Protein AF-A0A094DUB9-F1 (afdb_monomer_lite)

Secondary structure (DSSP, 8-state):
--------HHHHHHHHHHHHHHHHHHHHHHHHHHSSPPP---------------GGGEEEEEEETTEEEEEESS--TTT-PPP------SS---S---EEE-GGGSS---TTHHHHHHHHHHHHHHSHHHHEEE-TT-HHHHHHHHHHIIIIIHHHH-TTTEEEETTEEEETTT--EEESSPPS-HHHHHHHHHHH-SEEEEEEEE-TTSSSEEEEEEE-SS-BS--SGGGTT-BHHHHTTTSTTIIIIIHHHHHHHHHHPPBT-EEEEEEEEEESS--S-B-STTS---TTT--TTS--S---GGG-EEEEEEEEEEE-TTT-PEEEEEEEEEEEHHHHHHTT-HHHHHHHHHHHHSSS-TTHHHHTTHHHHSSS---------------------------------S---S-----SSHHHHHHGGG--------PPPPPPP---TTS-EEPTTPPPHHHHT--HHHHHHT-SPPPPGGG-HHHHHHHHHTTPPP-PPPPPEE-TT---BHHHHHHHHHHHHHTTTSEEEEESSSEEEEEEETTEEEEEEETT--SEEEEEHHHHHHHHHHHHHHSS-TTSSB--EEEEPTT-SSEEEEEEE-

Sequence (606 aa):
MLPILGLTYGESYFLIGLAVLVTGFTLFFAKRYRNVRPSPTQDVPAEREKEVINDKDALPGTPTILGPVETLISFDWKTTEPLKHRPFKPKYHLTMALQKTDINNLIVMDKNYLDRVTLRRKVIGEYPATVVGHLDGSRGAVKELYELLMNGLLPLRWPQMFQRSNGQLNNLVTGYSLPTSCPESSTEALNYIGSNLDEDFLILLPSDDGDSYTLKAFATCFPSGWDASKKLGLKLRDIHGPVPKYKEILNKSMDRYFAALEVGKFKRRLNWSIMTNDELFTPFEVTHFHDGKHTNADHPAGVEVENTYQRTEMQSLFRLPQSGAVVFAIKTYMYPIQEVKDDGYGEELAAAIEGLETGNAPEMFFYKRGPIWGETPWPTYCPHQGQESSGEEASPRTAPISFKHEKISDADLSNMAKFPIISAVLALLAVGASVSAVAPPPAPVPTPVDELIPGPGLPSLKSLGLTHKDLVAMGRVNIPESYNAHRIRGALLSGKRSTGASIPTCEDNYELPKKGAQVCINFISALGSKPCAVTGKFVQQMCTDHGASIMGANVKNLATVQSSCSDVAIAAQWIYDNCGLDTTDMNAGAHFAHGNGDLLISIVPA

pLDDT: mean 74.92, std 25.35, range [22.11, 98.88]

Structure (mmCIF, N/CA/C/O backbone):
data_AF-A0A094DUB9-F1
#
_entry.id   AF-A0A094DUB9-F1
#
loop_
_atom_site.group_PDB
_atom_site.id
_atom_site.type_symbol
_atom_site.label_atom_id
_atom_site.label_alt_id
_atom_site.label_comp_id
_atom_site.label_asym_id
_atom_site.label_entity_id
_atom_site.label_seq_id
_atom_site.pdbx_PDB_ins_code
_atom_site.Cartn_x
_atom_site.Cartn_y
_atom_site.Cartn_z
_atom_site.occupancy
_atom_site.B_iso_or_equiv
_atom_site.auth_seq_id
_atom_site.auth_comp_id
_atom_site.auth_asym_id
_atom_site.auth_atom_id
_atom_site.pdbx_PDB_model_num
ATOM 1 N N . MET A 1 1 ? -30.484 55.555 -42.597 1.00 28.08 1 MET A N 1
ATOM 2 C CA . MET A 1 1 ? -29.225 56.090 -42.040 1.00 28.08 1 MET A CA 1
ATOM 3 C C . MET A 1 1 ? -28.481 54.941 -41.383 1.00 28.08 1 MET A C 1
ATOM 5 O O . MET A 1 1 ? -29.077 54.301 -40.531 1.00 28.08 1 MET A O 1
ATOM 9 N N . LEU A 1 2 ? -27.215 54.754 -41.776 1.00 25.78 2 LEU A N 1
ATOM 10 C CA . LEU A 1 2 ? -26.163 53.959 -41.114 1.00 25.78 2 LEU A CA 1
ATOM 11 C C . LEU A 1 2 ? -26.255 52.413 -41.148 1.00 25.78 2 LEU A C 1
ATOM 13 O O . LEU A 1 2 ? -27.342 51.865 -41.284 1.00 25.78 2 LEU A O 1
ATOM 17 N N . PRO A 1 3 ? -25.092 51.722 -41.193 1.00 41.44 3 PRO A N 1
ATOM 18 C CA . PRO A 1 3 ? -24.721 50.953 -42.373 1.00 41.44 3 PRO A CA 1
ATOM 19 C C . PRO A 1 3 ? -24.351 49.491 -42.095 1.00 41.44 3 PRO A C 1
ATOM 21 O O . PRO A 1 3 ? -24.075 49.054 -40.982 1.00 41.44 3 PRO A O 1
ATOM 24 N N . ILE A 1 4 ? -24.339 48.771 -43.208 1.00 42.06 4 ILE A N 1
ATOM 25 C CA . ILE A 1 4 ? -23.951 47.385 -43.430 1.00 42.06 4 ILE A CA 1
ATOM 26 C C . ILE A 1 4 ? -22.469 47.190 -43.074 1.00 42.06 4 ILE A C 1
ATOM 28 O O . ILE A 1 4 ? -21.619 47.980 -43.486 1.00 42.06 4 ILE A O 1
ATOM 32 N N . LEU A 1 5 ? -22.182 46.128 -42.314 1.00 43.50 5 LEU A N 1
ATOM 33 C CA . LEU A 1 5 ? -20.839 45.654 -41.975 1.00 43.50 5 LEU A CA 1
ATOM 34 C C . LEU A 1 5 ? -20.031 45.406 -43.256 1.00 43.50 5 LEU A C 1
ATOM 36 O O . LEU A 1 5 ? -20.309 44.478 -44.015 1.00 43.50 5 LEU A O 1
ATOM 40 N N . GLY A 1 6 ? -19.040 46.265 -43.490 1.00 45.12 6 GLY A N 1
ATOM 41 C CA . GLY A 1 6 ? -18.032 46.084 -44.521 1.00 45.12 6 GLY A CA 1
ATOM 42 C C . GLY A 1 6 ? -17.068 44.979 -44.112 1.00 45.12 6 GLY A C 1
ATOM 43 O O . GLY A 1 6 ? -16.148 45.224 -43.342 1.00 45.12 6 GLY A O 1
ATOM 44 N N . LEU A 1 7 ? -17.287 43.779 -44.641 1.00 44.59 7 LEU A N 1
ATOM 45 C CA . LEU A 1 7 ? -16.255 42.752 -44.726 1.00 44.59 7 LEU A CA 1
ATOM 46 C C . LEU A 1 7 ? -15.673 42.805 -46.136 1.00 44.59 7 LEU A C 1
ATOM 48 O O . LEU A 1 7 ? -16.403 42.849 -47.130 1.00 44.59 7 LEU A O 1
ATOM 52 N N . THR A 1 8 ? -14.350 42.861 -46.221 1.00 56.91 8 THR A N 1
ATOM 53 C CA . THR A 1 8 ? -13.650 42.860 -47.508 1.00 56.91 8 THR A CA 1
ATOM 54 C C . THR A 1 8 ? -13.677 41.457 -48.114 1.00 56.91 8 THR A C 1
ATOM 56 O O . THR A 1 8 ? -13.761 40.463 -47.392 1.00 56.91 8 THR A O 1
ATOM 59 N N . TYR A 1 9 ? -13.578 41.361 -49.447 1.00 48.31 9 TYR A N 1
ATOM 60 C CA . TYR A 1 9 ? -13.631 40.092 -50.189 1.00 48.31 9 TYR A CA 1
ATOM 61 C C . TYR A 1 9 ? -12.704 38.999 -49.615 1.00 48.31 9 TYR A C 1
ATOM 63 O O . TYR A 1 9 ? -13.034 37.827 -49.730 1.00 48.31 9 TYR A O 1
ATOM 71 N N . GLY A 1 10 ? -11.594 39.348 -48.950 1.00 46.28 10 GLY A N 1
ATOM 72 C CA . GLY A 1 10 ? -10.668 38.391 -48.327 1.00 46.28 10 GLY A CA 1
ATOM 73 C C . GLY A 1 10 ? -11.183 37.695 -47.057 1.00 46.28 10 GLY A C 1
ATOM 74 O O . GLY A 1 10 ? -10.843 36.537 -46.821 1.00 46.28 10 GLY A O 1
ATOM 75 N N . GLU A 1 11 ? -12.044 38.336 -46.264 1.00 45.94 11 GLU A N 1
ATOM 76 C CA . GLU A 1 11 ? -12.539 37.771 -44.994 1.00 45.94 11 GLU A CA 1
ATOM 77 C C . GLU A 1 11 ? -13.674 36.759 -45.214 1.00 45.94 11 GLU A C 1
ATOM 79 O O . GLU A 1 11 ? -13.851 35.822 -44.433 1.00 45.94 11 GLU A O 1
ATOM 84 N N . SER A 1 12 ? -14.387 36.869 -46.339 1.00 49.03 12 SER A N 1
ATOM 85 C CA . SER A 1 12 ? -15.394 35.888 -46.761 1.00 49.03 12 SER A CA 1
ATOM 86 C C . SER A 1 12 ? -14.764 34.560 -47.206 1.00 49.03 12 SER A C 1
ATOM 88 O O . SER A 1 12 ? -15.296 33.496 -46.895 1.00 49.03 12 SER A O 1
ATOM 90 N N . TYR A 1 13 ? -13.598 34.591 -47.865 1.00 47.06 13 TYR A N 1
ATOM 91 C CA . TYR A 1 13 ? -12.884 33.372 -48.275 1.00 47.06 13 TYR A CA 1
ATOM 92 C C . TYR A 1 13 ? -12.246 32.628 -47.098 1.00 47.06 13 TYR A C 1
ATOM 94 O O . TYR A 1 13 ? -12.155 31.401 -47.134 1.00 47.06 13 TYR A O 1
ATOM 102 N N . PHE A 1 14 ? -11.862 33.336 -46.032 1.00 46.06 14 PHE A N 1
ATOM 103 C CA . PHE A 1 14 ? -11.284 32.714 -44.840 1.00 46.06 14 PHE A CA 1
ATOM 104 C C . PHE A 1 14 ? -12.330 31.919 -44.041 1.00 46.06 14 PHE A C 1
ATOM 106 O O . PHE A 1 14 ? -12.067 30.794 -43.618 1.00 46.06 14 PHE A O 1
ATOM 113 N N . LEU A 1 15 ? -13.553 32.448 -43.911 1.00 47.50 15 LEU A N 1
ATOM 114 C CA . LEU A 1 15 ? -14.665 31.755 -43.244 1.00 47.50 15 LEU A CA 1
ATOM 115 C C . LEU A 1 15 ? -15.201 30.568 -44.062 1.00 47.50 15 LEU A C 1
ATOM 117 O O . LEU A 1 15 ? -15.520 29.524 -43.491 1.00 47.50 15 LEU A O 1
ATOM 121 N N . ILE A 1 16 ? -15.230 30.680 -45.395 1.00 56.38 16 ILE A N 1
ATOM 122 C CA . ILE A 1 16 ? -15.581 29.563 -46.288 1.00 56.38 16 ILE A CA 1
ATOM 123 C C . ILE A 1 16 ? -14.487 28.481 -46.255 1.00 56.38 16 ILE A C 1
ATOM 125 O O . ILE A 1 16 ? -14.802 27.294 -46.179 1.00 56.38 16 ILE A O 1
ATOM 129 N N . GLY A 1 17 ? -13.206 28.867 -46.221 1.00 51.25 17 GLY A N 1
ATOM 130 C CA . GLY A 1 17 ? -12.079 27.940 -46.079 1.00 51.25 17 GLY A CA 1
ATOM 131 C C . GLY A 1 17 ? -12.095 27.169 -44.755 1.00 51.25 17 GLY A C 1
ATOM 132 O O . GLY A 1 17 ? -11.866 25.959 -44.747 1.00 51.25 17 GLY A O 1
ATOM 133 N N . LEU A 1 18 ? -12.447 27.832 -43.647 1.00 48.44 18 LEU A N 1
ATOM 134 C CA . LEU A 1 18 ? -12.571 27.189 -42.336 1.00 48.44 18 LEU A CA 1
ATOM 135 C C . LEU A 1 18 ? -13.746 26.197 -42.293 1.00 48.44 18 LEU A C 1
ATOM 137 O O . LEU A 1 18 ? -13.605 25.093 -41.767 1.00 48.44 18 LEU A O 1
ATOM 141 N N . ALA A 1 19 ? -14.886 26.546 -42.899 1.00 54.00 19 ALA A N 1
ATOM 142 C CA . ALA A 1 19 ? -16.046 25.659 -42.990 1.00 54.00 19 ALA A CA 1
ATOM 143 C C . ALA A 1 19 ? -15.767 24.424 -43.869 1.00 54.00 19 ALA A C 1
ATOM 145 O O . ALA A 1 19 ? -16.145 23.309 -43.504 1.00 54.00 19 ALA A O 1
ATOM 146 N N . VAL A 1 20 ? -15.047 24.582 -44.985 1.00 61.56 20 VAL A N 1
ATOM 147 C CA . VAL A 1 20 ? -14.636 23.464 -45.856 1.00 61.56 20 VAL A CA 1
ATOM 148 C C . VAL A 1 20 ? -13.605 22.564 -45.166 1.00 61.56 20 VAL A C 1
ATOM 150 O O . VAL A 1 20 ? -13.701 21.343 -45.281 1.00 61.56 20 VAL A O 1
ATOM 153 N N . LEU A 1 21 ? -12.681 23.125 -44.377 1.00 49.88 21 LEU A N 1
ATOM 154 C CA . LEU A 1 21 ? -11.722 22.349 -43.582 1.00 49.88 21 LEU A CA 1
ATOM 155 C C . LEU A 1 21 ? -12.402 21.547 -42.468 1.00 49.88 21 LEU A C 1
ATOM 157 O O . LEU A 1 21 ? -12.114 20.363 -42.328 1.00 49.88 21 LEU A O 1
ATOM 161 N N . VAL A 1 22 ? -13.347 22.133 -41.727 1.00 58.50 22 VAL A N 1
ATOM 162 C CA . VAL A 1 22 ? -14.078 21.437 -40.648 1.00 58.50 22 VAL A CA 1
ATOM 163 C C . VAL A 1 22 ? -14.999 20.342 -41.206 1.00 58.50 22 VAL A C 1
ATOM 165 O O . VAL A 1 22 ? -15.073 19.244 -40.644 1.00 58.50 22 VAL A O 1
ATOM 168 N N . THR A 1 23 ? -15.641 20.587 -42.352 1.00 55.38 23 THR A N 1
ATOM 169 C CA . THR A 1 23 ? -16.494 19.591 -43.029 1.00 55.38 23 THR A CA 1
ATOM 170 C C . THR A 1 23 ? -15.656 18.483 -43.687 1.00 55.38 23 THR A C 1
ATOM 172 O O . THR A 1 23 ? -16.013 17.307 -43.645 1.00 55.38 23 THR A O 1
ATOM 175 N N . GLY A 1 24 ? -14.483 18.825 -44.231 1.00 51.28 24 GLY A N 1
ATOM 176 C CA . GLY A 1 24 ? -13.517 17.866 -44.768 1.00 51.28 24 GLY A CA 1
ATOM 177 C C . GLY A 1 24 ? -12.895 16.979 -43.686 1.00 51.28 24 GLY A C 1
ATOM 178 O O . GLY A 1 24 ? -12.777 15.771 -43.886 1.00 51.28 24 GLY A O 1
ATOM 179 N N . PHE A 1 25 ? -12.575 17.539 -42.514 1.00 46.78 25 PHE A N 1
ATOM 180 C CA . PHE A 1 25 ? -12.037 16.786 -41.375 1.00 46.78 25 PHE A CA 1
ATOM 181 C C . PHE A 1 25 ? -13.072 15.805 -40.810 1.00 46.78 25 PHE A C 1
ATOM 183 O O . PHE A 1 25 ? -12.770 14.634 -40.588 1.00 46.78 25 PHE A O 1
ATOM 190 N N . THR A 1 26 ? -14.324 16.240 -40.652 1.00 48.03 26 THR A N 1
ATOM 191 C CA . THR A 1 26 ? -15.410 15.376 -40.157 1.00 48.03 26 THR A CA 1
ATOM 192 C C . THR A 1 26 ? -15.750 14.246 -41.134 1.00 48.03 26 THR A C 1
ATOM 194 O O . THR A 1 26 ? -15.918 13.104 -40.705 1.00 48.03 26 THR A O 1
ATOM 197 N N . LEU A 1 27 ? -15.751 14.502 -42.448 1.00 49.84 27 LEU A N 1
ATOM 198 C CA . LEU A 1 27 ? -15.967 13.462 -43.463 1.00 49.84 27 LEU A CA 1
ATOM 199 C C . LEU A 1 27 ? -14.770 12.507 -43.620 1.00 49.84 27 LEU A C 1
ATOM 201 O O . LEU A 1 27 ? -14.971 11.310 -43.838 1.00 49.84 27 LEU A O 1
ATOM 205 N N . PHE A 1 28 ? -13.532 12.989 -43.468 1.00 44.25 28 PHE A N 1
ATOM 206 C CA . PHE A 1 28 ? -12.326 12.154 -43.524 1.00 44.25 28 PHE A CA 1
ATOM 207 C C . PHE A 1 28 ? -12.245 11.182 -42.336 1.00 44.25 28 PHE A C 1
ATOM 209 O O . PHE A 1 28 ? -11.975 9.994 -42.530 1.00 44.25 28 PHE A O 1
ATOM 216 N N . PHE A 1 29 ? -12.578 11.637 -41.122 1.00 43.25 29 PHE A N 1
ATOM 217 C CA . PHE A 1 29 ? -12.653 10.766 -39.944 1.00 43.25 29 PHE A CA 1
ATOM 218 C C . PHE A 1 29 ? -13.853 9.806 -39.994 1.00 43.25 29 PHE A C 1
ATOM 220 O O . PHE A 1 29 ? -13.694 8.627 -39.673 1.00 43.25 29 PHE A O 1
ATOM 227 N N . ALA A 1 30 ? -15.013 10.243 -40.501 1.00 44.94 30 ALA A N 1
ATOM 228 C CA . ALA A 1 30 ? -16.169 9.363 -40.705 1.00 44.94 30 ALA A CA 1
ATOM 229 C C . ALA A 1 30 ? -15.909 8.266 -41.761 1.00 44.94 30 ALA A C 1
ATOM 231 O O . ALA A 1 30 ? -16.400 7.143 -41.630 1.00 44.94 30 ALA A O 1
ATOM 232 N N . LYS A 1 31 ? -15.102 8.554 -42.794 1.00 38.00 31 LYS A N 1
ATOM 233 C CA . LYS A 1 31 ? -14.704 7.575 -43.820 1.00 38.00 31 LYS A CA 1
ATOM 234 C C . LYS A 1 31 ? -13.611 6.617 -43.327 1.00 38.00 31 LYS A C 1
ATOM 236 O O . LYS A 1 31 ? -13.642 5.444 -43.691 1.00 38.00 31 LYS A O 1
ATOM 241 N N . ARG A 1 32 ? -12.696 7.070 -42.457 1.00 42.59 32 ARG A N 1
ATOM 242 C CA . ARG A 1 32 ? -11.668 6.213 -41.832 1.00 42.59 32 ARG A CA 1
ATOM 243 C C . ARG A 1 32 ? -12.267 5.229 -40.817 1.00 42.59 32 ARG A C 1
ATOM 245 O O . ARG A 1 32 ? -11.794 4.103 -40.738 1.00 42.59 32 ARG A O 1
ATOM 252 N N . TYR A 1 33 ? -13.363 5.599 -40.148 1.00 36.78 33 TYR A N 1
ATOM 253 C CA . TYR A 1 33 ? -14.130 4.688 -39.285 1.00 36.78 33 TYR A CA 1
ATOM 254 C C . TYR A 1 33 ? -14.942 3.628 -40.051 1.00 36.78 33 TYR A C 1
ATOM 256 O O . TYR A 1 33 ? -15.241 2.578 -39.493 1.00 36.78 33 TYR A O 1
ATOM 264 N N . ARG A 1 34 ? -15.278 3.855 -41.330 1.00 39.03 34 ARG A N 1
ATOM 265 C CA . ARG A 1 34 ? -16.050 2.894 -42.147 1.00 39.03 34 ARG A CA 1
ATOM 266 C C . ARG A 1 34 ? -15.216 1.806 -42.830 1.00 39.03 34 ARG A C 1
ATOM 268 O O . ARG A 1 34 ? -15.799 0.837 -43.300 1.00 39.03 34 ARG A O 1
ATOM 275 N N . ASN A 1 35 ? -13.889 1.944 -42.882 1.00 33.28 35 ASN A N 1
ATOM 276 C CA . ASN A 1 35 ? -13.005 1.008 -43.594 1.00 33.28 35 ASN A CA 1
ATOM 277 C C . ASN A 1 35 ? -12.156 0.107 -42.681 1.00 33.28 35 ASN A C 1
ATOM 279 O O . ASN A 1 35 ? -11.304 -0.628 -43.178 1.00 33.28 35 ASN A O 1
ATOM 283 N N . VAL A 1 36 ? -12.403 0.106 -41.369 1.00 31.62 36 VAL A N 1
ATOM 284 C CA . VAL A 1 36 ? -11.892 -0.947 -40.483 1.00 31.62 36 VAL A CA 1
ATOM 285 C C . VAL A 1 36 ? -12.837 -2.140 -40.610 1.00 31.62 36 VAL A C 1
ATOM 287 O O . VAL A 1 36 ? -13.993 -2.064 -40.199 1.00 31.62 36 VAL A O 1
ATOM 290 N N . ARG A 1 37 ? -12.369 -3.228 -41.234 1.00 28.16 37 ARG A N 1
ATOM 291 C CA . ARG A 1 37 ? -13.107 -4.498 -41.236 1.00 28.16 37 ARG A CA 1
ATOM 292 C C . ARG A 1 37 ? -13.257 -4.964 -39.782 1.00 28.16 37 ARG A C 1
ATOM 294 O O . ARG A 1 37 ? -12.242 -5.015 -39.088 1.00 28.16 37 ARG A O 1
ATOM 301 N N . PRO A 1 38 ? -14.469 -5.302 -39.314 1.00 27.84 38 PRO A N 1
ATOM 302 C CA . PRO A 1 38 ? -14.620 -5.932 -38.014 1.00 27.84 38 PRO A CA 1
ATOM 303 C C . PRO A 1 38 ? -13.893 -7.280 -38.048 1.00 27.84 38 PRO A C 1
ATOM 305 O O . PRO A 1 38 ? -14.118 -8.094 -38.946 1.00 27.84 38 PRO A O 1
ATOM 308 N N . SER A 1 39 ? -12.982 -7.479 -37.097 1.00 29.52 39 SER A N 1
ATOM 309 C CA . SER A 1 39 ? -12.441 -8.803 -36.791 1.00 29.52 39 SER A CA 1
ATOM 310 C C . SER A 1 39 ? -13.604 -9.712 -36.361 1.00 29.52 39 SER A C 1
ATOM 312 O O . SER A 1 39 ? -14.557 -9.187 -35.775 1.00 29.52 39 SER A O 1
ATOM 314 N N . PRO A 1 40 ? -13.590 -11.028 -36.642 1.00 27.45 40 PRO A N 1
ATOM 315 C CA . PRO A 1 40 ? -14.668 -11.914 -36.230 1.00 27.45 40 PRO A CA 1
ATOM 316 C C . PRO A 1 40 ? -14.755 -11.893 -34.704 1.00 27.45 40 PRO A C 1
ATOM 318 O O . PRO A 1 40 ? -13.862 -12.376 -34.011 1.00 27.45 40 PRO A O 1
ATOM 321 N N . THR A 1 41 ? -15.818 -11.292 -34.181 1.00 26.39 41 THR A N 1
ATOM 322 C CA . THR A 1 41 ? -16.215 -11.417 -32.785 1.00 26.39 41 THR A CA 1
ATOM 323 C C . THR A 1 41 ? -16.574 -12.876 -32.554 1.00 26.39 41 THR A C 1
ATOM 325 O O . THR A 1 41 ? -17.633 -13.331 -32.979 1.00 26.39 41 THR A O 1
ATOM 328 N N . GLN A 1 42 ? -15.680 -13.623 -31.910 1.00 28.88 42 GLN A N 1
ATOM 329 C CA . GLN A 1 42 ? -16.152 -14.686 -31.039 1.00 28.88 42 GLN A CA 1
ATOM 330 C C . GLN A 1 42 ? -16.895 -13.997 -29.896 1.00 28.88 42 GLN A C 1
ATOM 332 O O . GLN A 1 42 ? -16.349 -13.103 -29.247 1.00 28.88 42 GLN A O 1
ATOM 337 N N . ASP A 1 43 ? -18.164 -14.353 -29.734 1.00 27.30 43 ASP A N 1
ATOM 338 C CA . ASP A 1 43 ? -19.024 -13.904 -28.648 1.00 27.30 43 ASP A CA 1
ATOM 339 C C . ASP A 1 43 ? -18.402 -14.308 -27.305 1.00 27.30 43 ASP A C 1
ATOM 341 O O . ASP A 1 43 ? -18.602 -15.415 -26.811 1.00 27.30 43 ASP A O 1
ATOM 345 N N . VAL A 1 44 ? -17.620 -13.404 -26.716 1.00 27.41 44 VAL A N 1
ATOM 346 C CA . VAL A 1 44 ? -17.229 -13.468 -25.307 1.00 27.41 44 VAL A CA 1
ATOM 347 C C . VAL A 1 44 ? -18.203 -12.560 -24.552 1.00 27.41 44 VAL A C 1
ATOM 349 O O . VAL A 1 44 ? -18.236 -11.355 -24.828 1.00 27.41 44 VAL A O 1
ATOM 352 N N . PRO A 1 45 ? -19.043 -13.095 -23.649 1.00 27.73 45 PRO A N 1
ATOM 353 C CA . PRO A 1 45 ? -20.032 -12.300 -22.939 1.00 27.73 45 PRO A CA 1
ATOM 354 C C . PRO A 1 45 ? -19.355 -11.206 -22.114 1.00 27.73 45 PRO A C 1
ATOM 356 O O . PRO A 1 45 ? -18.426 -11.458 -21.350 1.00 27.73 45 PRO A O 1
ATOM 359 N N . ALA A 1 46 ? -19.858 -9.981 -22.242 1.00 29.00 46 ALA A N 1
ATOM 360 C CA . ALA A 1 46 ? -19.511 -8.865 -21.379 1.00 29.00 46 ALA A CA 1
ATOM 361 C C . ALA A 1 46 ? -20.141 -9.045 -19.983 1.00 29.00 46 ALA A C 1
ATOM 363 O O . ALA A 1 46 ? -21.044 -8.306 -19.603 1.00 29.00 46 ALA A O 1
ATOM 364 N N . GLU A 1 47 ? -19.645 -10.005 -19.206 1.00 29.58 47 GLU A N 1
ATOM 365 C CA . GLU A 1 47 ? -19.794 -10.028 -17.751 1.00 29.58 47 GLU A CA 1
ATOM 366 C C . GLU A 1 47 ? -18.464 -9.611 -17.131 1.00 29.58 47 GLU A C 1
ATOM 368 O O . GLU A 1 47 ? -17.601 -10.408 -16.788 1.00 29.58 47 GLU A O 1
ATOM 373 N N . ARG A 1 48 ? -18.277 -8.296 -17.019 1.00 35.19 48 ARG A N 1
ATOM 374 C CA . ARG A 1 48 ? -17.254 -7.734 -16.143 1.00 35.19 48 ARG A CA 1
ATOM 375 C C . ARG A 1 48 ? -17.799 -7.867 -14.720 1.00 35.19 48 ARG A C 1
ATOM 377 O O . ARG A 1 48 ? -18.698 -7.110 -14.353 1.00 35.19 48 ARG A O 1
ATOM 384 N N . GLU A 1 49 ? -17.304 -8.867 -13.993 1.00 36.50 49 GLU A N 1
ATOM 385 C CA . GLU A 1 49 ? -17.646 -9.240 -12.614 1.00 36.50 49 GLU A CA 1
ATOM 386 C C . GLU A 1 49 ? -18.079 -8.047 -11.748 1.00 36.50 49 GLU A C 1
ATOM 388 O O . GLU A 1 49 ? -17.285 -7.261 -11.227 1.00 36.50 49 GLU A O 1
ATOM 393 N N . LYS A 1 50 ? -19.393 -7.943 -11.552 1.00 32.22 50 LYS A N 1
ATOM 394 C CA . LYS A 1 50 ? -19.906 -7.751 -10.204 1.00 32.22 50 LYS A CA 1
ATOM 395 C C . LYS A 1 50 ? -19.841 -9.136 -9.572 1.00 32.22 50 LYS A C 1
ATOM 397 O O . LYS A 1 50 ? -20.775 -9.910 -9.754 1.00 32.22 50 LYS A O 1
ATOM 402 N N . GLU A 1 51 ? -18.762 -9.463 -8.871 1.00 34.34 51 GLU A N 1
ATOM 403 C CA . GLU A 1 51 ? -18.864 -10.501 -7.846 1.00 34.34 51 GLU A CA 1
ATOM 404 C C . GLU A 1 51 ? -19.890 -9.987 -6.832 1.00 34.34 51 GLU A C 1
ATOM 406 O O . GLU A 1 51 ? -19.631 -9.107 -6.008 1.00 34.34 51 GLU A O 1
ATOM 411 N N . VAL A 1 52 ? -21.124 -10.447 -7.006 1.00 34.78 52 VAL A N 1
ATOM 412 C CA . VAL A 1 52 ? -22.190 -10.303 -6.033 1.00 34.78 52 VAL A CA 1
ATOM 413 C C . VAL A 1 52 ? -21.772 -11.207 -4.883 1.00 34.78 52 VAL A C 1
ATOM 415 O O . VAL A 1 52 ? -21.911 -12.425 -4.970 1.00 34.78 52 VAL A O 1
ATOM 418 N N . ILE A 1 53 ? -21.235 -10.608 -3.815 1.00 44.62 53 ILE A N 1
ATOM 419 C CA . ILE A 1 53 ? -21.258 -11.230 -2.488 1.00 44.62 53 ILE A CA 1
ATOM 420 C C . ILE A 1 53 ? -22.694 -11.724 -2.309 1.00 44.62 53 ILE A C 1
ATOM 422 O O . ILE A 1 53 ? -23.629 -10.965 -2.544 1.00 44.62 53 ILE A O 1
ATOM 426 N N . ASN A 1 54 ? -22.860 -13.018 -2.046 1.00 41.94 54 ASN A N 1
ATOM 427 C CA . ASN A 1 54 ? -24.135 -13.719 -2.160 1.00 41.94 54 ASN A CA 1
ATOM 428 C C . ASN A 1 54 ? -25.191 -13.108 -1.208 1.00 41.94 54 ASN A C 1
ATOM 430 O O . ASN A 1 54 ? -25.311 -13.503 -0.054 1.00 41.94 54 ASN A O 1
ATOM 434 N N . ASP A 1 55 ? -25.951 -12.133 -1.712 1.00 51.91 55 ASP A N 1
ATOM 435 C CA . ASP A 1 55 ? -26.825 -11.197 -0.977 1.00 51.91 55 ASP A CA 1
ATOM 436 C C . ASP A 1 55 ? -28.155 -11.815 -0.500 1.00 51.91 55 ASP A C 1
ATOM 438 O O . ASP A 1 55 ? -29.089 -11.118 -0.104 1.00 51.91 55 ASP A O 1
ATOM 442 N N . LYS A 1 56 ? -28.301 -13.142 -0.587 1.00 50.44 56 LYS A N 1
ATOM 443 C CA . LYS A 1 56 ? -29.601 -13.803 -0.384 1.00 50.44 56 LYS A CA 1
ATOM 444 C C . LYS A 1 56 ? -30.039 -13.905 1.077 1.00 50.44 56 LYS A C 1
ATOM 446 O O . LYS A 1 56 ? -31.224 -14.119 1.319 1.00 50.44 56 LYS A O 1
ATOM 451 N N . ASP A 1 57 ? -29.127 -13.692 2.020 1.00 60.00 57 ASP A N 1
ATOM 452 C CA . ASP A 1 57 ? -29.374 -13.925 3.448 1.00 60.00 57 ASP A CA 1
ATOM 453 C C . ASP A 1 57 ? -29.191 -12.676 4.329 1.00 60.00 57 ASP A C 1
ATOM 455 O O . ASP A 1 57 ? -29.180 -12.757 5.563 1.00 60.00 57 ASP A O 1
ATOM 459 N N . ALA A 1 58 ? -29.020 -11.509 3.713 1.00 64.31 58 ALA A N 1
ATOM 460 C CA . ALA A 1 58 ? -28.816 -10.265 4.428 1.00 64.31 58 ALA A CA 1
ATOM 461 C C . ALA A 1 58 ? -30.142 -9.607 4.847 1.00 64.31 58 ALA A C 1
ATOM 463 O O . ALA A 1 58 ? -31.122 -9.586 4.098 1.00 64.31 58 ALA A O 1
ATOM 464 N N . LEU A 1 59 ? -30.193 -9.056 6.065 1.00 76.12 59 LEU A N 1
ATOM 465 C CA . LEU A 1 59 ? -31.355 -8.291 6.533 1.00 76.12 59 LEU A CA 1
ATOM 466 C C . LEU A 1 59 ? -31.311 -6.834 6.040 1.00 76.12 59 LEU A C 1
ATOM 468 O O . LEU A 1 59 ? -30.222 -6.284 5.860 1.00 76.12 59 LEU A O 1
ATOM 472 N N . PRO A 1 60 ? -32.476 -6.156 5.915 1.00 79.25 60 PRO A N 1
ATOM 473 C CA . PRO A 1 60 ? -32.530 -4.726 5.627 1.00 79.25 60 PRO A CA 1
ATOM 474 C C . PRO A 1 60 ? -31.606 -3.918 6.546 1.00 79.25 60 PRO A C 1
ATOM 476 O O . PRO A 1 60 ? -31.595 -4.114 7.763 1.00 79.25 60 PRO A O 1
ATOM 479 N N . GLY A 1 61 ? -30.835 -3.002 5.957 1.00 79.44 61 GLY A N 1
ATOM 480 C CA . GLY A 1 61 ? -29.774 -2.299 6.671 1.00 79.44 61 GLY A CA 1
ATOM 481 C C . GLY A 1 61 ? -30.280 -1.417 7.815 1.00 79.44 61 GLY A C 1
ATOM 482 O O . GLY A 1 61 ? -31.186 -0.601 7.640 1.00 79.44 61 GLY A O 1
ATOM 483 N N . THR A 1 62 ? -29.643 -1.532 8.980 1.00 84.81 62 THR A N 1
ATOM 484 C CA . THR A 1 62 ? -29.886 -0.661 10.134 1.00 84.81 62 THR A CA 1
ATOM 485 C C . THR A 1 62 ? -29.309 0.731 9.849 1.00 84.81 62 THR A C 1
ATOM 487 O O . THR A 1 62 ? -28.106 0.842 9.589 1.00 84.81 62 THR A O 1
ATOM 490 N N . PRO A 1 63 ? -30.113 1.811 9.886 1.00 84.81 63 PRO A N 1
ATOM 491 C CA . PRO A 1 63 ? -29.622 3.157 9.610 1.00 84.81 63 PRO A CA 1
ATOM 492 C C . PRO A 1 63 ? -28.587 3.615 10.641 1.00 84.81 63 PRO A C 1
ATOM 494 O O . PRO A 1 63 ? -28.823 3.550 11.846 1.00 84.81 63 PRO A O 1
ATOM 497 N N . THR A 1 64 ? -27.463 4.148 10.166 1.00 88.62 64 THR A N 1
ATOM 498 C CA . THR A 1 64 ? -26.469 4.834 11.001 1.00 88.62 64 THR A CA 1
ATOM 499 C C . THR A 1 64 ? -26.128 6.195 10.401 1.00 88.62 64 THR A C 1
ATOM 501 O O . THR A 1 64 ? -26.418 6.462 9.233 1.00 88.62 64 THR A O 1
ATOM 504 N N . ILE A 1 65 ? -25.452 7.050 11.174 1.00 87.56 65 ILE A N 1
ATOM 505 C CA . ILE A 1 65 ? -24.933 8.340 10.685 1.00 87.56 65 ILE A CA 1
ATOM 506 C C . ILE A 1 65 ? -23.971 8.190 9.492 1.00 87.56 65 ILE A C 1
ATOM 508 O O . ILE A 1 65 ? -23.827 9.109 8.691 1.00 87.56 65 ILE A O 1
ATOM 512 N N . LEU A 1 66 ? -23.336 7.024 9.347 1.00 88.38 66 LEU A N 1
ATOM 513 C CA . LEU A 1 66 ? -22.418 6.716 8.253 1.00 88.38 66 LEU A CA 1
ATOM 514 C C . LEU A 1 66 ? -23.092 5.987 7.079 1.00 88.38 66 LEU A C 1
ATOM 516 O O . LEU A 1 66 ? -22.443 5.739 6.067 1.00 88.38 66 LEU A O 1
ATOM 520 N N . GLY A 1 67 ? -24.385 5.677 7.181 1.00 90.00 67 GLY A N 1
ATOM 521 C CA . GLY A 1 67 ? -25.148 4.934 6.179 1.00 90.00 67 GLY A CA 1
ATOM 522 C C . GLY A 1 67 ? -25.778 3.652 6.736 1.00 90.00 67 GLY A C 1
ATOM 523 O O . GLY A 1 67 ? -25.525 3.284 7.886 1.00 90.00 67 GLY A O 1
ATOM 524 N N . PRO A 1 68 ? -26.640 2.982 5.955 1.00 93.06 68 PRO A N 1
ATOM 525 C CA . PRO A 1 68 ? -27.260 1.730 6.371 1.00 93.06 68 PRO A CA 1
ATOM 526 C C . PRO A 1 68 ? -26.210 0.618 6.480 1.00 93.06 68 PRO A C 1
ATOM 528 O O . PRO A 1 68 ? -25.486 0.348 5.521 1.00 93.06 68 PRO A O 1
ATOM 531 N N . VAL A 1 69 ? -26.147 -0.027 7.645 1.00 94.50 69 VAL A N 1
ATOM 532 C CA . VAL A 1 69 ? -25.308 -1.207 7.876 1.00 94.50 69 VAL A CA 1
ATOM 533 C C . VAL A 1 69 ? -26.163 -2.448 7.730 1.00 94.50 69 VAL A C 1
ATOM 535 O O . VAL A 1 69 ? -27.142 -2.635 8.449 1.00 94.50 69 VAL A O 1
ATOM 538 N N . GLU A 1 70 ? -25.777 -3.295 6.799 1.00 94.00 70 GLU A N 1
ATOM 539 C CA . GLU A 1 70 ? -26.419 -4.571 6.549 1.00 94.00 70 GLU A CA 1
ATOM 540 C C . GLU A 1 70 ? -25.873 -5.646 7.495 1.00 94.00 70 GLU A C 1
ATOM 542 O O . GLU A 1 70 ? -24.657 -5.774 7.674 1.00 94.00 70 GLU A O 1
ATOM 547 N N . THR A 1 71 ? -26.787 -6.419 8.083 1.00 95.44 71 THR A N 1
ATOM 548 C CA . THR A 1 71 ? -26.478 -7.536 8.981 1.00 95.44 71 THR A CA 1
ATOM 549 C C . THR A 1 71 ? -26.434 -8.844 8.202 1.00 95.44 71 THR A C 1
ATOM 551 O O . THR A 1 71 ? -27.422 -9.222 7.572 1.00 95.44 71 THR A O 1
ATOM 554 N N . LEU A 1 72 ? -25.320 -9.570 8.313 1.00 94.25 72 LEU A N 1
ATOM 555 C CA . LEU A 1 72 ? -25.100 -10.846 7.641 1.00 94.25 72 LEU A CA 1
ATOM 556 C C . LEU A 1 72 ? -25.259 -12.006 8.637 1.00 94.25 72 LEU A C 1
ATOM 558 O O . LEU A 1 72 ? -24.330 -12.356 9.365 1.00 94.25 72 LEU A O 1
ATOM 562 N N . ILE A 1 73 ? -26.460 -12.588 8.708 1.00 90.62 73 ILE A N 1
ATOM 563 C CA . ILE A 1 73 ? -26.788 -13.625 9.706 1.00 90.62 73 ILE A CA 1
ATOM 564 C C . ILE A 1 73 ? -26.186 -14.985 9.345 1.00 90.62 73 ILE A C 1
ATOM 566 O O . ILE A 1 73 ? -25.737 -15.698 10.240 1.00 90.62 73 ILE A O 1
ATOM 570 N N . SER A 1 74 ? -26.179 -15.342 8.061 1.00 90.38 74 SER A N 1
ATOM 571 C CA . SER A 1 74 ? -25.664 -16.627 7.567 1.00 90.38 74 SER A CA 1
ATOM 572 C C . SER A 1 74 ? -24.190 -16.580 7.159 1.00 90.38 74 SER A C 1
ATOM 574 O O . SER A 1 74 ? -23.671 -17.568 6.643 1.00 90.38 74 SER A O 1
ATOM 576 N N . PHE A 1 75 ? -23.513 -15.446 7.365 1.00 94.75 75 PHE A N 1
ATOM 577 C CA . PHE A 1 75 ? -22.126 -15.290 6.953 1.00 94.75 75 PHE A CA 1
ATOM 578 C C . PHE A 1 75 ? -21.223 -16.276 7.685 1.00 94.75 75 PHE A C 1
ATOM 580 O O . PHE A 1 75 ? -21.084 -16.227 8.910 1.00 94.75 75 PHE A O 1
ATOM 587 N N . ASP A 1 76 ? -20.568 -17.129 6.907 1.00 94.69 76 ASP A N 1
ATOM 588 C CA . ASP A 1 76 ? -19.530 -18.022 7.381 1.00 94.69 76 ASP A CA 1
ATOM 589 C C . ASP A 1 76 ? -18.175 -17.558 6.849 1.00 94.69 76 ASP A C 1
ATOM 591 O O . ASP A 1 76 ? -17.851 -17.686 5.664 1.00 94.69 76 ASP A O 1
ATOM 595 N N . TRP A 1 77 ? -17.357 -17.027 7.756 1.00 95.38 77 TRP A N 1
ATOM 596 C CA . TRP A 1 77 ? -16.016 -16.573 7.413 1.00 95.38 77 TRP A CA 1
ATOM 597 C C . TRP A 1 77 ? -15.145 -17.727 6.913 1.00 95.38 77 TRP A C 1
ATOM 599 O O . TRP A 1 77 ? -14.287 -17.489 6.079 1.00 95.38 77 TRP A O 1
ATOM 609 N N . LYS A 1 78 ? -15.372 -18.973 7.354 1.00 96.12 78 LYS A N 1
ATOM 610 C CA . LYS A 1 78 ? -14.519 -20.122 6.999 1.00 96.12 78 LYS A CA 1
ATOM 611 C C . LYS A 1 78 ? -14.640 -20.533 5.536 1.00 96.12 78 LYS A C 1
ATOM 613 O O . LYS A 1 78 ? -13.720 -21.144 5.002 1.00 96.12 78 LYS A O 1
ATOM 618 N N . THR A 1 79 ? -15.779 -20.239 4.919 1.00 96.25 79 THR A N 1
ATOM 619 C CA . THR A 1 79 ? -16.096 -20.612 3.534 1.00 96.25 79 THR A CA 1
ATOM 620 C C . THR A 1 79 ? -16.104 -19.413 2.589 1.00 96.25 79 THR A C 1
ATOM 622 O O . THR A 1 79 ? -16.093 -19.594 1.376 1.00 96.25 79 THR A O 1
ATOM 625 N N . THR A 1 80 ? -16.072 -18.189 3.124 1.00 96.62 80 THR A N 1
ATOM 626 C CA . THR A 1 80 ?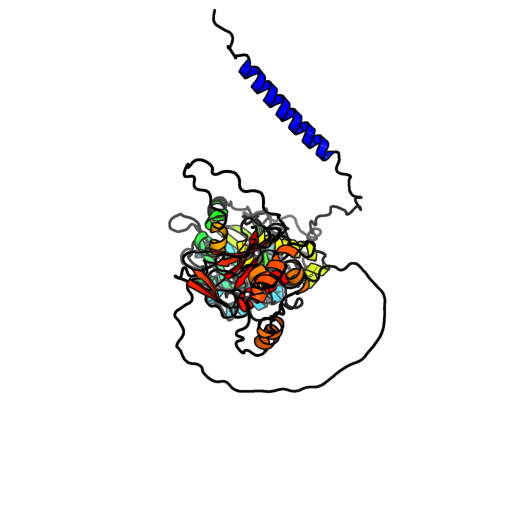 -15.928 -16.966 2.328 1.00 96.62 80 THR A CA 1
ATOM 627 C C . THR A 1 80 ? -14.513 -16.852 1.760 1.00 96.62 80 THR A C 1
ATOM 629 O O . THR A 1 80 ? -13.544 -16.660 2.500 1.00 96.62 80 THR A O 1
ATOM 632 N N . GLU A 1 81 ? -14.397 -16.933 0.437 1.00 95.81 81 GLU A N 1
ATOM 633 C CA . GLU A 1 81 ? -13.133 -16.737 -0.270 1.00 95.81 81 GLU A CA 1
ATOM 634 C C . GLU A 1 81 ? -12.664 -15.269 -0.216 1.00 95.81 81 GLU A C 1
ATOM 636 O O . GLU A 1 81 ? -13.491 -14.353 -0.268 1.00 95.81 81 GLU A O 1
ATOM 641 N N . PRO A 1 82 ? -11.347 -15.007 -0.115 1.00 94.81 82 PRO A N 1
ATOM 642 C CA . PRO A 1 82 ? -10.815 -13.654 -0.203 1.00 94.81 82 PRO A CA 1
ATOM 643 C C . PRO A 1 82 ? -11.093 -13.049 -1.581 1.00 94.81 82 PRO A C 1
ATOM 645 O O . PRO A 1 82 ? -10.929 -13.714 -2.603 1.00 94.81 82 PRO A O 1
ATOM 648 N N . LEU A 1 83 ? -11.439 -11.760 -1.617 1.00 94.00 83 LEU A N 1
ATOM 649 C CA . LEU A 1 83 ? -11.651 -11.041 -2.876 1.00 94.00 83 LEU A CA 1
ATOM 650 C C . LEU A 1 83 ? -10.401 -11.106 -3.758 1.00 94.00 83 LEU A C 1
ATOM 652 O O . LEU A 1 83 ? -9.287 -10.890 -3.272 1.00 94.00 83 LEU A O 1
ATOM 656 N N . LYS A 1 84 ? -10.582 -11.322 -5.064 1.00 94.94 84 LYS A N 1
ATOM 657 C CA . LYS A 1 84 ? -9.500 -11.346 -6.057 1.00 94.94 84 LYS A CA 1
ATOM 658 C C . LYS A 1 84 ? -9.426 -10.027 -6.820 1.00 94.94 84 LYS A C 1
ATOM 660 O O . LYS A 1 84 ? -10.215 -9.735 -7.712 1.00 94.94 84 LYS A O 1
ATOM 665 N N . HIS A 1 85 ? -8.455 -9.186 -6.479 1.00 95.56 85 HIS A N 1
ATOM 666 C CA . HIS A 1 85 ? -8.256 -7.909 -7.158 1.00 95.56 85 HIS A CA 1
ATOM 667 C C . HIS A 1 85 ? -7.209 -8.020 -8.273 1.00 95.56 85 HIS A C 1
ATOM 669 O O . HIS A 1 85 ? -6.066 -8.401 -8.021 1.00 95.56 85 HIS A O 1
ATOM 675 N N . ARG A 1 86 ? -7.576 -7.604 -9.493 1.00 94.75 86 ARG A N 1
ATOM 676 C CA . ARG A 1 86 ? -6.692 -7.526 -10.674 1.00 94.75 86 ARG A CA 1
ATOM 677 C C . ARG A 1 86 ? -6.696 -6.096 -11.252 1.00 94.75 86 ARG A C 1
ATOM 679 O O . ARG A 1 86 ? -7.289 -5.843 -12.298 1.00 94.75 86 ARG A O 1
ATOM 686 N N . PRO A 1 87 ? -6.125 -5.092 -10.551 1.00 93.56 87 PRO A N 1
ATOM 687 C CA . PRO A 1 87 ? -6.206 -3.674 -10.933 1.00 93.56 87 PRO A CA 1
ATOM 688 C C . PRO A 1 87 ? -5.242 -3.293 -12.073 1.00 93.56 87 PRO A C 1
ATOM 690 O O . PRO A 1 87 ? -4.699 -2.183 -12.091 1.00 93.56 87 PRO A O 1
ATOM 693 N N . PHE A 1 88 ? -5.007 -4.213 -13.002 1.00 93.31 88 PHE A N 1
ATOM 694 C CA . PHE A 1 88 ? -4.016 -4.082 -14.057 1.00 93.31 88 PHE A CA 1
ATOM 695 C C . PHE A 1 88 ? -4.484 -3.095 -15.118 1.00 93.31 88 PHE A C 1
ATOM 697 O O . PHE A 1 88 ? -5.647 -3.068 -15.528 1.00 93.31 88 PHE A O 1
ATOM 704 N N . LYS A 1 89 ? -3.569 -2.219 -15.524 1.00 89.75 89 LYS A N 1
ATOM 705 C CA . LYS A 1 89 ? -3.795 -1.247 -16.588 1.00 89.75 89 LYS A CA 1
ATOM 706 C C . LYS A 1 89 ? -2.546 -1.203 -17.453 1.00 89.75 89 LYS A C 1
ATOM 708 O O . LYS A 1 89 ? -1.484 -0.972 -16.886 1.00 89.75 89 LYS A O 1
ATOM 713 N N . PRO A 1 90 ? -2.673 -1.285 -18.787 1.00 87.38 90 PRO A N 1
ATOM 714 C CA . PRO A 1 90 ? -1.524 -1.312 -19.698 1.00 87.38 90 PRO A CA 1
ATOM 715 C C . PRO A 1 90 ? -0.718 -0.007 -19.699 1.00 87.38 90 PRO A C 1
ATOM 717 O O . PRO A 1 90 ? 0.373 0.063 -20.242 1.00 87.38 90 PRO A O 1
ATOM 720 N N . LYS A 1 91 ? -1.263 1.064 -19.110 1.00 90.50 91 LYS A N 1
ATOM 721 C CA . LYS A 1 91 ? -0.558 2.325 -18.908 1.00 90.50 91 LYS A CA 1
ATOM 722 C C . LYS A 1 91 ? -0.794 2.831 -17.497 1.00 90.50 91 LYS A C 1
ATOM 724 O O . LYS A 1 91 ? -1.943 3.040 -17.086 1.00 90.50 91 LYS A O 1
ATOM 729 N N . TYR A 1 92 ? 0.288 3.061 -16.762 1.00 90.38 92 TYR A N 1
ATOM 730 C CA . TYR A 1 92 ? 0.208 3.578 -15.409 1.00 90.38 92 TYR A CA 1
ATOM 731 C C . TYR A 1 92 ? -0.042 5.088 -15.413 1.00 90.38 92 TYR A C 1
ATOM 733 O O . TYR A 1 92 ? 0.693 5.887 -15.995 1.00 90.38 92 TYR A O 1
ATOM 741 N N . HIS A 1 93 ? -1.086 5.505 -14.705 1.00 90.94 93 HIS A N 1
ATOM 742 C CA . HIS A 1 93 ? -1.342 6.913 -14.446 1.00 90.94 93 HIS A CA 1
ATOM 743 C C . HIS A 1 93 ? -1.439 7.150 -12.947 1.00 90.94 93 HIS A C 1
ATOM 745 O O . HIS A 1 93 ? -2.404 6.727 -12.301 1.00 90.94 93 HIS A O 1
ATOM 751 N N . LEU A 1 94 ? -0.464 7.887 -12.411 1.00 91.62 94 LEU A N 1
ATOM 752 C CA . LEU A 1 94 ? -0.506 8.400 -11.054 1.00 91.62 94 LEU A CA 1
ATOM 753 C C . LEU A 1 94 ? -1.703 9.349 -10.937 1.00 91.62 94 LEU A C 1
ATOM 755 O O . LEU A 1 94 ? -1.710 10.446 -11.493 1.00 91.62 94 LEU A O 1
ATOM 759 N N . THR A 1 95 ? -2.748 8.883 -10.259 1.00 90.75 95 THR A N 1
ATOM 760 C CA . THR A 1 95 ? -4.001 9.604 -10.015 1.00 90.75 95 THR A CA 1
ATOM 761 C C . THR A 1 95 ? -4.576 9.163 -8.670 1.00 90.75 95 THR A C 1
ATOM 763 O O . THR A 1 95 ? -4.202 8.119 -8.136 1.00 90.75 95 THR A O 1
ATOM 766 N N . MET A 1 96 ? -5.538 9.921 -8.136 1.00 88.25 96 MET A N 1
ATOM 767 C CA . MET A 1 96 ? -6.252 9.528 -6.915 1.00 88.25 96 MET A CA 1
ATOM 768 C C . MET A 1 96 ? -7.048 8.217 -7.085 1.00 88.25 96 MET A C 1
ATOM 770 O O . MET A 1 96 ? -7.224 7.489 -6.114 1.00 88.25 96 MET A O 1
ATOM 774 N N . ALA A 1 97 ? -7.513 7.901 -8.304 1.00 89.38 97 ALA A N 1
ATOM 775 C CA . ALA A 1 97 ? -8.215 6.659 -8.665 1.00 89.38 97 ALA A CA 1
ATOM 776 C C . ALA A 1 97 ? -9.355 6.231 -7.707 1.00 89.38 97 ALA A C 1
ATOM 778 O O . ALA A 1 97 ? -9.618 5.041 -7.539 1.00 89.38 97 ALA A O 1
ATOM 779 N N . LEU A 1 98 ? -10.031 7.199 -7.075 1.00 93.06 98 LEU A N 1
ATOM 780 C CA . LEU A 1 98 ? -11.044 6.939 -6.052 1.00 93.06 98 LEU A CA 1
ATOM 781 C C . LEU A 1 98 ? -12.368 6.474 -6.664 1.00 93.06 98 LEU A C 1
ATOM 783 O O . LEU A 1 98 ? -12.947 7.135 -7.526 1.00 93.06 98 LEU A O 1
ATOM 787 N N . GLN A 1 99 ? -12.897 5.386 -6.125 1.00 94.81 99 GLN A N 1
ATOM 788 C CA . GLN A 1 99 ? -14.220 4.842 -6.400 1.00 94.81 99 GLN A CA 1
ATOM 789 C C . GLN A 1 99 ? -15.129 5.051 -5.188 1.00 94.81 99 GLN A C 1
ATOM 791 O O . GLN A 1 99 ? -14.661 5.130 -4.052 1.00 94.81 99 GLN A O 1
ATOM 796 N N . LYS A 1 100 ? -16.440 5.172 -5.417 1.00 96.25 100 LYS A N 1
ATOM 797 C CA . LYS A 1 100 ? -17.422 5.182 -4.323 1.00 96.25 100 LYS A CA 1
ATOM 798 C C . LYS A 1 100 ? -17.482 3.787 -3.691 1.00 96.25 100 LYS A C 1
ATOM 800 O O . LYS A 1 100 ? -17.396 2.795 -4.405 1.00 96.25 100 LYS A O 1
ATOM 805 N N . THR A 1 101 ? -17.636 3.749 -2.377 1.00 95.56 101 THR A N 1
ATOM 806 C CA . THR A 1 101 ? -17.947 2.548 -1.595 1.00 95.56 101 THR A CA 1
ATOM 807 C C . THR A 1 101 ? -18.870 2.967 -0.446 1.00 95.56 101 THR A C 1
ATOM 809 O O . THR A 1 101 ? -19.369 4.098 -0.447 1.00 95.56 101 THR A O 1
ATOM 812 N N . ASP A 1 102 ? -19.088 2.099 0.529 1.00 95.50 102 ASP A N 1
ATOM 813 C CA . ASP A 1 102 ? -19.898 2.357 1.716 1.00 95.50 102 ASP A CA 1
ATOM 814 C C . ASP A 1 102 ? -19.306 1.676 2.962 1.00 95.50 102 ASP A C 1
ATOM 816 O O . ASP A 1 102 ? -18.250 1.038 2.907 1.00 95.50 102 ASP A O 1
ATOM 820 N N . ILE A 1 103 ? -19.994 1.837 4.094 1.00 95.38 103 ILE A N 1
ATOM 821 C CA . ILE A 1 103 ? -19.606 1.262 5.384 1.00 95.38 103 ILE A CA 1
ATOM 822 C C . ILE A 1 103 ? -19.606 -0.276 5.389 1.00 95.38 103 ILE A C 1
ATOM 824 O O . ILE A 1 103 ? -18.823 -0.882 6.116 1.00 95.38 103 ILE A O 1
ATOM 828 N N . ASN A 1 104 ? -20.433 -0.914 4.556 1.00 94.94 104 ASN A N 1
ATOM 829 C CA . ASN A 1 104 ? -20.538 -2.374 4.469 1.00 94.94 104 ASN A CA 1
ATOM 830 C C . ASN A 1 104 ? -19.286 -2.999 3.837 1.00 94.94 104 ASN A C 1
ATOM 832 O O . ASN A 1 104 ? -18.971 -4.162 4.082 1.00 94.94 104 ASN A O 1
ATOM 836 N N . ASN A 1 105 ? -18.543 -2.201 3.073 1.00 93.00 105 ASN A N 1
ATOM 837 C CA . ASN A 1 105 ? -17.304 -2.579 2.404 1.00 93.00 105 ASN A CA 1
ATOM 838 C C . ASN A 1 105 ? -16.054 -1.970 3.070 1.00 93.00 105 ASN A C 1
ATOM 840 O O . ASN A 1 105 ? -14.979 -1.965 2.468 1.00 93.00 105 ASN A O 1
ATOM 844 N N . LEU A 1 106 ? -16.187 -1.398 4.276 1.00 94.69 106 LEU A N 1
ATOM 845 C CA . LEU A 1 106 ? -15.057 -0.823 5.011 1.00 94.69 106 LEU A CA 1
ATOM 846 C C . LEU A 1 106 ? -14.114 -1.908 5.542 1.00 94.69 106 LEU A C 1
ATOM 848 O O . LEU A 1 106 ? -12.901 -1.756 5.434 1.00 94.69 106 LEU A O 1
ATOM 852 N N . ILE A 1 107 ? -14.695 -2.956 6.127 1.00 96.44 107 ILE A N 1
ATOM 853 C CA . ILE A 1 107 ? -14.004 -4.088 6.745 1.00 96.44 107 ILE A CA 1
ATOM 854 C C . ILE A 1 107 ? -14.378 -5.346 5.967 1.00 96.44 107 ILE A C 1
ATOM 856 O O . ILE A 1 107 ? -15.557 -5.543 5.661 1.00 96.44 107 ILE A O 1
ATOM 860 N N . VAL A 1 108 ? -13.392 -6.185 5.651 1.00 93.12 108 VAL A N 1
ATOM 861 C CA . VAL A 1 108 ? -13.591 -7.417 4.879 1.00 93.12 108 VAL A CA 1
ATOM 862 C C . VAL A 1 108 ? -13.194 -8.627 5.712 1.00 93.12 108 VAL A C 1
ATOM 864 O O . VAL A 1 108 ? -12.033 -8.795 6.093 1.00 93.12 108 VAL A O 1
ATOM 867 N N . MET A 1 109 ? -14.182 -9.486 5.951 1.00 95.75 109 MET A N 1
ATOM 868 C CA . MET A 1 109 ? -14.012 -10.785 6.590 1.00 95.75 109 MET A CA 1
ATOM 869 C C . MET A 1 109 ? -13.975 -11.866 5.512 1.00 95.75 109 MET A C 1
ATOM 871 O O . MET A 1 109 ? -14.772 -11.837 4.577 1.00 95.75 109 MET A O 1
ATOM 875 N N . ASP A 1 110 ? -13.057 -12.809 5.655 1.00 96.81 110 ASP A N 1
ATOM 876 C CA . ASP A 1 110 ? -12.847 -13.935 4.747 1.00 96.81 110 ASP A CA 1
ATOM 877 C C . ASP A 1 110 ? -12.178 -15.084 5.524 1.00 96.81 110 ASP A C 1
ATOM 879 O O . ASP A 1 110 ? -11.881 -14.953 6.721 1.00 96.81 110 ASP A O 1
ATOM 883 N N . LYS A 1 111 ? -11.921 -16.210 4.854 1.00 97.25 111 LYS A N 1
ATOM 884 C CA . LYS A 1 111 ? -11.326 -17.402 5.475 1.00 97.25 111 LYS A CA 1
ATOM 885 C C . LYS A 1 111 ? -9.931 -17.184 6.060 1.00 97.25 111 LYS A C 1
ATOM 887 O O . LYS A 1 111 ? -9.526 -17.948 6.932 1.00 97.25 111 LYS A O 1
ATOM 892 N N . ASN A 1 112 ? -9.221 -16.128 5.659 1.00 96.25 112 ASN A N 1
ATOM 893 C CA . ASN A 1 112 ? -7.900 -15.804 6.194 1.00 96.25 112 ASN A CA 1
ATOM 894 C C . ASN A 1 112 ? -7.975 -15.053 7.532 1.00 96.25 112 ASN A C 1
ATOM 896 O O . ASN A 1 112 ? -6.946 -14.882 8.183 1.00 96.25 112 ASN A O 1
ATOM 900 N N . TYR A 1 113 ? -9.157 -14.588 7.958 1.00 97.94 113 TYR A N 1
ATOM 901 C CA . TYR A 1 113 ? -9.320 -13.706 9.117 1.00 97.94 113 TYR A CA 1
ATOM 902 C C . TYR A 1 113 ? -8.562 -14.182 10.367 1.00 97.94 113 TYR A C 1
ATOM 904 O O . TYR A 1 113 ? -7.813 -13.402 10.956 1.00 97.94 113 TYR A O 1
ATOM 912 N N . LEU A 1 114 ? -8.727 -15.452 10.761 1.00 97.44 114 LEU A N 1
ATOM 913 C CA . LEU A 1 114 ? -8.120 -15.993 11.982 1.00 97.44 114 LEU A CA 1
ATOM 914 C C . LEU A 1 114 ? -6.586 -15.969 11.929 1.00 97.44 114 LEU A C 1
ATOM 916 O O . LEU A 1 114 ? -5.949 -15.504 12.879 1.00 97.44 114 LEU A O 1
ATOM 920 N N . ASP A 1 115 ? -5.997 -16.423 10.824 1.00 97.00 115 ASP A N 1
ATOM 921 C CA . ASP A 1 115 ? -4.543 -16.442 10.641 1.00 97.00 115 ASP A CA 1
ATOM 922 C C . ASP A 1 115 ? -3.985 -15.018 10.627 1.00 97.00 115 ASP A C 1
ATOM 924 O O . ASP A 1 115 ? -2.986 -14.713 11.286 1.00 97.00 115 ASP A O 1
ATOM 928 N N . ARG A 1 116 ? -4.696 -14.109 9.953 1.00 97.12 116 ARG A N 1
ATOM 929 C CA . ARG A 1 116 ? -4.332 -12.698 9.849 1.00 97.12 116 ARG A CA 1
ATOM 930 C C . ARG A 1 116 ? -4.309 -12.014 11.207 1.00 97.12 116 ARG A C 1
ATOM 932 O O . ARG A 1 116 ? -3.275 -11.472 11.586 1.00 97.12 116 ARG A O 1
ATOM 939 N N . VAL A 1 117 ? -5.387 -12.069 11.989 1.00 97.38 117 VAL A N 1
ATOM 940 C CA . VAL A 1 117 ? -5.415 -11.408 13.309 1.00 97.38 117 VAL A CA 1
ATOM 941 C C . VAL A 1 117 ? -4.475 -12.068 14.321 1.00 97.38 117 VAL A C 1
ATOM 943 O O . VAL A 1 117 ? -3.943 -11.390 15.201 1.00 97.38 117 VAL A O 1
ATOM 946 N N . THR A 1 118 ? -4.202 -13.368 14.174 1.00 97.12 118 THR A N 1
ATOM 947 C CA . THR A 1 118 ? -3.192 -14.071 14.979 1.00 97.12 118 THR A CA 1
ATOM 948 C C . THR A 1 118 ? -1.786 -13.552 14.678 1.00 97.12 118 THR A C 1
ATOM 950 O O . THR A 1 118 ? -1.054 -13.200 15.607 1.00 97.12 118 THR A O 1
ATOM 953 N N . LEU A 1 119 ? -1.425 -13.408 13.399 1.00 97.06 119 LEU A N 1
ATOM 954 C CA . LEU A 1 119 ? -0.157 -12.796 13.000 1.00 97.06 119 LEU A CA 1
ATOM 955 C C . LEU A 1 119 ? -0.063 -11.337 13.469 1.00 97.06 119 LEU A C 1
ATOM 957 O O . LEU A 1 119 ? 0.971 -10.930 13.995 1.00 97.06 119 LEU A O 1
ATOM 961 N N . ARG A 1 120 ? -1.146 -10.559 13.355 1.00 97.81 120 ARG A N 1
ATOM 962 C CA . ARG A 1 120 ? -1.174 -9.161 13.820 1.00 97.81 120 ARG A CA 1
ATOM 963 C C . ARG A 1 120 ? -0.911 -9.054 15.318 1.00 97.81 120 ARG A C 1
ATOM 965 O O . ARG A 1 120 ? -0.116 -8.216 15.726 1.00 97.81 120 ARG A O 1
ATOM 972 N N . ARG A 1 121 ? -1.489 -9.934 16.144 1.00 96.81 121 ARG A N 1
ATOM 973 C CA . ARG A 1 121 ? -1.185 -9.997 17.589 1.00 96.81 121 ARG A CA 1
ATOM 974 C C . ARG A 1 121 ? 0.290 -10.264 17.861 1.00 96.81 121 ARG A C 1
ATOM 976 O O . ARG A 1 121 ? 0.868 -9.589 18.709 1.00 96.81 121 ARG A O 1
ATOM 983 N N . LYS A 1 122 ? 0.894 -11.211 17.134 1.00 95.88 122 LYS A N 1
ATOM 984 C CA . LYS A 1 122 ? 2.331 -11.498 17.238 1.00 95.88 122 LYS A CA 1
ATOM 985 C C . LYS A 1 122 ? 3.158 -10.251 16.910 1.00 95.88 122 LYS A C 1
ATOM 987 O O . LYS A 1 122 ? 3.976 -9.838 17.724 1.00 95.88 122 LYS A O 1
ATOM 992 N N . VAL A 1 123 ? 2.883 -9.613 15.773 1.00 95.19 123 VAL A N 1
ATOM 993 C CA . VAL A 1 123 ? 3.597 -8.410 15.318 1.00 95.19 123 VAL A CA 1
ATOM 994 C C . VAL A 1 123 ? 3.423 -7.236 16.291 1.00 95.19 123 VAL A C 1
ATOM 996 O O . VAL A 1 123 ? 4.397 -6.553 16.588 1.00 95.19 123 VAL A O 1
ATOM 999 N N . ILE A 1 124 ? 2.223 -7.018 16.841 1.00 95.31 124 ILE A N 1
ATOM 1000 C CA . ILE A 1 124 ? 1.980 -5.995 17.876 1.00 95.31 124 ILE A CA 1
ATOM 1001 C C . ILE A 1 124 ? 2.793 -6.281 19.142 1.00 95.31 124 ILE A C 1
ATOM 1003 O O . ILE A 1 124 ? 3.330 -5.351 19.739 1.00 95.31 124 ILE A O 1
ATOM 1007 N N . GLY A 1 125 ? 2.903 -7.548 19.551 1.00 94.44 125 GLY A N 1
ATOM 1008 C CA . GLY A 1 125 ? 3.714 -7.940 20.703 1.00 94.44 125 GLY A CA 1
ATOM 1009 C C . GLY A 1 125 ? 5.218 -7.751 20.480 1.00 94.44 125 GLY A C 1
ATOM 1010 O O . GLY A 1 125 ? 5.917 -7.311 21.390 1.00 94.44 125 GLY A O 1
ATOM 1011 N N . GLU A 1 126 ? 5.712 -8.056 19.279 1.00 94.94 126 GLU A N 1
ATOM 1012 C CA . GLU A 1 126 ? 7.140 -7.989 18.936 1.00 94.94 126 GLU A CA 1
ATOM 1013 C C . GLU A 1 126 ? 7.606 -6.567 18.567 1.00 94.94 126 GLU A C 1
ATOM 1015 O O . GLU A 1 126 ? 8.723 -6.179 18.910 1.00 94.94 126 GLU A O 1
ATOM 1020 N N . TYR A 1 127 ? 6.752 -5.766 17.920 1.00 94.06 127 TYR A N 1
ATOM 1021 C CA . TYR A 1 127 ? 7.089 -4.442 17.373 1.00 94.06 127 TYR A CA 1
ATOM 1022 C C . TYR A 1 127 ? 6.088 -3.332 17.760 1.00 94.06 127 TYR A C 1
ATOM 1024 O O . TYR A 1 127 ? 5.678 -2.547 16.898 1.00 94.06 127 TYR A O 1
ATOM 1032 N N . PRO A 1 128 ? 5.699 -3.192 19.042 1.00 93.38 128 PRO A N 1
ATOM 1033 C CA . PRO A 1 128 ? 4.577 -2.344 19.456 1.00 93.38 128 PRO A CA 1
ATOM 1034 C C . PRO A 1 128 ? 4.720 -0.879 19.027 1.00 93.38 128 PRO A C 1
ATOM 1036 O O . PRO A 1 128 ? 3.762 -0.289 18.541 1.00 93.38 128 PRO A O 1
ATOM 1039 N N . ALA A 1 129 ? 5.921 -0.303 19.142 1.00 91.25 129 ALA A N 1
ATOM 1040 C CA . ALA A 1 129 ? 6.176 1.094 18.778 1.00 91.25 129 ALA A CA 1
ATOM 1041 C C . ALA A 1 129 ? 6.185 1.346 17.259 1.00 91.25 129 ALA A C 1
ATOM 1043 O O . ALA A 1 129 ? 5.958 2.473 16.824 1.00 91.25 129 ALA A O 1
ATOM 1044 N N . THR A 1 130 ? 6.456 0.315 16.453 1.00 92.50 130 THR A N 1
ATOM 1045 C CA . THR A 1 130 ? 6.452 0.400 14.985 1.00 92.50 130 THR A CA 1
ATOM 1046 C C . THR A 1 130 ? 5.033 0.333 14.434 1.00 92.50 130 THR A C 1
ATOM 1048 O O . THR A 1 130 ? 4.739 0.998 13.442 1.00 92.50 130 THR A O 1
ATOM 1051 N N . VAL A 1 131 ? 4.155 -0.456 15.069 1.00 96.00 131 VAL A N 1
ATOM 1052 C CA . VAL A 1 131 ? 2.817 -0.760 14.537 1.00 96.00 131 VAL A CA 1
ATOM 1053 C C . VAL A 1 131 ? 1.676 -0.038 15.234 1.00 96.00 131 VAL A C 1
ATOM 1055 O O . VAL A 1 131 ? 0.619 0.104 14.631 1.00 96.00 131 VAL A O 1
ATOM 1058 N N . VAL A 1 132 ? 1.871 0.485 16.444 1.00 98.12 132 VAL A N 1
ATOM 1059 C CA . VAL A 1 132 ? 0.883 1.324 17.128 1.00 98.12 132 VAL A CA 1
ATOM 1060 C C . VAL A 1 132 ? 1.536 2.608 17.619 1.00 98.12 132 VAL A C 1
ATOM 1062 O O . VAL A 1 132 ? 2.569 2.598 18.282 1.00 98.12 132 VAL A O 1
ATOM 1065 N N . GLY A 1 133 ? 0.901 3.738 17.319 1.00 98.19 133 GLY A N 1
ATOM 1066 C CA . GLY A 1 133 ? 1.382 5.039 17.762 1.00 98.19 133 GLY A CA 1
ATOM 1067 C C . GLY A 1 133 ? 0.297 6.099 17.723 1.00 98.19 133 GLY A C 1
ATOM 1068 O O . GLY A 1 133 ? -0.633 6.037 16.920 1.00 98.19 133 GLY A O 1
ATOM 1069 N N . HIS A 1 134 ? 0.410 7.086 18.606 1.00 98.69 134 HIS A N 1
ATOM 1070 C CA . HIS A 1 134 ? -0.496 8.225 18.651 1.00 98.69 134 HIS A CA 1
ATOM 1071 C C . HIS A 1 134 ? 0.193 9.464 19.228 1.00 98.69 134 HIS A C 1
ATOM 1073 O O . HIS A 1 134 ? 1.171 9.362 19.962 1.00 98.69 134 HIS A O 1
ATOM 1079 N N . LEU A 1 135 ? -0.348 10.637 18.908 1.00 98.31 135 LEU A N 1
ATOM 1080 C CA . LEU A 1 135 ? 0.057 11.932 19.453 1.00 98.31 135 LEU A CA 1
ATOM 1081 C C . LEU A 1 135 ? -1.059 12.538 20.301 1.00 98.31 135 LEU A C 1
ATOM 1083 O O . LEU A 1 135 ? -2.224 12.133 20.207 1.00 98.31 135 LEU A O 1
ATOM 1087 N N . ASP A 1 136 ? -0.715 13.548 21.092 1.00 95.56 136 ASP A N 1
ATOM 1088 C CA . ASP A 1 136 ? -1.699 14.359 21.804 1.00 95.56 136 ASP A CA 1
ATOM 1089 C C . ASP A 1 136 ? -2.709 14.989 20.831 1.00 95.56 136 ASP A C 1
ATOM 1091 O O . ASP A 1 136 ? -2.421 15.260 19.661 1.00 95.56 136 ASP A O 1
ATOM 1095 N N . GLY A 1 137 ? -3.945 15.156 21.303 1.00 95.25 137 GLY A N 1
ATOM 1096 C CA . GLY A 1 137 ? -5.073 15.618 20.486 1.00 95.25 137 GLY A CA 1
ATOM 1097 C C . GLY A 1 137 ? -5.742 14.535 19.625 1.00 95.25 137 GLY A C 1
ATOM 1098 O O . GLY A 1 137 ? -6.870 14.733 19.185 1.00 95.25 137 GLY A O 1
ATOM 1099 N N . SER A 1 138 ? -5.131 13.357 19.437 1.00 98.00 138 SER A N 1
ATOM 1100 C CA . SER A 1 138 ? -5.738 12.253 18.660 1.00 98.00 138 SER A CA 1
ATOM 1101 C C . SER A 1 138 ? -6.807 11.450 19.415 1.00 98.00 138 SER A C 1
ATOM 1103 O O . SER A 1 138 ? -7.597 10.735 18.798 1.00 98.00 138 SER A O 1
ATOM 1105 N N . ARG A 1 139 ? -6.854 11.569 20.749 1.00 98.25 139 ARG A N 1
ATOM 1106 C CA . ARG A 1 139 ? -7.672 10.734 21.645 1.00 98.25 139 ARG A CA 1
ATOM 1107 C C . ARG A 1 139 ? -9.148 10.676 21.251 1.00 98.25 139 ARG A C 1
ATOM 1109 O O . ARG A 1 139 ? -9.721 9.591 21.236 1.00 98.25 139 ARG A O 1
ATOM 1116 N N . GLY A 1 140 ? -9.752 11.819 20.922 1.00 98.56 140 GLY A N 1
ATOM 1117 C CA . GLY A 1 140 ? -11.160 11.879 20.516 1.00 98.56 140 GLY A CA 1
ATOM 1118 C C . GLY A 1 140 ? -11.439 11.053 19.257 1.00 98.56 140 GLY A C 1
ATOM 1119 O O . GLY A 1 140 ? -12.396 10.286 19.229 1.00 98.56 140 GLY A O 1
ATOM 1120 N N . ALA A 1 141 ? -10.554 11.138 18.260 1.00 98.75 141 ALA A N 1
ATOM 1121 C CA . ALA A 1 141 ? -10.670 10.381 17.016 1.00 98.75 141 ALA A CA 1
ATOM 1122 C C . ALA A 1 141 ? -10.422 8.877 17.215 1.00 98.75 141 ALA A C 1
ATOM 1124 O O . ALA A 1 141 ? -11.146 8.058 16.653 1.00 98.75 141 ALA A O 1
ATOM 1125 N N . VAL A 1 142 ? -9.442 8.502 18.049 1.00 98.88 142 VAL A N 1
ATOM 1126 C CA . VAL A 1 142 ? -9.183 7.094 18.406 1.00 98.88 142 VAL A CA 1
ATOM 1127 C C . VAL A 1 142 ? -10.395 6.485 19.112 1.00 98.88 142 VAL A C 1
ATOM 1129 O O . VAL A 1 142 ? -10.847 5.409 18.728 1.00 98.88 142 VAL A O 1
ATOM 1132 N N . LYS A 1 143 ? -10.951 7.191 20.106 1.00 98.75 143 LYS A N 1
ATOM 1133 C CA . LYS A 1 143 ? -12.150 6.760 20.836 1.00 98.75 143 LYS A CA 1
ATOM 1134 C C . LYS A 1 143 ? -13.336 6.565 19.904 1.00 98.75 143 LYS A C 1
ATOM 1136 O O . LYS A 1 143 ? -14.003 5.537 19.968 1.00 98.75 143 LYS A O 1
ATOM 1141 N N . GLU A 1 144 ? -13.581 7.540 19.039 1.00 98.62 144 GLU A N 1
ATOM 1142 C CA . GLU A 1 144 ? -14.694 7.489 18.103 1.00 98.62 144 GLU A CA 1
ATOM 1143 C C . GLU A 1 144 ? -14.554 6.333 17.105 1.00 98.62 144 GLU A C 1
ATOM 1145 O O . GLU A 1 144 ? -15.520 5.603 16.890 1.00 98.62 144 GLU A O 1
ATOM 1150 N N . LEU A 1 145 ? -13.360 6.118 16.536 1.00 98.62 145 LEU A N 1
ATOM 1151 C CA . LEU A 1 145 ? -13.108 4.978 15.653 1.00 98.62 145 LEU A CA 1
ATOM 1152 C C . LEU A 1 145 ? -13.301 3.646 16.389 1.00 98.62 145 LEU A C 1
ATOM 1154 O O . LEU A 1 145 ? -13.933 2.735 15.856 1.00 98.62 145 LEU A O 1
ATOM 1158 N N . TYR A 1 146 ? -12.785 3.535 17.614 1.00 98.69 146 TYR A N 1
ATOM 1159 C CA . TYR A 1 146 ? -12.933 2.336 18.433 1.00 98.69 146 TYR A CA 1
ATOM 1160 C C . TYR A 1 146 ? -14.408 2.007 18.680 1.00 98.69 146 TYR A C 1
ATOM 1162 O O . TYR A 1 146 ? -14.849 0.889 18.422 1.00 98.69 146 TYR A O 1
ATOM 1170 N N . GLU A 1 147 ? -15.188 2.982 19.148 1.00 97.12 147 GLU A N 1
ATOM 1171 C CA . GLU A 1 147 ? -16.608 2.795 19.454 1.00 97.12 147 GLU A CA 1
ATOM 1172 C C . GLU A 1 147 ? -17.421 2.509 18.188 1.00 97.12 147 GLU A C 1
ATOM 1174 O O . GLU A 1 147 ? -18.300 1.644 18.214 1.00 97.12 147 GLU A O 1
ATOM 1179 N N . LEU A 1 148 ? -17.085 3.161 17.067 1.00 96.81 148 LEU A N 1
ATOM 1180 C CA . LEU A 1 148 ? -17.680 2.881 15.763 1.00 96.81 148 LEU A CA 1
ATOM 1181 C C . LEU A 1 148 ? -17.476 1.420 15.352 1.00 96.81 148 LEU A C 1
ATOM 1183 O O . LEU A 1 148 ? -18.413 0.797 14.858 1.00 96.81 148 LEU A O 1
ATOM 1187 N N . LEU A 1 149 ? -16.275 0.871 15.531 1.00 97.38 149 LEU A N 1
ATOM 1188 C CA . LEU A 1 149 ? -15.957 -0.495 15.118 1.00 97.38 149 LEU A CA 1
ATOM 1189 C C . LEU A 1 149 ? -16.514 -1.517 16.116 1.00 97.38 149 LEU A C 1
ATOM 1191 O O . LEU A 1 149 ? -17.352 -2.345 15.756 1.00 97.38 149 LEU A O 1
ATOM 1195 N N . MET A 1 150 ? -16.099 -1.431 17.380 1.00 96.06 150 MET A N 1
ATOM 1196 C CA . MET A 1 150 ? -16.346 -2.463 18.393 1.00 96.06 150 MET A CA 1
ATOM 1197 C C . MET A 1 150 ? -17.789 -2.451 18.906 1.00 96.06 150 MET A C 1
ATOM 1199 O O . MET A 1 150 ? -18.404 -3.500 19.098 1.00 96.06 150 MET A O 1
ATOM 1203 N N . ASN A 1 151 ? -18.367 -1.264 19.095 1.00 93.50 151 ASN A N 1
ATOM 1204 C CA . ASN A 1 151 ? -19.736 -1.100 19.588 1.00 93.50 151 ASN A CA 1
ATOM 1205 C C . ASN A 1 151 ? -20.721 -0.646 18.502 1.00 93.50 151 ASN A C 1
ATOM 1207 O O . ASN A 1 151 ? -21.890 -0.400 18.790 1.00 93.50 151 ASN A O 1
ATOM 1211 N N . GLY A 1 152 ? -20.287 -0.546 17.249 1.00 93.62 152 GLY A N 1
ATOM 1212 C CA . GLY A 1 152 ? -21.143 -0.221 16.113 1.00 93.62 152 GLY A CA 1
ATOM 1213 C C . GLY A 1 152 ? -21.125 -1.348 15.096 1.00 93.62 152 GLY A C 1
ATOM 1214 O O . GLY A 1 152 ? -21.953 -2.255 15.159 1.00 93.62 152 GLY A O 1
ATOM 1215 N N . LEU A 1 153 ? -20.163 -1.273 14.180 1.00 96.25 153 LEU A N 1
ATOM 1216 C CA . LEU A 1 153 ? -20.097 -2.033 12.940 1.00 96.25 153 LEU A CA 1
ATOM 1217 C C . LEU A 1 153 ? -19.979 -3.545 13.150 1.00 96.25 153 LEU A C 1
ATOM 1219 O O . LEU A 1 153 ? -20.784 -4.284 12.595 1.00 96.25 153 LEU A O 1
ATOM 1223 N N . LEU A 1 154 ? -19.010 -4.015 13.940 1.00 96.56 154 LEU A N 1
ATOM 1224 C CA . LEU A 1 154 ? -18.668 -5.443 14.006 1.00 96.56 154 LEU A CA 1
ATOM 1225 C C . LEU A 1 154 ? -19.820 -6.342 14.488 1.00 96.56 154 LEU A C 1
ATOM 1227 O O . LEU A 1 154 ? -20.214 -7.237 13.741 1.00 96.56 154 LEU A O 1
ATOM 1231 N N . PRO A 1 155 ? -20.417 -6.114 15.673 1.00 95.56 155 PRO A N 1
ATOM 1232 C CA . PRO A 1 155 ? -21.534 -6.935 16.153 1.00 95.56 155 PRO A CA 1
ATOM 1233 C C . PRO A 1 155 ? -22.832 -6.731 15.368 1.00 95.56 155 PRO A C 1
ATOM 1235 O O . PRO A 1 155 ? -23.715 -7.582 15.430 1.00 95.56 155 PRO A O 1
ATOM 1238 N N . LEU A 1 156 ? -22.976 -5.606 14.659 1.00 95.25 156 LEU A N 1
ATOM 1239 C CA . LEU A 1 156 ? -24.146 -5.347 13.824 1.00 95.25 156 LEU A CA 1
ATOM 1240 C C . LEU A 1 156 ? -24.043 -6.063 12.474 1.00 95.25 156 LEU A C 1
ATOM 1242 O O . LEU A 1 156 ? -25.037 -6.604 11.998 1.00 95.25 156 LEU A O 1
ATOM 1246 N N . ARG A 1 157 ? -22.858 -6.069 11.858 1.00 96.00 157 ARG A N 1
ATOM 1247 C CA . ARG A 1 157 ? -22.636 -6.644 10.528 1.00 96.00 157 ARG A CA 1
ATOM 1248 C C . ARG A 1 157 ? -22.347 -8.143 10.574 1.00 96.00 157 ARG A C 1
ATOM 1250 O O . ARG A 1 157 ? -22.896 -8.868 9.752 1.00 96.00 157 ARG A O 1
ATOM 1257 N N . TRP A 1 158 ? -21.570 -8.612 11.554 1.00 96.81 158 TRP A N 1
ATOM 1258 C CA . TRP A 1 158 ? -21.158 -10.018 11.695 1.00 96.81 158 TRP A CA 1
ATOM 1259 C C . TRP A 1 158 ? -21.530 -10.609 13.070 1.00 96.81 158 TRP A C 1
ATOM 1261 O O . TRP A 1 158 ? -20.644 -10.970 13.853 1.00 96.81 158 TRP A O 1
ATOM 1271 N N . PRO A 1 159 ? -22.830 -10.760 13.388 1.00 95.69 159 PRO A N 1
ATOM 1272 C CA . PRO A 1 159 ? -23.291 -11.229 14.701 1.00 95.69 159 PRO A CA 1
ATOM 1273 C C . PRO A 1 159 ? -22.874 -12.673 15.050 1.00 95.69 159 PRO A C 1
ATOM 1275 O O . PRO A 1 159 ? -22.887 -13.052 16.221 1.00 95.69 159 PRO A O 1
ATOM 1278 N N . GLN A 1 160 ? -22.491 -13.491 14.061 1.00 95.00 160 GLN A N 1
ATOM 1279 C CA . GLN A 1 160 ? -21.947 -14.840 14.293 1.00 95.00 160 GLN A CA 1
ATOM 1280 C C . GLN A 1 160 ? -20.457 -14.833 14.670 1.00 95.00 160 GLN A C 1
ATOM 1282 O O . GLN A 1 160 ? -19.957 -15.805 15.229 1.00 95.00 160 GLN A O 1
ATOM 1287 N N . MET A 1 161 ? -19.740 -13.740 14.393 1.00 96.62 161 MET A N 1
ATOM 1288 C CA . MET A 1 161 ? -18.324 -13.585 14.740 1.00 96.62 161 MET A CA 1
ATOM 1289 C C . MET A 1 161 ? -18.135 -12.704 15.976 1.00 96.62 161 MET A C 1
ATOM 1291 O O . MET A 1 161 ? -17.241 -12.966 16.777 1.00 96.62 161 MET A O 1
ATOM 1295 N N . PHE A 1 162 ? -18.977 -11.680 16.149 1.00 96.94 162 PHE A N 1
ATOM 1296 C CA . PHE A 1 162 ? -18.851 -10.694 17.219 1.00 96.94 162 PHE A CA 1
ATOM 1297 C C . PHE A 1 162 ? -20.168 -10.525 17.970 1.00 96.94 162 PHE A C 1
ATOM 1299 O O . PHE A 1 162 ? -21.172 -10.104 17.399 1.00 96.94 162 PHE A O 1
ATOM 1306 N N . GLN A 1 163 ? -20.160 -10.801 19.273 1.00 96.12 163 GLN A N 1
ATOM 1307 C CA . GLN A 1 163 ? -21.358 -10.717 20.111 1.00 96.12 163 GLN A CA 1
ATOM 1308 C C . GLN A 1 163 ? -21.129 -9.840 21.328 1.00 96.12 163 GLN A C 1
ATOM 1310 O O . GLN A 1 163 ? -20.124 -9.968 22.021 1.00 96.12 163 GLN A O 1
ATOM 1315 N N . ARG A 1 164 ? -22.086 -8.959 21.623 1.00 95.44 164 ARG A N 1
ATOM 1316 C CA . ARG A 1 164 ? -22.031 -8.137 22.834 1.00 95.44 164 ARG A CA 1
ATOM 1317 C C . ARG A 1 164 ? -22.574 -8.919 24.022 1.00 95.44 164 ARG A C 1
ATOM 1319 O O . ARG A 1 164 ? -23.678 -9.448 23.956 1.00 95.44 164 ARG A O 1
ATOM 1326 N N . SER A 1 165 ? -21.832 -8.931 25.121 1.00 94.31 165 SER A N 1
ATOM 1327 C CA . SER A 1 165 ? -22.294 -9.452 26.406 1.00 94.31 165 SER A CA 1
ATOM 1328 C C . SER A 1 165 ? -21.542 -8.774 27.545 1.00 94.31 165 SER A C 1
ATOM 1330 O O . SER A 1 165 ? -20.328 -8.626 27.475 1.00 94.31 165 SER A O 1
ATOM 1332 N N . ASN A 1 166 ? -22.245 -8.375 28.608 1.00 91.69 166 ASN A N 1
ATOM 1333 C CA . ASN A 1 166 ? -21.645 -7.833 29.838 1.00 91.69 166 ASN A CA 1
ATOM 1334 C C . ASN A 1 166 ? -20.658 -6.663 29.614 1.00 91.69 166 ASN A C 1
ATOM 1336 O O . ASN A 1 166 ? -19.607 -6.601 30.248 1.00 91.69 166 ASN A O 1
ATOM 1340 N N . GLY A 1 167 ? -20.967 -5.747 28.687 1.00 90.69 167 GLY A N 1
ATOM 1341 C CA . GLY A 1 167 ? -20.083 -4.617 28.351 1.00 90.69 167 GLY A CA 1
ATOM 1342 C C . GLY A 1 167 ? -18.811 -5.010 27.586 1.00 90.69 167 GLY A C 1
ATOM 1343 O O . GLY A 1 167 ? -17.883 -4.210 27.473 1.00 90.69 167 GLY A O 1
ATOM 1344 N N . GLN A 1 168 ? -18.760 -6.238 27.072 1.00 95.56 168 GLN A N 1
ATOM 1345 C CA . GLN A 1 168 ? -17.683 -6.764 26.245 1.00 95.56 168 GLN A CA 1
ATOM 1346 C C . GLN A 1 168 ? -18.212 -7.143 24.857 1.00 95.56 168 GLN A C 1
ATOM 1348 O O . GLN A 1 168 ? -19.372 -7.526 24.696 1.00 95.56 168 GLN A O 1
ATOM 1353 N N . LEU A 1 169 ? -17.353 -7.034 23.852 1.00 96.88 169 LEU A N 1
ATOM 1354 C CA . LEU A 1 169 ? -17.503 -7.601 22.528 1.00 96.88 169 LEU A CA 1
ATOM 1355 C C . LEU A 1 169 ? -16.706 -8.903 22.488 1.00 96.88 169 LEU A C 1
ATOM 1357 O O . LEU A 1 169 ? -15.479 -8.890 22.478 1.00 96.88 169 LEU A O 1
ATOM 1361 N N . ASN A 1 170 ? -17.404 -10.026 22.470 1.00 97.62 170 ASN A N 1
ATOM 1362 C CA . ASN A 1 170 ? -16.812 -11.347 22.347 1.00 97.62 170 ASN A CA 1
ATOM 1363 C C . ASN A 1 170 ? -16.530 -11.625 20.873 1.00 97.62 170 ASN A C 1
ATOM 1365 O O . ASN A 1 170 ? -17.464 -11.711 20.075 1.00 97.62 170 ASN A O 1
ATOM 1369 N N . ASN A 1 171 ? -15.259 -11.782 20.520 1.00 97.31 171 ASN A N 1
ATOM 1370 C CA . ASN A 1 171 ? -14.843 -12.286 19.221 1.00 97.31 171 ASN A CA 1
ATOM 1371 C C . ASN A 1 171 ? -14.859 -13.820 19.270 1.00 97.31 171 ASN A C 1
ATOM 1373 O O . ASN A 1 171 ? -13.909 -14.452 19.733 1.00 97.31 171 ASN A O 1
ATOM 1377 N N . LEU A 1 172 ? -15.948 -14.422 18.797 1.00 96.88 172 LEU A N 1
ATOM 1378 C CA . LEU A 1 172 ? -16.190 -15.866 18.862 1.00 96.88 172 LEU A CA 1
ATOM 1379 C C . LEU A 1 172 ? -15.223 -16.683 18.003 1.00 96.88 172 LEU A C 1
ATOM 1381 O O . LEU A 1 172 ? -15.046 -17.874 18.244 1.00 96.88 172 LEU A O 1
ATOM 1385 N N . VAL A 1 173 ? -14.587 -16.053 17.015 1.00 96.44 173 VAL A N 1
ATOM 1386 C CA . VAL A 1 173 ? -13.602 -16.715 16.156 1.00 96.44 173 VAL A CA 1
ATOM 1387 C C . VAL A 1 173 ? -12.288 -16.925 16.892 1.00 96.44 173 VAL A C 1
ATOM 1389 O O . VAL A 1 173 ? -11.674 -17.981 16.780 1.00 96.44 173 VAL A O 1
ATOM 1392 N N . THR A 1 174 ? -11.855 -15.918 17.649 1.00 94.44 174 THR A N 1
ATOM 1393 C CA . THR A 1 174 ? -10.553 -15.947 18.324 1.00 94.44 174 THR A CA 1
ATOM 1394 C C . THR A 1 174 ? -10.642 -16.301 19.808 1.00 94.44 174 THR A C 1
ATOM 1396 O O . THR A 1 174 ? -9.619 -16.582 20.422 1.00 94.44 174 THR A O 1
ATOM 1399 N N . GLY A 1 175 ? -11.842 -16.271 20.392 1.00 93.12 175 GLY A N 1
ATOM 1400 C CA . GLY A 1 175 ? -12.088 -16.509 21.816 1.00 93.12 175 GLY A CA 1
ATOM 1401 C C . GLY A 1 175 ? -11.754 -15.324 22.731 1.00 93.12 175 GLY A C 1
ATOM 1402 O O . GLY A 1 175 ? -11.978 -15.415 23.935 1.00 93.12 175 GLY A O 1
ATOM 1403 N N . TYR A 1 176 ? -11.240 -14.214 22.191 1.00 89.94 176 TYR A N 1
ATOM 1404 C CA . TYR A 1 176 ? -10.915 -13.017 22.969 1.00 89.94 176 TYR A CA 1
ATOM 1405 C C . TYR A 1 176 ? -12.119 -12.080 23.099 1.00 89.94 176 TYR A C 1
ATOM 1407 O O . TYR A 1 176 ? -12.903 -11.908 22.165 1.00 89.94 176 TYR A O 1
ATOM 1415 N N . SER A 1 177 ? -12.224 -11.420 24.249 1.00 91.50 177 SER A N 1
ATOM 1416 C CA . SER A 1 177 ? -13.224 -10.383 24.512 1.00 91.50 177 SER A CA 1
ATOM 1417 C C . SER A 1 177 ? -12.564 -9.010 24.604 1.00 91.50 177 SER A C 1
ATOM 1419 O O . SER A 1 177 ? -11.436 -8.887 25.081 1.00 91.50 177 SER A O 1
ATOM 1421 N N . LEU A 1 178 ? -13.273 -7.987 24.134 1.00 92.50 178 LEU A N 1
ATOM 1422 C CA . LEU A 1 178 ? -12.820 -6.596 24.062 1.00 92.50 178 LEU A CA 1
ATOM 1423 C C . LEU A 1 178 ? -13.824 -5.705 24.801 1.00 92.50 178 LEU A C 1
ATOM 1425 O O . LEU A 1 178 ? -15.022 -5.940 24.656 1.00 92.50 178 LEU A O 1
ATOM 1429 N N . PRO A 1 179 ? -13.428 -4.625 25.483 1.00 95.69 179 PRO A N 1
ATOM 1430 C CA . PRO A 1 179 ? -14.392 -3.670 26.030 1.00 95.69 179 PRO A CA 1
ATOM 1431 C C . PRO A 1 179 ? -15.272 -3.050 24.930 1.00 95.69 179 PRO A C 1
ATOM 1433 O O . PRO A 1 179 ? -14.759 -2.630 23.894 1.00 95.69 179 PRO A O 1
ATOM 1436 N N . THR A 1 180 ? -16.592 -2.940 25.122 1.00 93.12 180 THR A N 1
ATOM 1437 C CA . THR A 1 180 ? -17.442 -2.225 24.141 1.00 93.12 180 THR A CA 1
ATOM 1438 C C . THR A 1 180 ? -17.236 -0.713 24.200 1.00 93.12 180 THR A C 1
ATOM 1440 O O . THR A 1 180 ? -17.355 -0.026 23.191 1.00 93.12 180 THR A O 1
ATOM 1443 N N . SER A 1 181 ? -16.926 -0.176 25.378 1.00 95.06 181 SER A N 1
ATOM 1444 C CA . SER A 1 181 ? -16.490 1.213 25.537 1.00 95.06 181 SER A CA 1
ATOM 1445 C C . SER A 1 181 ? -15.004 1.335 25.228 1.00 95.06 181 SER A C 1
ATOM 1447 O O . SER A 1 181 ? -14.233 0.440 25.570 1.00 95.06 181 SER A O 1
ATOM 1449 N N . CYS A 1 182 ? -14.583 2.456 24.642 1.00 97.06 182 CYS A N 1
ATOM 1450 C CA . CYS A 1 182 ? -13.161 2.700 24.422 1.00 97.06 182 CYS A CA 1
ATOM 1451 C C . CYS A 1 182 ? -12.386 2.693 25.756 1.00 97.06 182 CYS A C 1
ATOM 1453 O O . CYS A 1 182 ? -12.778 3.425 26.668 1.00 97.06 182 CYS A O 1
ATOM 1455 N N . PRO A 1 183 ? -11.271 1.946 25.871 1.00 96.81 183 PRO A N 1
ATOM 1456 C CA . PRO A 1 183 ? -10.366 2.036 27.018 1.00 96.81 183 PRO A CA 1
ATOM 1457 C C . PRO A 1 183 ? -9.793 3.443 27.178 1.00 96.81 183 PRO A C 1
ATOM 1459 O O . PRO A 1 183 ? -9.662 4.155 26.181 1.00 96.81 183 PRO A O 1
ATOM 1462 N N . GLU A 1 184 ? -9.385 3.835 28.389 1.00 95.62 184 GLU A N 1
ATOM 1463 C CA . GLU A 1 184 ? -8.796 5.160 28.673 1.00 95.62 184 GLU A CA 1
ATOM 1464 C C . GLU A 1 184 ? -7.483 5.426 27.919 1.00 95.62 184 GLU A C 1
ATOM 1466 O O . GLU A 1 184 ? -7.196 6.556 27.523 1.00 95.62 184 GLU A O 1
ATOM 1471 N N . SER A 1 185 ? -6.708 4.378 27.645 1.00 97.69 185 SER A N 1
ATOM 1472 C CA . SER A 1 185 ? -5.469 4.474 26.874 1.00 97.69 185 SER A CA 1
ATOM 1473 C C . SER A 1 185 ? -5.740 4.417 25.368 1.00 97.69 185 SER A C 1
ATOM 1475 O O . SER A 1 185 ? -6.369 3.481 24.872 1.00 97.69 185 SER A O 1
ATOM 1477 N N . SER A 1 186 ? -5.238 5.401 24.611 1.00 98.31 186 SER A N 1
ATOM 1478 C CA . SER A 1 186 ? -5.280 5.363 23.138 1.00 98.31 186 SER A CA 1
ATOM 1479 C C . SER A 1 186 ? -4.449 4.211 22.575 1.00 98.31 186 SER A C 1
ATOM 1481 O O . SER A 1 186 ? -4.886 3.567 21.627 1.00 98.31 186 SER A O 1
ATOM 1483 N N . THR A 1 187 ? -3.291 3.911 23.170 1.00 98.25 187 THR A N 1
ATOM 1484 C CA . THR A 1 187 ? -2.474 2.748 22.795 1.00 98.25 187 THR A CA 1
ATOM 1485 C C . THR A 1 187 ? -3.251 1.448 22.959 1.00 98.25 187 THR A C 1
ATOM 1487 O O . THR A 1 187 ? -3.233 0.609 22.068 1.00 98.25 187 THR A O 1
ATOM 1490 N N . GLU A 1 188 ? -3.975 1.285 24.068 1.00 98.12 188 GLU A N 1
ATOM 1491 C CA . GLU A 1 188 ? -4.776 0.080 24.301 1.00 98.12 188 GLU A CA 1
ATOM 1492 C C . GLU A 1 188 ? -5.927 -0.036 23.289 1.00 98.12 188 GLU A C 1
ATOM 1494 O O . GLU A 1 188 ? -6.123 -1.092 22.690 1.00 98.12 188 GLU A O 1
ATOM 1499 N N . ALA A 1 189 ? -6.633 1.067 23.019 1.00 98.56 189 ALA A N 1
ATOM 1500 C CA . ALA A 1 189 ? -7.685 1.108 22.005 1.00 98.56 189 ALA A CA 1
ATOM 1501 C C . ALA A 1 189 ? -7.161 0.742 20.601 1.00 98.56 189 ALA A C 1
ATOM 1503 O O . ALA A 1 189 ? -7.768 -0.071 19.902 1.00 98.56 189 ALA A O 1
ATOM 1504 N N . LEU A 1 190 ? -6.014 1.298 20.196 1.00 98.75 190 LEU A N 1
ATOM 1505 C CA . LEU A 1 190 ? -5.373 0.999 18.911 1.00 98.75 190 LEU A CA 1
ATOM 1506 C C . LEU A 1 190 ? -4.851 -0.442 18.845 1.00 98.75 190 LEU A C 1
ATOM 1508 O O . LEU A 1 190 ? -4.987 -1.079 17.803 1.00 98.75 190 LEU A O 1
ATOM 1512 N N . ASN A 1 191 ? -4.336 -0.988 19.951 1.00 98.12 191 ASN A N 1
ATOM 1513 C CA . ASN A 1 191 ? -3.958 -2.399 20.044 1.00 98.12 191 ASN A CA 1
ATOM 1514 C C . ASN A 1 191 ? -5.164 -3.313 19.819 1.00 98.12 191 ASN A C 1
ATOM 1516 O O . ASN A 1 191 ? -5.067 -4.263 19.045 1.00 98.12 191 ASN A O 1
ATOM 1520 N N . TYR A 1 192 ? -6.313 -3.041 20.444 1.00 97.81 192 TYR A N 1
ATOM 1521 C CA . TYR A 1 192 ? -7.531 -3.823 20.207 1.00 97.81 192 TYR A CA 1
ATOM 1522 C C . TYR A 1 192 ? -8.003 -3.734 18.752 1.00 97.81 192 TYR A C 1
ATOM 1524 O O . TYR A 1 192 ? -8.377 -4.763 18.193 1.00 97.81 192 TYR A O 1
ATOM 1532 N N . ILE A 1 193 ? -7.943 -2.549 18.129 1.00 98.19 193 ILE A N 1
ATOM 1533 C CA . ILE A 1 193 ? -8.250 -2.371 16.700 1.00 98.19 193 ILE A CA 1
ATOM 1534 C C . ILE A 1 193 ? -7.307 -3.234 15.849 1.00 98.19 193 ILE A C 1
ATOM 1536 O O . ILE A 1 193 ? -7.769 -4.106 15.115 1.00 98.19 193 ILE A O 1
ATOM 1540 N N . GLY A 1 194 ? -5.992 -3.050 15.994 1.00 97.00 194 GLY A N 1
ATOM 1541 C CA . GLY A 1 194 ? -4.990 -3.750 15.187 1.00 97.00 194 GLY A CA 1
ATOM 1542 C C . GLY A 1 194 ? -4.972 -5.266 15.399 1.00 97.00 194 GLY A C 1
ATOM 1543 O O . GLY A 1 194 ? -4.717 -6.013 14.462 1.00 97.00 194 GLY A O 1
ATOM 1544 N N . SER A 1 195 ? -5.287 -5.744 16.604 1.00 95.94 195 SER A N 1
ATOM 1545 C CA . SER A 1 195 ? -5.270 -7.174 16.948 1.00 95.94 195 SER A CA 1
ATOM 1546 C C . SER A 1 195 ? -6.562 -7.934 16.630 1.00 95.94 195 SER A C 1
ATOM 1548 O O . SER A 1 195 ? -6.608 -9.147 16.850 1.00 95.94 195 SER A O 1
ATOM 1550 N N . ASN A 1 196 ? -7.616 -7.256 16.160 1.00 96.00 196 ASN A N 1
ATOM 1551 C CA . ASN A 1 196 ? -8.910 -7.886 15.858 1.00 96.00 196 ASN A CA 1
ATOM 1552 C C . ASN A 1 196 ? -9.415 -7.654 14.437 1.00 96.00 196 ASN A C 1
ATOM 1554 O O . ASN A 1 196 ? -10.377 -8.316 14.049 1.00 96.00 196 ASN A O 1
ATOM 1558 N N . LEU A 1 197 ? -8.798 -6.755 13.676 1.00 97.44 197 LEU A N 1
ATOM 1559 C CA . LEU A 1 197 ? -9.176 -6.435 12.302 1.00 97.44 197 LEU A CA 1
ATOM 1560 C C . LEU A 1 197 ? -7.969 -6.603 11.390 1.00 97.44 197 LEU A C 1
ATOM 1562 O O . LEU A 1 197 ? -6.858 -6.280 11.798 1.00 97.44 197 LEU A O 1
ATOM 1566 N N . ASP A 1 198 ? -8.188 -7.116 10.180 1.00 97.19 198 ASP A N 1
ATOM 1567 C CA . ASP A 1 198 ? -7.128 -7.354 9.187 1.00 97.19 198 ASP A CA 1
ATOM 1568 C C . ASP A 1 198 ? -6.747 -6.076 8.412 1.00 97.19 198 ASP A C 1
ATOM 1570 O O . ASP A 1 198 ? -5.826 -6.053 7.599 1.00 97.19 198 ASP A O 1
ATOM 1574 N N . GLU A 1 199 ? -7.443 -4.976 8.678 1.00 98.06 199 GLU A N 1
ATOM 1575 C CA . GLU A 1 199 ? -7.132 -3.662 8.146 1.00 98.06 199 GLU A CA 1
ATOM 1576 C C . GLU A 1 199 ? -6.095 -2.933 9.008 1.00 98.06 199 GLU A C 1
ATOM 1578 O O . GLU A 1 199 ? -6.158 -2.920 10.241 1.00 98.06 199 GLU A O 1
ATOM 1583 N N . ASP A 1 200 ? -5.156 -2.260 8.350 1.00 98.56 200 ASP A N 1
ATOM 1584 C CA . ASP A 1 200 ? -4.345 -1.212 8.964 1.00 98.56 200 ASP A CA 1
ATOM 1585 C C . ASP A 1 200 ? -5.124 0.102 8.994 1.00 98.56 200 ASP A C 1
ATOM 1587 O O . ASP A 1 200 ? -5.795 0.445 8.024 1.00 98.56 200 ASP A O 1
ATOM 1591 N N . PHE A 1 201 ? -5.022 0.860 10.084 1.00 98.75 201 PHE A N 1
ATOM 1592 C CA . PHE A 1 201 ? -5.749 2.112 10.279 1.00 98.75 201 PHE A CA 1
ATOM 1593 C C . PHE A 1 201 ? -4.789 3.267 10.511 1.00 98.75 201 PHE A C 1
ATOM 1595 O O . PHE A 1 201 ? -3.979 3.239 11.432 1.00 98.75 201 PHE A O 1
ATOM 1602 N N . LEU A 1 202 ? -4.939 4.327 9.726 1.00 98.75 202 LEU A N 1
ATOM 1603 C CA . LEU A 1 202 ? -4.257 5.599 9.911 1.00 98.75 202 LEU A CA 1
ATOM 1604 C C . LEU A 1 202 ? -5.300 6.691 10.147 1.00 98.75 202 LEU A C 1
ATOM 1606 O O . LEU A 1 202 ? -6.279 6.800 9.410 1.00 98.75 202 LEU A O 1
ATOM 1610 N N . ILE A 1 203 ? -5.094 7.507 11.176 1.00 98.81 203 ILE A N 1
ATOM 1611 C CA . ILE A 1 203 ? -6.029 8.546 11.607 1.00 98.81 203 ILE A CA 1
ATOM 1612 C C . ILE A 1 203 ? -5.373 9.904 11.390 1.00 98.81 203 ILE A C 1
ATOM 1614 O O . ILE A 1 203 ? -4.390 10.263 12.051 1.00 98.81 203 ILE A O 1
ATOM 1618 N N . LEU A 1 204 ? -5.938 10.661 10.455 1.00 98.62 204 LEU A N 1
ATOM 1619 C CA . LEU A 1 204 ? -5.457 11.974 10.073 1.00 98.62 204 LEU A CA 1
ATOM 1620 C C . LEU A 1 204 ? -6.412 13.061 10.565 1.00 98.62 204 LEU A C 1
ATOM 1622 O O . LEU A 1 204 ? -7.623 12.998 10.347 1.00 98.62 204 LEU A O 1
ATOM 1626 N N . LEU A 1 205 ? -5.854 14.090 11.193 1.00 98.06 205 LEU A N 1
ATOM 1627 C CA . LEU A 1 205 ? -6.575 15.289 11.625 1.00 98.06 205 LEU A CA 1
ATOM 1628 C C . LEU A 1 205 ? -6.044 16.505 10.860 1.00 98.06 205 LEU A C 1
ATOM 1630 O O . LEU A 1 205 ? -4.909 16.449 10.378 1.00 98.06 205 LEU A O 1
ATOM 1634 N N . PRO A 1 206 ? -6.826 17.593 10.738 1.00 96.62 206 PRO A N 1
ATOM 1635 C CA . PRO A 1 206 ? -6.303 18.858 10.231 1.00 96.62 206 PRO A CA 1
ATOM 1636 C C . PRO A 1 206 ? -5.007 19.242 10.951 1.00 96.62 206 PRO A C 1
ATOM 1638 O O . PRO A 1 206 ? -4.907 19.083 12.169 1.00 96.62 206 PRO A O 1
ATOM 1641 N N . SER A 1 207 ? -4.012 19.709 10.197 1.00 94.75 207 SER A N 1
ATOM 1642 C CA . SER A 1 207 ? -2.766 20.213 10.778 1.00 94.75 207 SER A CA 1
ATOM 1643 C C . SER A 1 207 ? -3.051 21.389 11.716 1.00 94.75 207 SER A C 1
ATOM 1645 O O . SER A 1 207 ? -3.967 22.173 11.468 1.00 94.75 207 SER A O 1
ATOM 1647 N N . ASP A 1 208 ? -2.226 21.562 12.751 1.00 90.94 208 ASP A N 1
ATOM 1648 C CA . ASP A 1 208 ? -2.411 22.627 13.750 1.00 90.94 208 ASP A CA 1
ATOM 1649 C C . ASP A 1 208 ? -2.298 24.041 13.128 1.00 90.94 208 ASP A C 1
ATOM 1651 O O . ASP A 1 208 ? -2.884 24.997 13.629 1.00 90.94 208 ASP A O 1
ATOM 1655 N N . ASP A 1 209 ? -1.590 24.171 11.999 1.00 92.75 209 ASP A N 1
ATOM 1656 C CA . ASP A 1 209 ? -1.470 25.405 11.210 1.00 92.75 209 ASP A CA 1
ATOM 1657 C C . ASP A 1 209 ? -2.556 25.577 10.130 1.00 92.75 209 ASP A C 1
ATOM 1659 O O . ASP A 1 209 ? -2.535 26.547 9.372 1.00 92.75 209 ASP A O 1
ATOM 1663 N N . GLY A 1 210 ? -3.503 24.639 10.037 1.00 89.50 210 GLY A N 1
ATOM 1664 C CA . GLY A 1 210 ? -4.584 24.645 9.052 1.00 89.50 210 GLY A CA 1
ATOM 1665 C C . GLY A 1 210 ? -4.165 24.305 7.617 1.00 89.50 210 GLY A C 1
ATOM 1666 O O . GLY A 1 210 ? -5.025 24.282 6.736 1.00 89.50 210 GLY A O 1
ATOM 1667 N N . ASP A 1 211 ? -2.885 24.012 7.354 1.00 88.69 211 ASP A N 1
ATOM 1668 C CA . ASP A 1 211 ? -2.407 23.583 6.036 1.00 88.69 211 ASP A CA 1
ATOM 1669 C C . ASP A 1 211 ? -2.250 22.057 5.992 1.00 88.69 211 ASP A C 1
ATOM 1671 O O . ASP A 1 211 ? -1.298 21.492 6.546 1.00 88.69 211 ASP A O 1
ATOM 1675 N N . SER A 1 212 ? -3.162 21.405 5.261 1.00 92.69 212 SER A N 1
ATOM 1676 C CA . SER A 1 212 ? -3.238 19.950 5.054 1.00 92.69 212 SER A CA 1
ATOM 1677 C C . SER A 1 212 ? -3.695 19.166 6.301 1.00 92.69 212 SER A C 1
ATOM 1679 O O . SER A 1 212 ? -4.353 19.697 7.197 1.00 92.69 212 SER A O 1
ATOM 1681 N N . TYR A 1 213 ? -3.419 17.865 6.304 1.00 96.56 213 TYR A N 1
ATOM 1682 C CA . TYR A 1 213 ? -3.739 16.916 7.362 1.00 96.56 213 TYR A CA 1
ATOM 1683 C C . TYR A 1 213 ? -2.458 16.257 7.867 1.00 96.56 213 TYR A C 1
ATOM 1685 O O . TYR A 1 213 ? -1.564 15.954 7.077 1.00 96.56 213 TYR A O 1
ATOM 1693 N N . THR A 1 214 ? -2.412 15.958 9.159 1.00 97.81 214 THR A N 1
ATOM 1694 C CA . THR A 1 214 ? -1.293 15.291 9.828 1.00 97.81 214 THR A CA 1
ATOM 1695 C C . THR A 1 214 ? -1.718 13.919 10.330 1.00 97.81 214 THR A C 1
ATOM 1697 O O . THR A 1 214 ? -2.803 13.770 10.898 1.00 97.81 214 THR A O 1
ATOM 1700 N N . LEU A 1 215 ? -0.853 12.913 10.169 1.00 98.50 215 LEU A N 1
ATOM 1701 C CA . LEU A 1 215 ? -1.047 11.606 10.799 1.00 98.50 215 LEU A CA 1
ATOM 1702 C C . LEU A 1 215 ? -0.877 11.743 12.316 1.00 98.50 215 LEU A C 1
ATOM 1704 O O . LEU A 1 215 ? 0.225 12.010 12.790 1.00 98.50 215 LEU A O 1
ATOM 1708 N N . LYS A 1 216 ? -1.957 11.570 13.083 1.00 98.50 216 LYS A N 1
ATOM 1709 C CA . LYS A 1 216 ? -1.943 11.757 14.545 1.00 98.50 216 LYS A CA 1
ATOM 1710 C C . LYS A 1 216 ? -2.106 10.450 15.322 1.00 98.50 216 LYS A C 1
ATOM 1712 O O . LYS A 1 216 ? -1.782 10.434 16.504 1.00 98.50 216 LYS A O 1
ATOM 1717 N N . ALA A 1 217 ? -2.580 9.373 14.698 1.00 98.88 217 ALA A N 1
ATOM 1718 C CA . ALA A 1 217 ? -2.599 8.037 15.292 1.00 98.88 217 ALA A CA 1
ATOM 1719 C C . ALA A 1 217 ? -2.631 6.940 14.222 1.00 98.88 217 ALA A C 1
ATOM 1721 O O . ALA A 1 217 ? -3.084 7.188 13.105 1.00 98.88 217 ALA A O 1
ATOM 1722 N N . PHE A 1 218 ? -2.168 5.737 14.558 1.00 98.75 218 PHE A N 1
ATOM 1723 C CA . PHE A 1 218 ? -2.226 4.579 13.671 1.00 98.75 218 PHE A CA 1
ATOM 1724 C C . PHE A 1 218 ? -2.209 3.236 14.419 1.00 98.75 218 PHE A C 1
ATOM 1726 O O . PHE A 1 218 ? -1.708 3.135 15.540 1.00 98.75 218 PHE A O 1
ATOM 1733 N N . ALA A 1 219 ? -2.729 2.213 13.743 1.00 98.62 219 ALA A N 1
ATOM 1734 C CA . ALA A 1 219 ? -2.534 0.794 14.012 1.00 98.62 219 ALA A CA 1
ATOM 1735 C C . ALA A 1 219 ? -2.222 0.103 12.670 1.00 98.62 219 ALA A C 1
ATOM 1737 O O . ALA A 1 219 ? -3.133 -0.196 11.900 1.00 98.62 219 ALA A O 1
ATOM 1738 N N . THR A 1 220 ? -0.941 -0.102 12.366 1.00 98.00 220 THR A N 1
ATOM 1739 C CA . THR A 1 220 ? -0.433 -0.531 11.055 1.00 98.00 220 THR A CA 1
ATOM 1740 C C . THR A 1 220 ? 0.457 -1.760 11.213 1.00 98.00 220 THR A C 1
ATOM 1742 O O . THR A 1 220 ? 1.652 -1.634 11.468 1.00 98.00 220 THR A O 1
ATOM 1745 N N . CYS A 1 221 ? -0.116 -2.953 11.070 1.00 97.06 221 CYS A N 1
ATOM 1746 C CA . CYS A 1 221 ? 0.596 -4.217 11.254 1.00 97.06 221 CYS A CA 1
ATOM 1747 C C . CYS A 1 221 ? 1.106 -4.822 9.949 1.00 97.06 221 CYS A C 1
ATOM 1749 O O . CYS A 1 221 ? 1.994 -5.660 10.020 1.00 97.06 221 CYS A O 1
ATOM 1751 N N . PHE A 1 222 ? 0.586 -4.436 8.780 1.00 96.19 222 PHE A N 1
ATOM 1752 C CA . PHE A 1 222 ? 1.027 -4.955 7.482 1.00 96.19 222 PHE A CA 1
ATOM 1753 C C . PHE A 1 222 ? 1.464 -3.832 6.531 1.00 96.19 222 PHE A C 1
ATOM 1755 O O . PHE A 1 222 ? 0.957 -3.755 5.409 1.00 96.19 222 PHE A O 1
ATOM 1762 N N . PRO A 1 223 ? 2.424 -2.968 6.922 1.00 91.62 223 PRO A N 1
ATOM 1763 C CA . PRO A 1 223 ? 2.949 -1.942 6.032 1.00 91.62 223 PRO A CA 1
ATOM 1764 C C . PRO A 1 223 ? 3.745 -2.550 4.870 1.00 91.62 223 PRO A C 1
ATOM 1766 O O . PRO A 1 223 ? 4.334 -3.628 4.991 1.00 91.62 223 PRO A O 1
ATOM 1769 N N . SER A 1 224 ? 3.807 -1.811 3.760 1.00 85.88 224 SER A N 1
ATOM 1770 C CA . SER A 1 224 ? 4.572 -2.162 2.559 1.00 85.88 224 SER A CA 1
ATOM 1771 C C . SER A 1 224 ? 5.756 -1.219 2.377 1.00 85.88 224 SER A C 1
ATOM 1773 O O . SER A 1 224 ? 5.663 -0.219 1.664 1.00 85.88 224 SER A O 1
ATOM 1775 N N . GLY A 1 225 ? 6.893 -1.529 2.988 1.00 80.81 225 GLY A N 1
ATOM 1776 C CA . GLY A 1 225 ? 8.146 -0.832 2.709 1.00 80.81 225 GLY A CA 1
ATOM 1777 C C . GLY A 1 225 ? 8.356 0.456 3.503 1.00 80.81 225 GLY A C 1
ATOM 1778 O O . GLY A 1 225 ? 9.186 1.274 3.114 1.00 80.81 225 GLY A O 1
ATOM 1779 N N . TRP A 1 226 ? 7.570 0.693 4.556 1.00 84.06 226 TRP A N 1
ATOM 1780 C CA . TRP A 1 226 ? 7.641 1.913 5.358 1.00 84.06 226 TRP A CA 1
ATOM 1781 C C . TRP A 1 226 ? 7.256 1.676 6.819 1.00 84.06 226 TRP A C 1
ATOM 1783 O O . TRP A 1 226 ? 6.420 0.841 7.145 1.00 84.06 226 TRP A O 1
ATOM 1793 N N . ASP A 1 227 ? 7.852 2.475 7.699 1.00 89.25 227 ASP A N 1
ATOM 1794 C CA . ASP A 1 227 ? 7.638 2.428 9.142 1.00 89.25 227 ASP A CA 1
ATOM 1795 C C . ASP A 1 227 ? 6.647 3.526 9.545 1.00 89.25 227 ASP A C 1
ATOM 1797 O O . ASP A 1 227 ? 6.931 4.718 9.377 1.00 89.25 227 ASP A O 1
ATOM 1801 N N . ALA A 1 228 ? 5.483 3.132 10.064 1.00 91.81 228 ALA A N 1
ATOM 1802 C CA . ALA A 1 228 ? 4.412 4.055 10.426 1.00 91.81 228 ALA A CA 1
ATOM 1803 C C . ALA A 1 228 ? 4.799 5.008 11.563 1.00 91.81 228 ALA A C 1
ATOM 1805 O O . ALA A 1 228 ? 4.404 6.177 11.541 1.00 91.81 228 ALA A O 1
ATOM 1806 N N . SER A 1 229 ? 5.652 4.564 12.489 1.00 94.94 229 SER A N 1
ATOM 1807 C CA . SER A 1 229 ? 6.143 5.400 13.587 1.00 94.94 229 SER A CA 1
ATOM 1808 C C . SER A 1 229 ? 6.938 6.604 13.075 1.00 94.94 229 SER A C 1
ATOM 1810 O O . SER A 1 229 ? 6.772 7.717 13.570 1.00 94.94 229 SER A O 1
ATOM 1812 N N . LYS A 1 230 ? 7.707 6.427 11.991 1.00 94.00 230 LYS A N 1
ATOM 1813 C CA . LYS A 1 230 ? 8.476 7.499 11.334 1.00 94.00 230 LYS A CA 1
ATOM 1814 C C . LYS A 1 230 ? 7.605 8.474 10.543 1.00 94.00 230 LYS A C 1
ATOM 1816 O O . LYS A 1 230 ? 8.107 9.492 10.070 1.00 94.00 230 LYS A O 1
ATOM 1821 N N . LYS A 1 231 ? 6.327 8.149 10.338 1.00 95.00 231 LYS A N 1
ATOM 1822 C CA . LYS A 1 231 ? 5.351 8.993 9.632 1.00 95.00 231 LYS A CA 1
ATOM 1823 C C . LYS A 1 231 ? 4.427 9.743 10.588 1.00 95.00 231 LYS A C 1
ATOM 1825 O O . LYS A 1 231 ? 3.733 10.663 10.158 1.00 95.00 231 LYS A O 1
ATOM 1830 N N . LEU A 1 232 ? 4.415 9.370 11.865 1.00 97.69 232 LEU A N 1
ATOM 1831 C CA . LEU A 1 232 ? 3.598 10.010 12.886 1.00 97.69 232 LEU A CA 1
ATOM 1832 C C . LEU A 1 232 ? 3.997 11.484 13.048 1.00 97.69 232 LEU A C 1
ATOM 1834 O O . LEU A 1 232 ? 5.173 11.816 13.151 1.00 97.69 232 LEU A O 1
ATOM 1838 N N . GLY A 1 233 ? 3.010 12.378 13.050 1.00 97.38 233 GLY A N 1
ATOM 1839 C CA . GLY A 1 233 ? 3.215 13.825 13.149 1.00 97.38 233 GLY A CA 1
ATOM 1840 C C . GLY A 1 233 ? 3.569 14.521 11.834 1.00 97.38 233 GLY A C 1
ATOM 1841 O O . GLY A 1 233 ? 3.537 15.750 11.782 1.00 97.38 233 GLY A O 1
ATOM 1842 N N . LEU A 1 234 ? 3.838 13.777 10.758 1.00 97.25 234 LEU A N 1
ATOM 1843 C CA . LEU A 1 234 ? 4.091 14.361 9.443 1.00 97.25 234 LEU A CA 1
ATOM 1844 C C . LEU A 1 234 ? 2.787 14.747 8.739 1.00 97.25 234 LEU A C 1
ATOM 1846 O O . LEU A 1 234 ? 1.756 14.078 8.885 1.00 97.25 234 LEU A O 1
ATOM 1850 N N . LYS A 1 235 ? 2.850 15.803 7.921 1.00 96.00 235 LYS A N 1
ATOM 1851 C CA . LYS A 1 235 ? 1.740 16.171 7.041 1.00 96.00 235 LYS A CA 1
ATOM 1852 C C . LYS A 1 235 ? 1.612 15.179 5.896 1.00 96.00 235 LYS A C 1
ATOM 1854 O O . LYS A 1 235 ? 2.587 14.559 5.472 1.00 96.00 235 LYS A O 1
ATOM 1859 N N . LEU A 1 236 ? 0.421 15.110 5.314 1.00 93.25 236 LEU A N 1
ATOM 1860 C CA . LEU A 1 236 ? 0.088 14.226 4.204 1.00 93.25 236 LEU A CA 1
ATOM 1861 C C . LEU A 1 236 ? 1.102 14.318 3.057 1.00 93.25 236 LEU A C 1
ATOM 1863 O O . LEU A 1 236 ? 1.552 13.296 2.546 1.00 93.25 236 LEU A O 1
ATOM 1867 N N . ARG A 1 237 ? 1.518 15.534 2.695 1.00 92.19 237 ARG A N 1
ATOM 1868 C CA . ARG A 1 237 ? 2.528 15.752 1.651 1.00 92.19 237 ARG A CA 1
ATOM 1869 C C . ARG A 1 237 ? 3.927 15.255 2.015 1.00 92.19 237 ARG A C 1
ATOM 1871 O O . ARG A 1 237 ? 4.631 14.778 1.134 1.00 92.19 237 ARG A O 1
ATOM 1878 N N . ASP A 1 238 ? 4.300 15.322 3.288 1.00 94.31 238 ASP A N 1
ATOM 1879 C CA . ASP A 1 238 ? 5.627 14.926 3.768 1.00 94.31 238 ASP A CA 1
ATOM 1880 C C . ASP A 1 238 ? 5.717 13.405 3.926 1.00 94.31 238 ASP A C 1
ATOM 1882 O O . ASP A 1 238 ? 6.736 12.797 3.596 1.00 94.31 238 ASP A O 1
ATOM 1886 N N . ILE A 1 239 ? 4.614 12.764 4.331 1.00 93.31 239 ILE A N 1
ATOM 1887 C CA . ILE A 1 239 ? 4.482 11.300 4.333 1.00 93.31 239 ILE A CA 1
ATOM 1888 C C . ILE A 1 239 ? 4.775 10.744 2.934 1.00 93.31 239 ILE A C 1
ATOM 1890 O O . ILE A 1 239 ? 5.540 9.783 2.806 1.00 93.31 239 ILE A O 1
ATOM 1894 N N . HIS A 1 240 ? 4.212 11.389 1.906 1.00 91.44 240 HIS A N 1
ATOM 1895 C CA . HIS A 1 240 ? 4.330 11.008 0.499 1.00 91.44 240 HIS A CA 1
ATOM 1896 C C . HIS A 1 240 ? 5.561 11.582 -0.219 1.00 91.44 240 HIS A C 1
ATOM 1898 O O . HIS A 1 240 ? 5.715 11.340 -1.413 1.00 91.44 240 HIS A O 1
ATOM 1904 N N . GLY A 1 241 ? 6.452 12.301 0.470 1.00 89.25 241 GLY A N 1
ATOM 1905 C CA . GLY A 1 241 ? 7.666 12.873 -0.128 1.00 89.25 241 GLY A CA 1
ATOM 1906 C C . GLY A 1 241 ? 8.504 11.893 -0.974 1.00 89.25 241 GLY A C 1
ATOM 1907 O O . GLY A 1 241 ? 8.977 12.303 -2.031 1.00 89.25 241 GLY A O 1
ATOM 1908 N N . PRO A 1 242 ? 8.654 10.608 -0.585 1.00 86.88 242 PRO A N 1
ATOM 1909 C CA . PRO A 1 242 ? 9.389 9.620 -1.380 1.00 86.88 242 PRO A CA 1
ATOM 1910 C C . PRO A 1 242 ? 8.674 9.120 -2.645 1.00 86.88 242 PRO A C 1
ATOM 1912 O O . PRO A 1 242 ? 9.279 8.381 -3.413 1.00 86.88 242 PRO A O 1
ATOM 1915 N N . VAL A 1 243 ? 7.388 9.434 -2.839 1.00 89.38 243 VAL A N 1
ATOM 1916 C CA . VAL A 1 243 ? 6.605 8.938 -3.980 1.00 89.38 243 VAL A CA 1
ATOM 1917 C C . VAL A 1 243 ? 6.910 9.795 -5.213 1.00 89.38 243 VAL A C 1
ATOM 1919 O O . VAL A 1 243 ? 6.633 11.003 -5.190 1.00 89.38 243 VAL A O 1
ATOM 1922 N N . PRO A 1 244 ? 7.411 9.205 -6.316 1.00 88.44 244 PRO A N 1
ATOM 1923 C CA . PRO A 1 244 ? 7.725 9.963 -7.516 1.00 88.44 244 PRO A CA 1
ATOM 1924 C C . PRO A 1 244 ? 6.526 10.745 -8.046 1.00 88.44 244 PRO A C 1
ATOM 1926 O O . PRO A 1 244 ? 5.397 10.251 -8.097 1.00 88.44 244 PRO A O 1
ATOM 1929 N N . LYS A 1 245 ? 6.781 11.993 -8.440 1.00 89.94 245 LYS A N 1
ATOM 1930 C CA . LYS A 1 245 ? 5.793 12.937 -8.985 1.00 89.94 245 LYS A CA 1
ATOM 1931 C C . LYS A 1 245 ? 4.587 13.245 -8.089 1.00 89.94 245 LYS A C 1
ATOM 1933 O O . LYS A 1 245 ? 3.608 13.843 -8.551 1.00 89.94 245 LYS A O 1
ATOM 1938 N N . TYR A 1 246 ? 4.611 12.866 -6.808 1.00 92.19 246 TYR A N 1
ATOM 1939 C CA . TYR A 1 246 ? 3.500 13.143 -5.898 1.00 92.19 246 TYR A CA 1
ATOM 1940 C C . TYR A 1 246 ? 3.232 14.645 -5.775 1.00 92.19 246 TYR A C 1
ATOM 1942 O O . TYR A 1 246 ? 2.080 15.080 -5.870 1.00 92.19 246 TYR A O 1
ATOM 1950 N N . LYS A 1 247 ? 4.283 15.449 -5.573 1.00 90.50 247 LYS A N 1
ATOM 1951 C CA . LYS A 1 247 ? 4.158 16.894 -5.345 1.00 90.50 247 LYS A CA 1
ATOM 1952 C C . LYS A 1 247 ? 3.552 17.601 -6.557 1.00 90.50 247 LYS A C 1
ATOM 1954 O O . LYS A 1 247 ? 2.727 18.502 -6.400 1.00 90.50 247 LYS A O 1
ATOM 1959 N N . GLU A 1 248 ? 3.948 17.165 -7.742 1.00 91.50 248 GLU A N 1
ATOM 1960 C CA . GLU A 1 248 ? 3.598 17.719 -9.042 1.00 91.50 248 GLU A CA 1
ATOM 1961 C C . GLU A 1 248 ? 2.175 17.325 -9.453 1.00 91.50 248 GLU A C 1
ATOM 1963 O O . GLU A 1 248 ? 1.424 18.163 -9.951 1.00 91.50 248 GLU A O 1
ATOM 1968 N N . ILE A 1 249 ? 1.791 16.063 -9.223 1.00 90.12 249 ILE A N 1
ATOM 1969 C CA . ILE A 1 249 ? 0.552 15.485 -9.760 1.00 90.12 249 ILE A CA 1
ATOM 1970 C C . ILE A 1 249 ? -0.549 15.384 -8.698 1.00 90.12 249 ILE A C 1
ATOM 1972 O O . ILE A 1 249 ? -1.694 15.763 -8.953 1.00 90.12 249 ILE A O 1
ATOM 1976 N N . LEU A 1 250 ? -0.237 14.863 -7.508 1.00 91.69 250 LEU A N 1
ATOM 1977 C CA . LEU A 1 250 ? -1.249 14.454 -6.530 1.00 91.69 250 LEU A CA 1
ATOM 1978 C C . LEU A 1 250 ? -1.490 15.470 -5.421 1.00 91.69 250 LEU A C 1
ATOM 1980 O O . LEU A 1 250 ? -2.651 15.674 -5.069 1.00 91.69 250 LEU A O 1
ATOM 1984 N N . ASN A 1 251 ? -0.450 16.130 -4.907 1.00 91.00 251 ASN A N 1
ATOM 1985 C CA . ASN A 1 251 ? -0.499 16.906 -3.662 1.00 91.00 251 ASN A CA 1
ATOM 1986 C C . ASN A 1 251 ? -1.716 17.843 -3.565 1.00 91.00 251 ASN A C 1
ATOM 1988 O O . ASN A 1 251 ? -2.568 17.687 -2.694 1.00 91.00 251 ASN A O 1
ATOM 1992 N N . LYS A 1 252 ? -1.884 18.748 -4.542 1.00 91.06 252 LYS A N 1
ATOM 1993 C CA . LYS A 1 252 ? -3.016 19.693 -4.552 1.00 91.06 252 LYS A CA 1
ATOM 1994 C C . LYS A 1 252 ? -4.375 18.994 -4.622 1.00 91.06 252 LYS A C 1
ATOM 1996 O O . LYS A 1 252 ? -5.349 19.489 -4.062 1.00 91.06 252 LYS A O 1
ATOM 2001 N N . SER A 1 253 ? -4.476 17.900 -5.377 1.00 91.44 253 SER A N 1
ATOM 2002 C CA . SER A 1 253 ? -5.731 17.152 -5.505 1.00 91.44 253 SER A CA 1
ATOM 2003 C C . SER A 1 253 ? -6.072 16.406 -4.219 1.00 91.44 253 SER A C 1
ATOM 2005 O O . SER A 1 253 ? -7.235 16.393 -3.829 1.00 91.44 253 SER A O 1
ATOM 2007 N N . MET A 1 254 ? -5.060 15.864 -3.542 1.00 92.12 254 MET A N 1
ATOM 2008 C CA . MET A 1 254 ? -5.210 15.112 -2.308 1.00 92.12 254 MET A CA 1
ATOM 2009 C C . MET A 1 254 ? -5.606 16.029 -1.147 1.00 92.12 254 MET A C 1
ATOM 2011 O O . MET A 1 254 ? -6.596 15.740 -0.483 1.00 92.12 254 MET A O 1
ATOM 2015 N N . ASP A 1 255 ? -4.943 17.179 -0.983 1.00 91.12 255 ASP A N 1
ATOM 2016 C CA . ASP A 1 255 ? -5.299 18.173 0.043 1.00 91.12 255 ASP A CA 1
ATOM 2017 C C . ASP A 1 255 ? -6.746 18.660 -0.113 1.00 91.12 255 ASP A C 1
ATOM 2019 O O . ASP A 1 255 ? -7.531 18.628 0.838 1.00 91.12 255 ASP A O 1
ATOM 2023 N N . ARG A 1 256 ? -7.146 19.041 -1.337 1.00 91.94 256 ARG A N 1
ATOM 2024 C CA . ARG A 1 256 ? -8.538 19.434 -1.616 1.00 91.94 256 ARG A CA 1
ATOM 2025 C C . ARG A 1 256 ? -9.517 18.308 -1.315 1.00 91.94 256 ARG A C 1
ATOM 2027 O O . ARG A 1 256 ? -10.602 18.565 -0.804 1.00 91.94 256 ARG A O 1
ATOM 2034 N N . TYR A 1 257 ? -9.151 17.074 -1.653 1.00 93.94 257 TYR A N 1
ATOM 2035 C CA . TYR A 1 257 ? -10.016 15.925 -1.442 1.00 93.94 257 TYR A CA 1
ATOM 2036 C C . TYR A 1 257 ? -10.229 15.633 0.043 1.00 93.94 257 TYR A C 1
ATOM 2038 O O . TYR A 1 257 ? -11.366 15.474 0.479 1.00 93.94 257 TYR A O 1
ATOM 2046 N N . PHE A 1 258 ? -9.149 15.607 0.826 1.00 94.62 258 PHE A N 1
ATOM 2047 C CA . PHE A 1 258 ? -9.216 15.396 2.269 1.00 94.62 258 PHE A CA 1
ATOM 2048 C C . PHE A 1 258 ? -9.999 16.513 2.958 1.00 94.62 258 PHE A C 1
ATOM 2050 O O . PHE A 1 258 ? -10.775 16.226 3.860 1.00 94.62 258 PHE A O 1
ATOM 2057 N N . ALA A 1 259 ? -9.872 17.767 2.514 1.00 93.50 259 ALA A N 1
ATOM 2058 C CA . ALA A 1 259 ? -10.692 18.865 3.021 1.00 93.50 259 ALA A CA 1
ATOM 2059 C C . ALA A 1 259 ? -12.187 18.700 2.681 1.00 93.50 259 ALA A C 1
ATOM 2061 O O . ALA A 1 259 ? -13.034 18.933 3.537 1.00 93.50 259 ALA A O 1
ATOM 2062 N N . ALA A 1 260 ? -12.512 18.260 1.461 1.00 95.50 260 ALA A N 1
ATOM 2063 C CA . ALA A 1 260 ? -13.887 18.174 0.964 1.00 95.50 260 ALA A CA 1
ATOM 2064 C C . ALA A 1 260 ? -14.626 16.868 1.310 1.00 95.50 260 ALA A C 1
ATOM 2066 O O . ALA A 1 260 ? -15.830 16.781 1.086 1.00 95.50 260 ALA A O 1
ATOM 2067 N N . LEU A 1 261 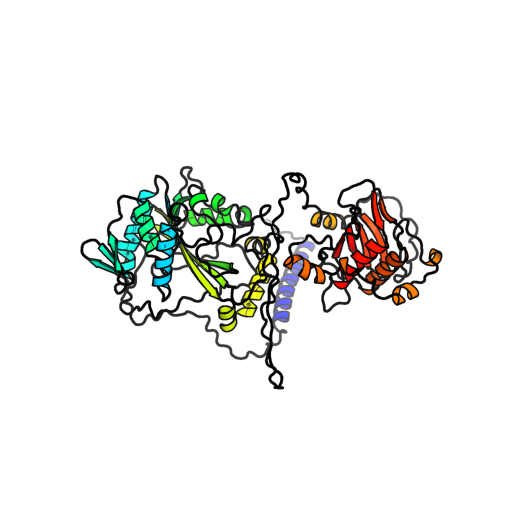? -13.939 15.829 1.799 1.00 96.62 261 LEU A N 1
ATOM 2068 C CA . LEU A 1 261 ? -14.570 14.543 2.107 1.00 96.62 261 LEU A CA 1
ATOM 2069 C C . LEU A 1 261 ? -15.635 14.713 3.199 1.00 96.62 261 LEU A C 1
ATOM 2071 O O . LEU A 1 261 ? -15.302 15.067 4.324 1.00 96.62 261 LEU A O 1
ATOM 2075 N N . GLU A 1 262 ? -16.897 14.451 2.880 1.00 96.62 262 GLU A N 1
ATOM 2076 C CA . GLU A 1 262 ? -18.026 14.580 3.808 1.00 96.62 262 GLU A CA 1
ATOM 2077 C C . GLU A 1 262 ? -18.232 13.316 4.660 1.00 96.62 262 GLU A C 1
ATOM 2079 O O . GLU A 1 262 ? -17.889 12.200 4.261 1.00 96.62 262 GLU A O 1
ATOM 2084 N N . VAL A 1 263 ? -18.865 13.488 5.822 1.00 97.00 263 VAL A N 1
ATOM 2085 C CA . VAL A 1 263 ? -19.351 12.382 6.662 1.00 97.00 263 VAL A CA 1
ATOM 2086 C C . VAL A 1 263 ? -20.335 11.510 5.871 1.00 97.00 263 VAL A C 1
ATOM 2088 O O . VAL A 1 263 ? -21.142 12.009 5.087 1.00 97.00 263 VAL A O 1
ATOM 2091 N N . GLY A 1 264 ? -20.252 10.189 6.051 1.00 93.94 264 GLY A N 1
ATOM 2092 C CA . GLY A 1 264 ? -21.095 9.219 5.340 1.00 93.94 264 GLY A CA 1
ATOM 2093 C C . GLY A 1 264 ? -20.710 8.996 3.871 1.00 93.94 264 GLY A C 1
ATOM 2094 O O . GLY A 1 264 ? -21.353 8.208 3.177 1.00 93.94 264 GLY A O 1
ATOM 2095 N N . LYS A 1 265 ? -19.658 9.655 3.364 1.00 96.25 265 LYS A N 1
ATOM 2096 C CA . LYS A 1 265 ? -19.073 9.344 2.055 1.00 96.25 265 LYS A CA 1
ATOM 2097 C C . LYS A 1 265 ? -17.846 8.465 2.242 1.00 96.25 265 LYS A C 1
ATOM 2099 O O . LYS A 1 265 ? -16.839 8.899 2.793 1.00 96.25 265 LYS A O 1
ATOM 2104 N N . PHE A 1 266 ? -17.919 7.254 1.704 1.00 97.00 266 PHE A N 1
ATOM 2105 C CA . PHE A 1 266 ? -16.806 6.316 1.692 1.00 97.00 266 PHE A CA 1
ATOM 2106 C C . PHE A 1 266 ? -16.217 6.207 0.299 1.00 97.00 266 PHE A C 1
ATOM 2108 O O . PHE A 1 266 ? -16.905 6.288 -0.732 1.00 97.00 266 PHE A O 1
ATOM 2115 N N . LYS A 1 267 ? -14.900 6.054 0.267 1.00 97.00 267 LYS A N 1
ATOM 2116 C CA . LYS A 1 267 ? -14.132 6.000 -0.967 1.00 97.00 267 LYS A CA 1
ATOM 2117 C C . LYS A 1 267 ? -13.105 4.915 -0.869 1.00 97.00 267 LYS A C 1
ATOM 2119 O O . LYS A 1 267 ? -12.519 4.752 0.189 1.00 97.00 267 LYS A O 1
ATOM 2124 N N . ARG A 1 268 ? -12.861 4.231 -1.976 1.00 95.94 268 ARG A N 1
ATOM 2125 C CA . ARG A 1 268 ? -11.816 3.221 -2.055 1.00 95.94 268 ARG A CA 1
ATOM 2126 C C . ARG A 1 268 ? -10.949 3.402 -3.282 1.00 95.94 268 ARG A C 1
ATOM 2128 O O . ARG A 1 268 ? -11.407 3.938 -4.290 1.00 95.94 268 ARG A O 1
ATOM 2135 N N . ARG A 1 269 ? -9.718 2.922 -3.213 1.00 95.38 269 ARG A N 1
ATOM 2136 C CA . ARG A 1 269 ? -8.836 2.721 -4.363 1.00 95.38 269 ARG A CA 1
ATOM 2137 C C . ARG A 1 269 ? -8.013 1.457 -4.155 1.00 95.38 269 ARG A C 1
ATOM 2139 O O . ARG A 1 269 ? -7.902 0.967 -3.036 1.00 95.38 269 ARG A O 1
ATOM 2146 N N . LEU A 1 270 ? -7.426 0.971 -5.239 1.00 96.06 270 LEU A N 1
ATOM 2147 C CA . LEU A 1 270 ? -6.460 -0.117 -5.202 1.00 96.06 270 LEU A CA 1
ATOM 2148 C C . LEU A 1 270 ? -5.067 0.454 -5.471 1.00 96.06 270 LEU A C 1
ATOM 2150 O O . LEU A 1 270 ? -4.878 1.251 -6.395 1.00 96.06 270 LEU A O 1
ATOM 2154 N N . ASN A 1 271 ? -4.107 0.051 -4.651 1.00 93.69 271 ASN A N 1
ATOM 2155 C CA . ASN A 1 271 ? -2.681 0.169 -4.925 1.00 93.69 271 ASN A CA 1
ATOM 2156 C C . ASN A 1 271 ? -2.118 -1.248 -5.040 1.00 93.69 271 ASN A C 1
ATOM 2158 O O . ASN A 1 271 ? -2.579 -2.138 -4.334 1.00 93.69 271 ASN A O 1
ATOM 2162 N N . TRP A 1 272 ? -1.157 -1.473 -5.928 1.00 93.88 272 TRP A N 1
ATOM 2163 C CA . TRP A 1 272 ? -0.557 -2.795 -6.092 1.00 93.88 272 TRP A CA 1
ATOM 2164 C C . TRP A 1 272 ? 0.948 -2.703 -6.334 1.00 93.88 272 TRP A C 1
ATOM 2166 O O . TRP A 1 272 ? 1.455 -1.663 -6.774 1.00 93.88 272 TRP A O 1
ATOM 2176 N N . SER A 1 273 ? 1.655 -3.775 -6.009 1.00 91.06 273 SER A N 1
ATOM 2177 C CA . SER A 1 273 ? 3.080 -3.985 -6.262 1.00 91.06 273 SER A CA 1
ATOM 2178 C C . SER A 1 273 ? 3.363 -5.482 -6.398 1.00 91.06 273 SER A C 1
ATOM 2180 O O . SER A 1 273 ? 2.493 -6.314 -6.131 1.00 91.06 273 SER A O 1
ATOM 2182 N N . ILE A 1 274 ? 4.581 -5.820 -6.810 1.00 89.94 274 ILE A N 1
ATOM 2183 C CA . ILE A 1 274 ? 5.083 -7.192 -6.783 1.00 89.94 274 ILE A CA 1
ATOM 2184 C C . ILE A 1 274 ? 5.978 -7.364 -5.559 1.00 89.94 274 ILE A C 1
ATOM 2186 O O . ILE A 1 274 ? 6.784 -6.491 -5.231 1.00 89.94 274 ILE A O 1
ATOM 2190 N N . MET A 1 275 ? 5.806 -8.492 -4.884 1.00 85.44 275 MET A N 1
ATOM 2191 C CA . MET A 1 275 ? 6.606 -8.938 -3.754 1.00 85.44 275 MET A CA 1
ATOM 2192 C C . MET A 1 275 ? 7.302 -10.244 -4.111 1.00 85.44 275 MET A C 1
ATOM 2194 O O . MET A 1 275 ? 6.711 -11.095 -4.761 1.00 85.44 275 MET A O 1
ATOM 2198 N N . THR A 1 276 ? 8.542 -10.412 -3.662 1.00 85.06 276 THR A N 1
ATOM 2199 C CA . THR A 1 276 ? 9.362 -11.618 -3.887 1.00 85.06 276 THR A CA 1
ATOM 2200 C C . THR A 1 276 ? 9.471 -12.476 -2.618 1.00 85.06 276 THR A C 1
ATOM 2202 O O . THR A 1 276 ? 10.494 -13.113 -2.373 1.00 85.06 276 THR A O 1
ATOM 2205 N N . ASN A 1 277 ? 8.464 -12.372 -1.749 1.00 83.44 277 ASN A N 1
ATOM 2206 C CA . ASN A 1 277 ? 8.223 -13.186 -0.562 1.00 83.44 277 ASN A CA 1
ATOM 2207 C C . ASN A 1 277 ? 6.738 -13.071 -0.170 1.00 83.4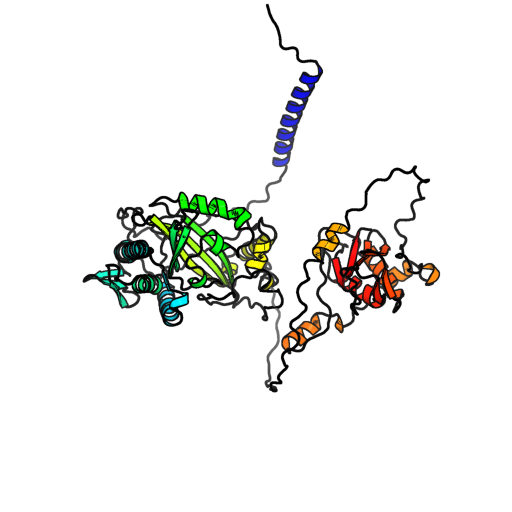4 277 ASN A C 1
ATOM 2209 O O . ASN A 1 277 ? 6.013 -12.219 -0.696 1.00 83.44 277 ASN A O 1
ATOM 2213 N N . ASP A 1 278 ? 6.298 -13.911 0.759 1.00 88.19 278 ASP A N 1
ATOM 2214 C CA . ASP A 1 278 ? 4.932 -13.958 1.290 1.00 88.19 278 ASP A CA 1
ATOM 2215 C C . ASP A 1 278 ? 4.737 -13.113 2.566 1.00 88.19 278 ASP A C 1
ATOM 2217 O O . ASP A 1 278 ? 3.687 -13.171 3.213 1.00 88.19 278 ASP A O 1
ATOM 2221 N N . GLU A 1 279 ? 5.722 -12.287 2.934 1.00 88.56 279 GLU A N 1
ATOM 2222 C CA . GLU A 1 279 ? 5.706 -11.545 4.191 1.00 88.56 279 GLU A CA 1
ATOM 2223 C C . GLU A 1 279 ? 4.700 -10.383 4.157 1.00 88.56 279 GLU A C 1
ATOM 2225 O O . GLU A 1 279 ? 4.754 -9.470 3.329 1.00 88.56 279 GLU A O 1
ATOM 2230 N N . LEU A 1 280 ? 3.776 -10.374 5.121 1.00 92.69 280 LEU A N 1
ATOM 2231 C CA . LEU A 1 280 ? 2.790 -9.298 5.264 1.00 92.69 280 LEU A CA 1
ATOM 2232 C C . LEU A 1 280 ? 3.328 -8.093 6.042 1.00 92.69 280 LEU A C 1
ATOM 2234 O O . LEU A 1 280 ? 2.973 -6.954 5.723 1.00 92.69 280 LEU A O 1
ATOM 2238 N N . PHE A 1 281 ? 4.166 -8.338 7.054 1.00 91.38 281 PHE A N 1
ATOM 2239 C CA . PHE A 1 281 ? 4.792 -7.307 7.880 1.00 91.38 281 PHE A CA 1
ATOM 2240 C C . PHE A 1 281 ? 6.153 -6.918 7.302 1.00 91.38 281 PHE A C 1
ATOM 2242 O O . PHE A 1 281 ? 7.169 -7.537 7.599 1.00 91.38 281 PHE A O 1
ATOM 2249 N N . THR A 1 282 ? 6.168 -5.859 6.493 1.00 85.19 282 THR A N 1
ATOM 2250 C CA . THR A 1 282 ? 7.384 -5.370 5.826 1.00 85.19 282 THR A CA 1
ATOM 2251 C C . THR A 1 282 ? 7.623 -3.882 6.123 1.00 85.19 282 THR A C 1
ATOM 2253 O O . THR A 1 282 ? 7.512 -3.046 5.229 1.00 85.19 282 THR A O 1
ATOM 2256 N N . PRO A 1 283 ? 7.914 -3.488 7.380 1.00 76.19 283 PRO A N 1
ATOM 2257 C CA . PRO A 1 283 ? 8.018 -2.073 7.776 1.00 76.19 283 PRO A CA 1
ATOM 2258 C C . PRO A 1 283 ? 9.324 -1.394 7.326 1.00 76.19 283 PRO A C 1
ATOM 2260 O O . PRO A 1 283 ? 9.480 -0.179 7.446 1.00 76.19 283 PRO A O 1
ATOM 2263 N N . PHE A 1 284 ? 10.295 -2.166 6.842 1.00 72.19 284 PHE A N 1
ATOM 2264 C CA . PHE A 1 284 ? 11.604 -1.677 6.404 1.00 72.19 284 PHE A CA 1
ATOM 2265 C C . PHE A 1 284 ? 11.618 -1.473 4.888 1.00 72.19 284 PHE A C 1
ATOM 2267 O O . PHE A 1 284 ? 10.712 -1.957 4.225 1.00 72.19 284 PHE A O 1
ATOM 2274 N N . GLU A 1 285 ? 12.604 -0.756 4.331 1.00 59.03 285 GLU A N 1
ATOM 2275 C CA . GLU A 1 285 ? 12.711 -0.420 2.891 1.00 59.03 285 GLU A CA 1
ATOM 2276 C C . GLU A 1 285 ? 12.981 -1.671 2.010 1.00 59.03 285 GLU A C 1
ATOM 2278 O O . GLU A 1 285 ? 13.988 -1.764 1.319 1.00 59.03 285 GLU A O 1
ATOM 2283 N N . VAL A 1 286 ? 12.094 -2.668 2.060 1.00 57.03 286 VAL A N 1
ATOM 2284 C CA . VAL A 1 286 ? 12.163 -3.926 1.306 1.00 57.03 286 VAL A CA 1
ATOM 2285 C C . VAL A 1 286 ? 11.135 -3.982 0.183 1.00 57.03 286 VAL A C 1
ATOM 2287 O O . VAL A 1 286 ? 11.259 -4.828 -0.689 1.00 57.03 286 VAL A O 1
ATOM 2290 N N . THR A 1 287 ? 10.125 -3.104 0.143 1.00 57.84 287 THR A N 1
ATOM 2291 C CA . THR A 1 287 ? 9.087 -3.137 -0.915 1.00 57.84 287 THR A CA 1
ATOM 2292 C C . THR A 1 287 ? 9.099 -1.924 -1.843 1.00 57.84 287 THR A C 1
ATOM 2294 O O . THR A 1 287 ? 8.376 -1.929 -2.833 1.00 57.84 287 THR A O 1
ATOM 2297 N N . HIS A 1 288 ? 9.887 -0.890 -1.537 1.00 71.56 288 HIS A N 1
ATOM 2298 C CA . HIS A 1 288 ? 10.002 0.311 -2.361 1.00 71.56 288 HIS A CA 1
ATOM 2299 C C . HIS A 1 288 ? 11.455 0.775 -2.440 1.00 71.56 288 HIS A C 1
ATOM 2301 O O . HIS A 1 288 ? 12.164 0.715 -1.437 1.00 71.56 288 HIS A O 1
ATOM 2307 N N . PHE A 1 289 ? 11.876 1.266 -3.607 1.00 71.69 289 PHE A N 1
ATOM 2308 C CA . PHE A 1 289 ? 13.165 1.940 -3.752 1.00 71.69 289 PHE A CA 1
ATOM 2309 C C . PHE A 1 289 ? 13.031 3.448 -3.616 1.00 71.69 289 PHE A C 1
ATOM 2311 O O . PHE A 1 289 ? 11.996 4.054 -3.907 1.00 71.69 289 PHE A O 1
ATOM 2318 N N . HIS A 1 290 ? 14.119 4.050 -3.156 1.00 65.88 290 HIS A N 1
ATOM 2319 C CA . HIS A 1 290 ? 14.263 5.484 -2.997 1.00 65.88 290 HIS A CA 1
ATOM 2320 C C . HIS A 1 290 ? 15.563 5.919 -3.665 1.00 65.88 290 HIS A C 1
ATOM 2322 O O . HIS A 1 290 ? 16.621 5.334 -3.408 1.00 65.88 290 HIS A O 1
ATOM 2328 N N . ASP A 1 291 ? 15.472 6.949 -4.502 1.00 53.12 291 ASP A N 1
ATOM 2329 C CA . ASP A 1 291 ? 16.615 7.499 -5.224 1.00 53.12 291 ASP A CA 1
ATOM 2330 C C . ASP A 1 291 ? 17.757 7.853 -4.262 1.00 53.12 291 ASP A C 1
ATOM 2332 O O . ASP A 1 291 ? 17.557 8.475 -3.215 1.00 53.12 291 ASP A O 1
ATOM 2336 N N . GLY A 1 292 ? 18.973 7.430 -4.615 1.00 49.00 292 GLY A N 1
ATOM 2337 C CA . GLY A 1 292 ? 20.190 7.701 -3.846 1.00 49.00 292 GLY A CA 1
ATOM 2338 C C . GLY A 1 292 ? 20.414 6.814 -2.615 1.00 49.00 292 GLY A C 1
ATOM 2339 O O . GLY A 1 292 ? 21.449 6.963 -1.970 1.00 49.00 292 GLY A O 1
ATOM 2340 N N . LYS A 1 293 ? 19.489 5.900 -2.291 1.00 44.88 293 LYS A N 1
ATOM 2341 C CA . LYS A 1 293 ? 19.654 4.895 -1.222 1.00 44.88 293 LYS A CA 1
ATOM 2342 C C . LYS A 1 293 ? 19.763 3.464 -1.729 1.00 44.88 293 LYS A C 1
ATOM 2344 O O . LYS A 1 293 ? 20.399 2.654 -1.069 1.00 44.88 293 LYS A O 1
ATOM 2349 N N . HIS A 1 294 ? 19.132 3.187 -2.865 1.00 46.28 294 HIS A N 1
ATOM 2350 C CA . HIS A 1 294 ? 19.149 1.886 -3.519 1.00 46.28 294 HIS A CA 1
ATOM 2351 C C . HIS A 1 294 ? 19.651 2.064 -4.947 1.00 46.28 294 HIS A C 1
ATOM 2353 O O . HIS A 1 294 ? 19.304 3.025 -5.637 1.00 46.28 294 HIS A O 1
ATOM 2359 N N . THR A 1 295 ? 20.485 1.139 -5.376 1.00 47.34 295 THR A N 1
ATOM 2360 C CA . THR A 1 295 ? 20.963 0.940 -6.736 1.00 47.34 295 THR A CA 1
ATOM 2361 C C . THR A 1 295 ? 20.458 -0.420 -7.212 1.00 47.34 295 THR A C 1
ATOM 2363 O O . THR A 1 295 ? 20.192 -1.308 -6.403 1.00 47.34 295 THR A O 1
ATOM 2366 N N . ASN A 1 296 ? 20.382 -0.644 -8.526 1.00 40.59 296 ASN A N 1
ATOM 2367 C CA . ASN A 1 296 ? 20.030 -1.970 -9.062 1.00 40.59 296 ASN A CA 1
ATOM 2368 C C . ASN A 1 296 ? 20.990 -3.087 -8.581 1.00 40.59 296 ASN A C 1
ATOM 2370 O O . ASN A 1 296 ? 20.663 -4.262 -8.698 1.00 40.59 296 ASN A O 1
ATOM 2374 N N . ALA A 1 297 ? 22.157 -2.733 -8.024 1.00 38.00 297 ALA A N 1
ATOM 2375 C CA . ALA A 1 297 ? 23.153 -3.657 -7.490 1.00 38.00 297 ALA A CA 1
ATOM 2376 C C . ALA A 1 297 ? 22.876 -4.138 -6.048 1.00 38.00 297 ALA A C 1
ATOM 2378 O O . ALA A 1 297 ? 23.541 -5.069 -5.597 1.00 38.00 297 ALA A O 1
ATOM 2379 N N . ASP A 1 298 ? 21.917 -3.547 -5.325 1.00 37.44 298 ASP A N 1
ATOM 2380 C CA . ASP A 1 298 ? 21.704 -3.812 -3.890 1.00 37.44 298 ASP A CA 1
ATOM 2381 C C . ASP A 1 298 ? 20.868 -5.072 -3.590 1.00 37.44 298 ASP A C 1
ATOM 2383 O O . ASP A 1 298 ? 20.537 -5.355 -2.436 1.00 37.44 298 ASP A O 1
ATOM 2387 N N . HIS A 1 299 ? 20.517 -5.861 -4.610 1.00 43.72 299 HIS A N 1
ATOM 2388 C CA . HIS A 1 299 ? 19.508 -6.912 -4.475 1.00 43.72 299 HIS A CA 1
ATOM 2389 C C . HIS A 1 299 ? 19.965 -8.251 -5.070 1.00 43.72 299 HIS A C 1
ATOM 2391 O O . HIS A 1 299 ? 19.843 -8.487 -6.271 1.00 43.72 299 HIS A O 1
ATOM 2397 N N . PRO A 1 300 ? 20.489 -9.147 -4.217 1.00 39.06 300 PRO A N 1
ATOM 2398 C CA . PRO A 1 300 ? 20.993 -10.452 -4.612 1.00 39.06 300 PRO A CA 1
ATOM 2399 C C . PRO A 1 300 ? 19.929 -11.544 -4.406 1.00 39.06 300 PRO A C 1
ATOM 2401 O O . PRO A 1 300 ? 19.749 -12.003 -3.285 1.00 39.06 300 PRO A O 1
ATOM 2404 N N . ALA A 1 301 ? 19.231 -11.969 -5.463 1.00 40.50 301 ALA A N 1
ATOM 2405 C CA . ALA A 1 301 ? 18.651 -13.315 -5.637 1.00 40.50 301 ALA A CA 1
ATOM 2406 C C . ALA A 1 301 ? 17.872 -13.376 -6.961 1.00 40.50 301 ALA A C 1
ATOM 2408 O O . ALA A 1 301 ? 17.292 -12.378 -7.381 1.00 40.50 301 ALA A O 1
ATOM 2409 N N . GLY A 1 302 ? 17.835 -14.546 -7.604 1.00 52.03 302 GLY A N 1
ATOM 2410 C CA . GLY A 1 302 ? 16.852 -14.806 -8.655 1.00 52.03 302 GLY A CA 1
ATOM 2411 C C . GLY A 1 302 ? 15.434 -14.698 -8.088 1.00 52.03 302 GLY A C 1
ATOM 2412 O O . GLY A 1 302 ? 15.193 -15.046 -6.931 1.00 52.03 302 GLY A O 1
ATOM 2413 N N . VAL A 1 303 ? 14.508 -14.177 -8.886 1.00 62.59 303 VAL A N 1
ATOM 2414 C CA . VAL A 1 303 ? 13.085 -14.174 -8.548 1.00 62.59 303 VAL A CA 1
ATOM 2415 C C . VAL A 1 303 ? 12.507 -15.521 -8.963 1.00 62.59 303 VAL A C 1
ATOM 2417 O O . VAL A 1 303 ? 12.377 -15.798 -10.152 1.00 62.59 303 VAL A O 1
ATOM 2420 N N . GLU A 1 304 ? 12.178 -16.354 -7.981 1.00 70.94 304 GLU A N 1
ATOM 2421 C CA . GLU A 1 304 ? 11.443 -17.603 -8.200 1.00 70.94 304 GLU A CA 1
ATOM 2422 C C . GLU A 1 304 ? 9.944 -17.283 -8.296 1.00 70.94 304 GLU A C 1
ATOM 2424 O O . GLU A 1 304 ? 9.391 -16.591 -7.430 1.00 70.94 304 GLU A O 1
ATOM 2429 N N . VAL A 1 305 ? 9.271 -17.770 -9.341 1.00 72.81 305 VAL A N 1
ATOM 2430 C CA . VAL A 1 305 ? 7.843 -17.486 -9.585 1.00 72.81 305 VAL A CA 1
ATOM 2431 C C . VAL A 1 305 ? 6.987 -17.970 -8.411 1.00 72.81 305 VAL A C 1
ATOM 2433 O O . VAL A 1 305 ? 6.050 -17.287 -7.998 1.00 72.81 305 VAL A O 1
ATOM 2436 N N . GLU A 1 306 ? 7.361 -19.103 -7.821 1.00 76.88 306 GLU A N 1
ATOM 2437 C CA . GLU A 1 306 ? 6.707 -19.751 -6.683 1.00 76.88 306 GLU A CA 1
ATOM 2438 C C . GLU A 1 306 ? 6.783 -18.913 -5.401 1.00 76.88 306 GLU A C 1
ATOM 2440 O O . GLU A 1 306 ? 5.951 -19.072 -4.511 1.00 76.88 306 GLU A O 1
ATOM 2445 N N . ASN A 1 307 ? 7.760 -18.006 -5.308 1.00 82.75 307 ASN A N 1
ATOM 2446 C CA . ASN A 1 307 ? 7.925 -17.087 -4.185 1.00 82.75 307 ASN A CA 1
ATOM 2447 C C . ASN A 1 307 ? 7.618 -15.632 -4.573 1.00 82.75 307 ASN A C 1
ATOM 2449 O O . ASN A 1 307 ? 8.111 -14.691 -3.949 1.00 82.75 307 ASN A O 1
ATOM 2453 N N . THR A 1 308 ? 6.816 -15.433 -5.620 1.00 87.38 308 THR A N 1
ATOM 2454 C CA . THR A 1 308 ? 6.435 -14.105 -6.097 1.00 87.38 308 THR A CA 1
ATOM 2455 C C . THR A 1 308 ? 4.933 -13.904 -5.984 1.00 87.38 308 THR A C 1
ATOM 2457 O O . THR A 1 308 ? 4.131 -14.760 -6.360 1.00 87.38 308 THR A O 1
ATOM 2460 N N . TYR A 1 309 ? 4.548 -12.736 -5.479 1.00 92.44 309 TYR A N 1
ATOM 2461 C CA . TYR A 1 309 ? 3.174 -12.404 -5.141 1.00 92.44 309 TYR A CA 1
ATOM 2462 C C . TYR A 1 309 ? 2.791 -11.032 -5.693 1.00 92.44 309 TYR A C 1
ATOM 2464 O O . TYR A 1 309 ? 3.527 -10.053 -5.557 1.00 92.44 309 TYR A O 1
ATOM 2472 N N . GLN A 1 310 ? 1.586 -10.929 -6.246 1.00 95.00 310 GLN A N 1
ATOM 2473 C CA . GLN A 1 310 ? 0.905 -9.657 -6.422 1.00 95.00 310 GLN A CA 1
ATOM 2474 C C . GLN A 1 310 ? 0.390 -9.200 -5.053 1.00 95.00 310 GLN A C 1
ATOM 2476 O O . GLN A 1 310 ? -0.599 -9.722 -4.530 1.00 95.00 310 GLN A O 1
ATOM 2481 N N . ARG A 1 311 ? 1.018 -8.167 -4.496 1.00 95.94 311 ARG A N 1
ATOM 2482 C CA . ARG A 1 311 ? 0.524 -7.488 -3.302 1.00 95.94 311 ARG A CA 1
ATOM 2483 C C . ARG A 1 311 ? -0.464 -6.406 -3.705 1.00 95.94 311 ARG A C 1
ATOM 2485 O O . ARG A 1 311 ? -0.134 -5.525 -4.496 1.00 95.94 311 ARG A O 1
ATOM 2492 N N . THR A 1 312 ? -1.673 -6.447 -3.153 1.00 97.00 312 THR A N 1
ATOM 2493 C CA . THR A 1 312 ? -2.707 -5.435 -3.407 1.00 97.00 312 THR A CA 1
ATOM 2494 C C . THR A 1 312 ? -3.236 -4.859 -2.108 1.00 97.00 312 THR A C 1
ATOM 2496 O O . THR A 1 312 ? -3.654 -5.582 -1.215 1.00 97.00 312 THR A O 1
ATOM 2499 N N . GLU A 1 313 ? -3.268 -3.538 -2.029 1.00 97.25 313 GLU A N 1
ATOM 2500 C CA . GLU A 1 313 ? -3.828 -2.783 -0.920 1.00 97.25 313 GLU A CA 1
ATOM 2501 C C . GLU A 1 313 ? -5.167 -2.183 -1.350 1.00 97.25 313 GLU A C 1
ATOM 2503 O O . GLU A 1 313 ? -5.220 -1.294 -2.212 1.00 97.25 313 GLU A O 1
ATOM 2508 N N . MET A 1 314 ? -6.254 -2.652 -0.736 1.00 97.44 314 MET A N 1
ATOM 2509 C CA . MET A 1 314 ? -7.551 -1.994 -0.808 1.00 97.44 314 MET A CA 1
ATOM 2510 C C . MET A 1 314 ? -7.604 -0.899 0.248 1.00 97.44 314 MET A C 1
ATOM 2512 O O . MET A 1 314 ? -7.676 -1.150 1.447 1.00 97.44 314 MET A O 1
ATOM 2516 N N . GLN A 1 315 ? -7.547 0.331 -0.240 1.00 97.12 315 GLN A N 1
ATOM 2517 C CA . GLN A 1 315 ? -7.368 1.531 0.552 1.00 97.12 315 GLN A CA 1
ATOM 2518 C C . GLN A 1 315 ? -8.685 2.301 0.628 1.00 97.12 315 GLN A C 1
ATOM 2520 O O . GLN A 1 315 ? -9.139 2.839 -0.386 1.00 97.12 315 GLN A O 1
ATOM 2525 N N . SER A 1 316 ? -9.279 2.372 1.814 1.00 97.06 316 SER A N 1
ATOM 2526 C CA . SER A 1 316 ? -10.562 3.012 2.096 1.00 97.06 316 SER A CA 1
ATOM 2527 C C . SER A 1 316 ? -10.383 4.312 2.884 1.00 97.06 316 SER A C 1
ATOM 2529 O O . SER A 1 316 ? -9.610 4.373 3.833 1.00 97.06 316 SER A O 1
ATOM 2531 N N . LEU A 1 317 ? -11.115 5.360 2.504 1.00 97.31 317 LEU A N 1
ATOM 2532 C CA . LEU A 1 317 ? -11.117 6.682 3.134 1.00 97.31 317 LEU A CA 1
ATOM 2533 C C . LEU A 1 317 ? -12.537 7.078 3.539 1.00 97.31 317 LEU A C 1
ATOM 2535 O O . LEU A 1 317 ? -13.456 7.024 2.714 1.00 97.31 317 LEU A O 1
ATOM 2539 N N . PHE A 1 318 ? -12.696 7.540 4.778 1.00 98.06 318 PHE A N 1
ATOM 2540 C CA . PHE A 1 318 ? -13.946 8.110 5.287 1.00 98.06 318 PHE A CA 1
ATOM 2541 C C . PHE A 1 318 ? -13.687 9.141 6.391 1.00 98.06 318 PHE A C 1
ATOM 2543 O O . PHE A 1 318 ? -12.615 9.153 6.997 1.00 98.06 318 PHE A O 1
ATOM 2550 N N . ARG A 1 319 ? -14.666 10.019 6.644 1.00 98.44 319 ARG A N 1
ATOM 2551 C CA . ARG A 1 319 ? -14.611 10.994 7.742 1.00 98.44 319 ARG A CA 1
ATOM 2552 C C . ARG A 1 319 ? -15.457 10.539 8.927 1.00 98.44 319 ARG A C 1
ATOM 2554 O O . ARG A 1 319 ? -16.625 10.187 8.753 1.00 98.44 319 ARG A O 1
ATOM 2561 N N . LEU A 1 320 ? -14.879 10.621 10.121 1.00 98.38 320 LEU A N 1
ATOM 2562 C CA . LEU A 1 320 ? -15.579 10.422 11.382 1.00 98.38 320 LEU A CA 1
ATOM 2563 C C . LEU A 1 320 ? -16.473 11.632 11.734 1.00 98.38 320 LEU A C 1
ATOM 2565 O O . LEU A 1 320 ? -16.026 12.774 11.602 1.00 98.38 320 LEU A O 1
ATOM 2569 N N . PRO A 1 321 ? -17.731 11.415 12.154 1.00 96.81 321 PRO A N 1
ATOM 2570 C CA . PRO A 1 321 ? -18.713 12.483 12.341 1.00 96.81 321 PRO A CA 1
ATOM 2571 C C . PRO A 1 321 ? -18.417 13.472 13.475 1.00 96.81 321 PRO A C 1
ATOM 2573 O O . PRO A 1 321 ? -18.760 14.643 13.339 1.00 96.81 321 PRO A O 1
ATOM 2576 N N . GLN A 1 322 ? -17.831 13.027 14.586 1.00 97.06 322 GLN A N 1
ATOM 2577 C CA . GLN A 1 322 ? -17.660 13.838 15.797 1.00 97.06 322 GLN A CA 1
ATOM 2578 C C . GLN A 1 322 ? -16.298 14.531 15.823 1.00 97.06 322 GLN A C 1
ATOM 2580 O O . GLN A 1 322 ? -16.218 15.744 15.989 1.00 97.06 322 GLN A O 1
ATOM 2585 N N . SER A 1 323 ? -15.219 13.772 15.636 1.00 97.75 323 SER A N 1
ATOM 2586 C CA . SER A 1 323 ? -13.849 14.296 15.617 1.00 97.75 323 SER A CA 1
ATOM 2587 C C . SER A 1 323 ? -13.493 14.991 14.305 1.00 97.75 323 SER A C 1
ATOM 2589 O O . SER A 1 323 ? -12.513 15.730 14.247 1.00 97.75 323 SER A O 1
ATOM 2591 N N . GLY A 1 324 ? -14.238 14.719 13.228 1.00 97.06 324 GLY A N 1
ATOM 2592 C CA . GLY A 1 324 ? -13.909 15.190 11.887 1.00 97.06 324 GLY A CA 1
ATOM 2593 C C . GLY A 1 324 ? -12.646 14.553 11.300 1.00 97.06 324 GLY A C 1
ATOM 2594 O O . GLY A 1 324 ? -12.225 14.967 10.217 1.00 97.06 324 GLY A O 1
ATOM 2595 N N . ALA A 1 325 ? -12.039 13.567 11.971 1.00 98.38 325 ALA A N 1
ATOM 2596 C CA . ALA A 1 325 ? -10.833 12.907 11.490 1.00 98.38 325 ALA A CA 1
ATOM 2597 C C . ALA A 1 325 ? -11.104 12.136 10.196 1.00 98.38 325 ALA A C 1
ATOM 2599 O O . ALA A 1 325 ? -12.167 11.535 10.020 1.00 98.38 325 ALA A O 1
ATOM 2600 N N . VAL A 1 326 ? -10.123 12.131 9.297 1.00 98.56 326 VAL A N 1
ATOM 2601 C CA . VAL A 1 326 ? -10.129 11.266 8.119 1.00 98.56 326 VAL A CA 1
ATOM 2602 C C . VAL A 1 326 ? -9.408 9.978 8.487 1.00 98.56 326 VAL A C 1
ATOM 2604 O O . VAL A 1 326 ? -8.237 9.997 8.863 1.00 98.56 326 VAL A O 1
ATOM 2607 N N . VAL A 1 327 ? -10.117 8.861 8.379 1.00 98.69 327 VAL A N 1
ATOM 2608 C CA . VAL A 1 327 ? -9.571 7.528 8.624 1.00 98.69 327 VAL A CA 1
ATOM 2609 C C . VAL A 1 327 ? -9.223 6.895 7.288 1.00 98.69 327 VAL A C 1
ATOM 2611 O O . VAL A 1 327 ? -10.037 6.876 6.361 1.00 98.69 327 VAL A O 1
ATOM 2614 N N . PHE A 1 328 ? -8.003 6.382 7.211 1.00 98.31 328 PHE A N 1
ATOM 2615 C CA . PHE A 1 328 ? -7.484 5.618 6.095 1.00 98.31 328 PHE A CA 1
ATOM 2616 C C . PHE A 1 328 ? -7.298 4.167 6.531 1.00 98.31 328 PHE A C 1
ATOM 2618 O O . PHE A 1 328 ? -6.429 3.877 7.349 1.00 98.31 328 PHE A O 1
ATOM 2625 N N . ALA A 1 329 ? -8.156 3.284 6.026 1.00 98.44 329 ALA A N 1
ATOM 2626 C CA . ALA A 1 329 ? -8.132 1.853 6.307 1.00 98.44 329 ALA A CA 1
ATOM 2627 C C . ALA A 1 329 ? -7.520 1.099 5.119 1.00 98.44 329 ALA A C 1
ATOM 2629 O O . ALA A 1 329 ? -7.861 1.389 3.972 1.00 98.44 329 ALA A O 1
ATOM 2630 N N . ILE A 1 330 ? -6.624 0.147 5.370 1.00 98.19 330 ILE A N 1
ATOM 2631 C CA . ILE A 1 330 ? -5.895 -0.581 4.327 1.00 98.19 330 ILE A CA 1
ATOM 2632 C C . ILE A 1 330 ? -6.021 -2.083 4.575 1.00 98.19 330 ILE A C 1
ATOM 2634 O O . ILE A 1 330 ? -5.431 -2.602 5.518 1.00 98.19 330 ILE A O 1
ATOM 2638 N N . LYS A 1 331 ? -6.750 -2.788 3.709 1.00 97.81 331 LYS A N 1
ATOM 2639 C CA . LYS A 1 331 ? -6.762 -4.258 3.660 1.00 97.81 331 LYS A CA 1
ATOM 2640 C C . LYS A 1 331 ? -5.710 -4.727 2.656 1.00 97.81 331 LYS A C 1
ATOM 2642 O O . LYS A 1 331 ? -5.727 -4.294 1.502 1.00 97.81 331 LYS A O 1
ATOM 2647 N N . THR A 1 332 ? -4.826 -5.625 3.081 1.00 97.31 332 THR A N 1
ATOM 2648 C CA . THR A 1 332 ? -3.724 -6.140 2.256 1.00 97.31 332 THR A CA 1
ATOM 2649 C C . THR A 1 332 ? -3.994 -7.567 1.792 1.00 97.31 332 THR A C 1
ATOM 2651 O O . THR A 1 332 ? -4.139 -8.481 2.604 1.00 97.31 332 THR A O 1
ATOM 2654 N N . TYR A 1 333 ? -3.945 -7.776 0.482 1.00 97.25 333 TYR A N 1
ATOM 2655 C CA . TYR A 1 333 ? -4.017 -9.076 -0.173 1.00 97.25 333 TYR A CA 1
ATOM 2656 C C . TYR A 1 333 ? -2.658 -9.459 -0.759 1.00 97.25 333 TYR A C 1
ATOM 2658 O O . TYR A 1 333 ? -1.928 -8.598 -1.253 1.00 97.25 333 TYR A O 1
ATOM 2666 N N . MET A 1 334 ? -2.348 -10.752 -0.716 1.00 95.00 334 MET A N 1
ATOM 2667 C CA . MET A 1 334 ? -1.167 -11.359 -1.329 1.00 95.00 334 MET A CA 1
ATOM 2668 C C . MET A 1 334 ? -1.667 -12.497 -2.211 1.00 95.00 334 MET A C 1
ATOM 2670 O O . MET A 1 334 ? -2.212 -13.462 -1.682 1.00 95.00 334 MET A O 1
ATOM 2674 N N . TYR A 1 335 ? -1.530 -12.361 -3.528 1.00 95.44 335 TYR A N 1
ATOM 2675 C CA . TYR A 1 335 ? -1.907 -13.402 -4.487 1.00 95.44 335 TYR A CA 1
ATOM 2676 C C . TYR A 1 335 ? -0.634 -13.984 -5.096 1.00 95.44 335 TYR A C 1
ATOM 2678 O O . TYR A 1 335 ? 0.146 -13.200 -5.641 1.00 95.44 335 TYR A O 1
ATOM 2686 N N . PRO A 1 336 ? -0.388 -15.302 -5.033 1.00 94.75 336 PRO A N 1
ATOM 2687 C CA . PRO A 1 336 ? 0.702 -15.914 -5.784 1.00 94.75 336 PRO A CA 1
ATOM 2688 C C . PRO A 1 336 ? 0.599 -15.535 -7.263 1.00 94.75 336 PRO A C 1
ATOM 2690 O O . PRO A 1 336 ? -0.493 -15.547 -7.830 1.00 94.75 336 PRO A O 1
ATOM 2693 N N . ILE A 1 337 ? 1.715 -15.214 -7.918 1.00 91.38 337 ILE A N 1
ATOM 2694 C CA . ILE A 1 337 ? 1.682 -14.868 -9.349 1.00 91.38 337 ILE A CA 1
ATOM 2695 C C . ILE A 1 337 ? 1.162 -16.034 -10.191 1.00 91.38 337 ILE A C 1
ATOM 2697 O O . ILE A 1 337 ? 0.468 -15.809 -11.182 1.00 91.38 337 ILE A O 1
ATOM 2701 N N . GLN A 1 338 ? 1.424 -17.270 -9.762 1.00 90.25 338 GLN A N 1
ATOM 2702 C CA . GLN A 1 338 ? 0.852 -18.452 -10.395 1.00 90.25 338 GLN A CA 1
ATOM 2703 C C . GLN A 1 338 ? -0.685 -18.426 -10.370 1.00 90.25 338 GLN A C 1
ATOM 2705 O O . GLN A 1 338 ? -1.297 -18.663 -11.401 1.00 90.25 338 GLN A O 1
ATOM 2710 N N . GLU A 1 339 ? -1.311 -18.029 -9.257 1.00 93.62 339 GLU A N 1
ATOM 2711 C CA . GLU A 1 339 ? -2.772 -17.871 -9.179 1.00 93.62 339 GLU A CA 1
ATOM 2712 C C . GLU A 1 339 ? -3.267 -16.778 -10.137 1.00 93.62 339 GLU A C 1
ATOM 2714 O O . GLU A 1 339 ? -4.252 -16.967 -10.843 1.00 93.62 339 GLU A O 1
ATOM 2719 N N . VAL A 1 340 ? -2.564 -15.641 -10.212 1.00 93.25 340 VAL A N 1
ATOM 2720 C CA . VAL A 1 340 ? -2.909 -14.552 -11.145 1.00 93.25 340 VAL A CA 1
ATOM 2721 C C . VAL A 1 340 ? -2.869 -15.033 -12.598 1.00 93.25 340 VAL A C 1
ATOM 2723 O O . VAL A 1 340 ? -3.726 -14.658 -13.401 1.00 93.25 340 VAL A O 1
ATOM 2726 N N . LYS A 1 341 ? -1.885 -15.872 -12.932 1.00 87.88 341 LYS A N 1
ATOM 2727 C CA . LYS A 1 341 ? -1.754 -16.492 -14.249 1.00 87.88 341 LYS A CA 1
ATOM 2728 C C . LYS A 1 341 ? -2.859 -17.514 -14.511 1.00 87.88 341 LYS A C 1
ATOM 2730 O O . LYS A 1 341 ? -3.438 -17.487 -15.593 1.00 87.88 341 LYS A O 1
ATOM 2735 N N . ASP A 1 342 ? -3.142 -18.386 -13.549 1.00 91.56 342 ASP A N 1
ATOM 2736 C CA . ASP A 1 342 ? -4.164 -19.432 -13.664 1.00 91.56 342 ASP A CA 1
ATOM 2737 C C . ASP A 1 342 ? -5.572 -18.830 -13.806 1.00 91.56 342 ASP A C 1
ATOM 2739 O O . ASP A 1 342 ? -6.406 -19.371 -14.529 1.00 91.56 342 ASP A O 1
ATOM 2743 N N . ASP A 1 343 ? -5.803 -17.658 -13.207 1.00 92.75 343 ASP A N 1
ATOM 2744 C CA . ASP A 1 343 ? -7.018 -16.855 -13.390 1.00 92.75 343 ASP A CA 1
ATOM 2745 C C . ASP A 1 343 ? -7.099 -16.173 -14.777 1.00 92.75 343 ASP A C 1
ATOM 2747 O O . ASP A 1 343 ? -8.086 -15.504 -15.077 1.00 92.75 343 ASP A O 1
ATOM 2751 N N . GLY A 1 344 ? -6.072 -16.309 -15.624 1.00 92.06 344 GLY A N 1
ATOM 2752 C CA . GLY A 1 344 ? -6.041 -15.780 -16.989 1.00 92.06 344 GLY A CA 1
ATOM 2753 C C . GLY A 1 344 ? -5.526 -14.345 -17.132 1.00 92.06 344 GLY A C 1
ATOM 2754 O O . GLY A 1 344 ? -5.618 -13.799 -18.222 1.00 92.06 344 GLY A O 1
ATOM 2755 N N . TYR A 1 345 ? -4.957 -13.741 -16.080 1.00 92.25 345 TYR A N 1
ATOM 2756 C CA . TYR A 1 345 ? -4.528 -12.330 -16.077 1.00 92.25 345 TYR A CA 1
ATOM 2757 C C . TYR A 1 345 ? -3.014 -12.126 -16.265 1.00 92.25 345 TYR A C 1
ATOM 2759 O O . TYR A 1 345 ? -2.468 -11.076 -15.912 1.00 92.25 345 TYR A O 1
ATOM 2767 N N . GLY A 1 346 ? -2.303 -13.142 -16.764 1.00 88.38 346 GLY A N 1
ATOM 2768 C CA . GLY A 1 346 ? -0.848 -13.088 -16.933 1.00 88.38 346 GLY A CA 1
ATOM 2769 C C . GLY A 1 346 ? -0.398 -11.999 -17.913 1.00 88.38 346 GLY A C 1
ATOM 2770 O O . GLY A 1 346 ? 0.542 -11.260 -17.618 1.00 88.38 346 GLY A O 1
ATOM 2771 N N . GLU A 1 347 ? -1.090 -11.862 -19.047 1.00 86.19 347 GLU A N 1
ATOM 2772 C CA . GLU A 1 347 ? -0.770 -10.858 -20.070 1.00 86.19 347 GLU A CA 1
ATOM 2773 C C . GLU A 1 347 ? -1.092 -9.440 -19.589 1.00 86.19 347 GLU A C 1
ATOM 2775 O O . GLU A 1 347 ? -0.288 -8.525 -19.760 1.00 86.19 347 GLU A O 1
ATOM 2780 N N . GLU A 1 348 ? -2.230 -9.241 -18.923 1.00 90.69 348 GLU A N 1
ATOM 2781 C CA . GLU A 1 348 ? -2.613 -7.945 -18.369 1.00 90.69 348 GLU A CA 1
ATOM 2782 C C . GLU A 1 348 ? -1.670 -7.499 -17.258 1.00 90.69 348 GLU A C 1
ATOM 2784 O O . GLU A 1 348 ? -1.374 -6.305 -17.156 1.00 90.69 348 GLU A O 1
ATOM 2789 N N . LEU A 1 349 ? -1.196 -8.434 -16.429 1.00 90.31 349 LEU A N 1
ATOM 2790 C CA . LEU A 1 349 ? -0.188 -8.134 -15.425 1.00 90.31 349 LEU A CA 1
ATOM 2791 C C . LEU A 1 349 ? 1.131 -7.718 -16.086 1.00 90.31 349 LEU A C 1
ATOM 2793 O O . LEU A 1 349 ? 1.668 -6.676 -15.715 1.00 90.31 349 LEU A O 1
ATOM 2797 N N . ALA A 1 350 ? 1.623 -8.476 -17.071 1.00 85.94 350 ALA A N 1
ATOM 2798 C CA . ALA A 1 350 ? 2.846 -8.138 -17.803 1.00 85.94 350 ALA A CA 1
ATOM 2799 C C . ALA A 1 350 ? 2.738 -6.754 -18.469 1.00 85.94 350 ALA A C 1
ATOM 2801 O O . ALA A 1 350 ? 3.570 -5.879 -18.231 1.00 85.94 350 ALA A O 1
ATOM 2802 N N . ALA A 1 351 ? 1.633 -6.489 -19.172 1.00 86.62 351 ALA A N 1
ATOM 2803 C CA . ALA A 1 351 ? 1.365 -5.184 -19.770 1.00 86.62 351 ALA A CA 1
ATOM 2804 C C . A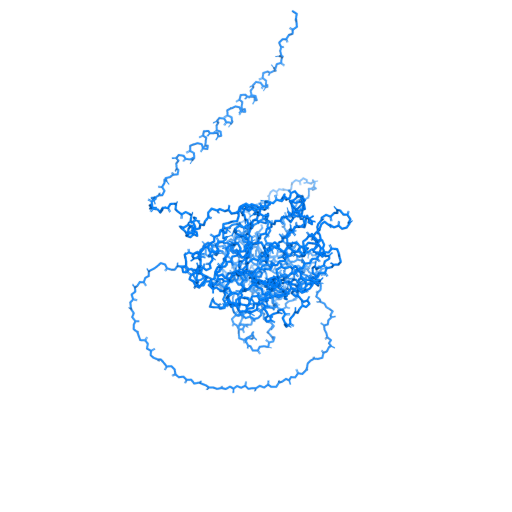LA A 1 351 ? 1.254 -4.064 -18.720 1.00 86.62 351 ALA A C 1
ATOM 2806 O O . ALA A 1 351 ? 1.604 -2.916 -18.987 1.00 86.62 351 ALA A O 1
ATOM 2807 N N . ALA A 1 352 ? 0.756 -4.353 -17.513 1.00 89.81 352 ALA A N 1
ATOM 2808 C CA . ALA A 1 352 ? 0.704 -3.373 -16.432 1.00 89.81 352 ALA A CA 1
ATOM 2809 C C . ALA A 1 352 ? 2.071 -3.104 -15.793 1.00 89.81 352 ALA A C 1
ATOM 2811 O O . ALA A 1 352 ? 2.299 -1.983 -15.333 1.00 89.81 352 ALA A O 1
ATOM 2812 N N . ILE A 1 353 ? 2.961 -4.099 -15.777 1.00 87.62 353 ILE A N 1
ATOM 2813 C CA . ILE A 1 353 ? 4.360 -3.966 -15.366 1.00 87.62 353 ILE A CA 1
ATOM 2814 C C . ILE A 1 353 ? 5.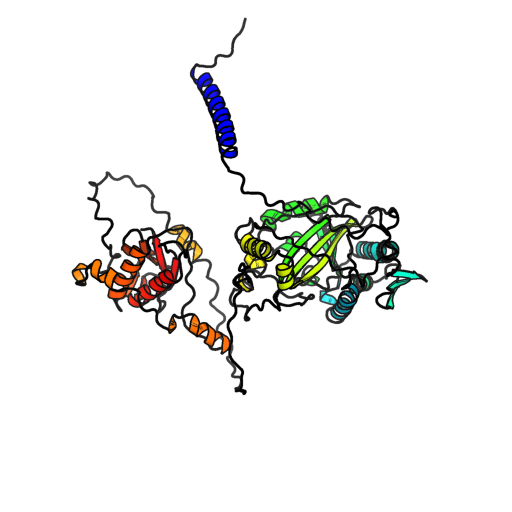106 -3.061 -16.351 1.00 87.62 353 ILE A C 1
ATOM 2816 O O . ILE A 1 353 ? 5.632 -2.034 -15.930 1.00 87.62 353 ILE A O 1
ATOM 2820 N N . GLU A 1 354 ? 5.057 -3.368 -17.649 1.00 84.25 354 GLU A N 1
ATOM 2821 C CA . GLU A 1 354 ? 5.616 -2.524 -18.722 1.00 84.25 354 GLU A CA 1
ATOM 2822 C C . GLU A 1 354 ? 4.977 -1.123 -18.715 1.00 84.25 354 GLU A C 1
ATOM 2824 O O . GLU A 1 354 ? 5.622 -0.083 -18.873 1.00 84.25 354 GLU A O 1
ATOM 2829 N N . GLY A 1 355 ? 3.675 -1.072 -18.435 1.00 85.38 355 GLY A N 1
ATOM 2830 C CA . GLY A 1 355 ? 2.897 0.151 -18.308 1.00 85.38 355 GLY A CA 1
ATOM 2831 C C . GLY A 1 355 ? 3.369 1.100 -17.203 1.00 85.38 355 GLY A C 1
ATOM 2832 O O . GLY A 1 355 ? 3.028 2.288 -17.262 1.00 85.38 355 GLY A O 1
ATOM 2833 N N . LEU A 1 356 ? 4.134 0.625 -16.207 1.00 86.75 356 LEU A N 1
ATOM 2834 C CA . LEU A 1 356 ? 4.742 1.484 -15.184 1.00 86.75 356 LEU A CA 1
ATOM 2835 C C . LEU A 1 356 ? 5.745 2.459 -15.805 1.00 86.75 356 LEU A C 1
ATOM 2837 O O . LEU A 1 356 ? 5.746 3.622 -15.409 1.00 86.75 356 LEU A O 1
ATOM 2841 N N . GLU A 1 357 ? 6.523 2.022 -16.798 1.00 83.19 357 GLU A N 1
ATOM 2842 C CA . GLU A 1 357 ? 7.587 2.806 -17.443 1.00 83.19 357 GLU A CA 1
ATOM 2843 C C . GLU A 1 357 ? 7.071 3.768 -18.517 1.00 83.19 357 GLU A C 1
ATOM 2845 O O . GLU A 1 357 ? 7.710 4.764 -18.839 1.00 83.19 357 GLU A O 1
ATOM 2850 N N . THR A 1 358 ? 5.886 3.518 -19.069 1.00 85.00 358 THR A N 1
ATOM 2851 C CA . THR A 1 358 ? 5.329 4.331 -20.168 1.00 85.00 358 THR A CA 1
ATOM 2852 C C . THR A 1 358 ? 4.296 5.361 -19.696 1.00 85.00 358 THR A C 1
ATOM 2854 O O . THR A 1 358 ? 3.724 6.119 -20.490 1.00 85.00 358 THR A O 1
ATOM 2857 N N . GLY A 1 359 ? 4.031 5.387 -18.388 1.00 86.06 359 GLY A N 1
ATOM 2858 C CA . GLY A 1 359 ? 3.022 6.201 -17.723 1.00 86.06 359 GLY A CA 1
ATOM 2859 C C . GLY A 1 359 ? 3.324 7.700 -17.597 1.00 86.06 359 GLY A C 1
ATOM 2860 O O . GLY A 1 359 ? 4.293 8.230 -18.130 1.00 86.06 359 GLY A O 1
ATOM 2861 N N . ASN A 1 360 ? 2.490 8.426 -16.836 1.00 89.88 360 ASN A N 1
ATOM 2862 C CA . ASN A 1 360 ? 2.785 9.833 -16.487 1.00 89.88 360 ASN A CA 1
ATOM 2863 C C . ASN A 1 360 ? 3.825 9.979 -15.352 1.00 89.88 360 ASN A C 1
ATOM 2865 O O . ASN A 1 360 ? 4.284 11.091 -15.085 1.00 89.88 360 ASN A O 1
ATOM 2869 N N . ALA A 1 361 ? 4.202 8.873 -14.708 1.00 90.56 361 ALA A N 1
ATOM 2870 C CA . ALA A 1 361 ? 5.203 8.777 -13.646 1.00 90.56 361 ALA A CA 1
ATOM 2871 C C . ALA A 1 361 ? 6.065 7.510 -13.848 1.00 90.56 361 ALA A C 1
ATOM 2873 O O . ALA A 1 361 ? 5.902 6.558 -13.088 1.00 90.56 361 ALA A O 1
ATOM 2874 N N . PRO A 1 362 ? 6.914 7.467 -14.894 1.00 87.62 362 PRO A N 1
ATOM 2875 C CA . PRO A 1 362 ? 7.748 6.309 -15.240 1.00 87.62 362 PRO A CA 1
ATOM 2876 C C . PRO A 1 362 ? 8.676 5.844 -14.108 1.00 87.62 362 PRO A C 1
ATOM 2878 O O . PRO A 1 362 ? 8.946 4.658 -13.952 1.00 87.62 362 PRO A O 1
ATOM 2881 N N . GLU A 1 363 ? 9.086 6.763 -13.235 1.00 88.00 363 GLU A N 1
ATOM 2882 C CA . GLU A 1 363 ? 9.915 6.505 -12.055 1.00 88.00 363 GLU A CA 1
ATOM 2883 C C . GLU A 1 363 ? 9.219 5.572 -11.040 1.00 88.00 363 GLU A C 1
ATOM 2885 O O . GLU A 1 363 ? 9.852 5.025 -10.136 1.00 88.00 363 GLU A O 1
ATOM 2890 N N . MET A 1 364 ? 7.907 5.349 -11.194 1.00 88.62 364 MET A N 1
ATOM 2891 C CA . MET A 1 364 ? 7.150 4.390 -10.394 1.00 88.62 364 MET A CA 1
ATOM 2892 C C . MET A 1 364 ? 7.596 2.945 -10.606 1.00 88.62 364 MET A C 1
ATOM 2894 O O . MET A 1 364 ? 7.428 2.152 -9.680 1.00 88.62 364 MET A O 1
ATOM 2898 N N . PHE A 1 365 ? 8.162 2.603 -11.770 1.00 87.44 365 PHE A N 1
ATOM 2899 C CA . PHE A 1 365 ? 8.755 1.285 -11.999 1.00 87.44 365 PHE A CA 1
ATOM 2900 C C . PHE A 1 365 ? 9.893 1.036 -11.004 1.00 87.44 365 PHE A C 1
ATOM 2902 O O . PHE A 1 365 ? 9.825 0.096 -10.212 1.00 87.44 365 PHE A O 1
ATOM 2909 N N . PHE A 1 366 ? 10.866 1.950 -10.939 1.00 85.38 366 PHE A N 1
ATOM 2910 C CA . PHE A 1 366 ? 11.960 1.884 -9.969 1.00 85.38 366 PHE A CA 1
ATOM 2911 C C . PHE A 1 366 ? 11.444 1.922 -8.528 1.00 85.38 366 PHE A C 1
ATOM 2913 O O . PHE A 1 366 ? 11.763 1.040 -7.733 1.00 85.38 366 PHE A O 1
ATOM 2920 N N . TYR A 1 367 ? 10.568 2.879 -8.205 1.00 85.69 367 TYR A N 1
ATOM 2921 C CA . TYR A 1 367 ? 9.992 3.011 -6.865 1.00 85.69 367 TYR A CA 1
ATOM 2922 C C . TYR A 1 367 ? 9.298 1.729 -6.388 1.00 85.69 367 TYR A C 1
ATOM 2924 O O . TYR A 1 367 ? 9.399 1.397 -5.212 1.00 85.69 367 TYR A O 1
ATOM 2932 N N . LYS A 1 368 ? 8.632 0.975 -7.275 1.00 87.44 368 LYS A N 1
ATOM 2933 C CA . LYS A 1 368 ? 7.983 -0.312 -6.957 1.00 87.44 368 LYS A CA 1
ATOM 2934 C C . LYS A 1 368 ? 8.914 -1.527 -7.067 1.00 87.44 368 LYS A C 1
ATOM 2936 O O . LYS A 1 368 ? 8.435 -2.654 -6.971 1.00 87.44 368 LYS A O 1
ATOM 2941 N N . ARG A 1 369 ? 10.227 -1.314 -7.202 1.00 81.75 369 ARG A N 1
ATOM 2942 C CA . ARG A 1 369 ? 11.267 -2.351 -7.338 1.00 81.75 369 ARG A CA 1
ATOM 2943 C C . ARG A 1 369 ? 11.220 -3.132 -8.653 1.00 81.75 369 ARG A C 1
ATOM 2945 O O . ARG A 1 369 ? 11.705 -4.258 -8.703 1.00 81.75 369 ARG A O 1
ATOM 2952 N N . GLY A 1 370 ? 10.695 -2.524 -9.713 1.00 79.19 370 GLY A N 1
ATOM 2953 C CA . GLY A 1 370 ? 10.679 -3.076 -11.068 1.00 79.19 370 GLY A CA 1
ATOM 2954 C C . GLY A 1 370 ? 12.000 -3.720 -11.509 1.00 79.19 370 GLY A C 1
ATOM 2955 O O . GLY A 1 370 ? 11.953 -4.848 -11.982 1.00 79.19 370 GLY A O 1
ATOM 2956 N N . PRO A 1 371 ? 13.184 -3.127 -11.252 1.00 78.00 371 PRO A N 1
ATOM 2957 C CA . PRO A 1 371 ? 14.464 -3.748 -11.610 1.00 78.00 371 PRO A CA 1
ATOM 2958 C C . PRO A 1 371 ? 14.747 -5.126 -10.986 1.00 78.00 371 PRO A C 1
ATOM 2960 O O . PRO A 1 371 ? 15.677 -5.796 -11.409 1.00 78.00 371 PRO A O 1
ATOM 2963 N N . ILE A 1 372 ? 13.995 -5.550 -9.962 1.00 73.31 372 ILE A N 1
ATOM 2964 C CA . ILE A 1 372 ? 14.187 -6.853 -9.303 1.00 73.31 372 ILE A CA 1
ATOM 2965 C C . ILE A 1 372 ? 13.393 -7.955 -9.979 1.00 73.31 372 ILE A C 1
ATOM 2967 O O . ILE A 1 372 ? 13.890 -9.061 -10.136 1.00 73.31 372 ILE A O 1
ATOM 2971 N N . TRP A 1 373 ? 12.148 -7.662 -10.337 1.00 72.06 373 TRP A N 1
ATOM 2972 C CA . TRP A 1 373 ? 11.184 -8.658 -10.803 1.00 72.06 373 TRP A CA 1
ATOM 2973 C C . TRP A 1 373 ? 10.721 -8.418 -12.244 1.00 72.06 373 TRP A C 1
ATOM 2975 O O . TRP A 1 373 ? 10.069 -9.278 -12.817 1.00 72.06 373 TRP A O 1
ATOM 2985 N N . GLY A 1 374 ? 11.043 -7.271 -12.843 1.00 58.69 374 GLY A N 1
ATOM 2986 C CA . GLY A 1 374 ? 10.584 -6.862 -14.172 1.00 58.69 374 GLY A CA 1
ATOM 2987 C C . GLY A 1 374 ? 11.295 -7.561 -15.331 1.00 58.69 374 GLY A C 1
ATOM 2988 O O . GLY A 1 374 ? 10.668 -7.769 -16.361 1.00 58.69 374 GLY A O 1
ATOM 2989 N N . GLU A 1 375 ? 12.559 -7.967 -15.154 1.00 53.94 375 GLU A N 1
ATOM 2990 C CA . GLU A 1 375 ? 13.334 -8.723 -16.158 1.00 53.94 375 GLU A CA 1
ATOM 2991 C C . GLU A 1 375 ? 13.143 -10.244 -16.053 1.00 53.94 375 GLU A C 1
ATOM 2993 O O . GLU A 1 375 ? 13.648 -11.001 -16.885 1.00 53.94 375 GLU A O 1
ATOM 2998 N N . THR A 1 376 ? 12.420 -10.721 -15.035 1.00 44.31 376 THR A N 1
ATOM 2999 C CA . THR A 1 376 ? 12.056 -12.133 -14.945 1.00 44.31 376 THR A CA 1
ATOM 3000 C C . THR A 1 376 ? 11.112 -12.441 -16.104 1.00 44.31 376 THR A C 1
ATOM 3002 O O . THR A 1 376 ? 10.058 -11.807 -16.182 1.00 44.31 376 THR A O 1
ATOM 3005 N N . PRO A 1 377 ? 11.438 -13.388 -17.006 1.00 40.50 377 PRO A N 1
ATOM 3006 C CA . PRO A 1 377 ? 10.513 -13.792 -18.050 1.00 40.50 377 PRO A CA 1
ATOM 3007 C C . PRO A 1 377 ? 9.269 -14.371 -17.379 1.00 40.50 377 PRO A C 1
ATOM 3009 O O . PRO A 1 377 ? 9.260 -15.512 -16.915 1.00 40.50 377 PRO A O 1
ATOM 3012 N N . TRP A 1 378 ? 8.219 -13.556 -17.287 1.00 40.44 378 TRP A N 1
ATOM 3013 C CA . TRP A 1 378 ? 6.908 -14.016 -16.867 1.00 40.44 378 TRP A CA 1
ATOM 3014 C C . TRP A 1 378 ? 6.510 -15.106 -17.847 1.00 40.44 378 TRP A C 1
ATOM 3016 O O . TRP A 1 378 ? 6.639 -14.884 -19.053 1.00 40.44 378 TRP A O 1
ATOM 3026 N N . PRO A 1 379 ? 6.093 -16.292 -17.382 1.00 36.12 379 PRO A N 1
ATOM 3027 C CA . PRO A 1 379 ? 5.842 -17.399 -18.282 1.00 36.12 379 PRO A CA 1
ATOM 3028 C C . PRO A 1 379 ? 4.610 -17.068 -19.126 1.00 36.12 379 PRO A C 1
ATOM 3030 O O . PRO A 1 379 ? 3.476 -17.346 -18.725 1.00 36.12 379 PRO A O 1
ATOM 3033 N N . THR A 1 380 ? 4.860 -16.449 -20.277 1.00 34.12 380 THR A N 1
ATOM 3034 C CA . THR A 1 380 ? 3.898 -16.124 -21.316 1.00 34.12 380 THR A CA 1
ATOM 3035 C C . THR A 1 380 ? 3.267 -17.415 -21.804 1.00 34.12 380 THR A C 1
ATOM 3037 O O . THR A 1 380 ? 3.889 -18.479 -21.874 1.00 34.12 380 THR A O 1
ATOM 3040 N N . TYR A 1 381 ? 1.967 -17.345 -22.048 1.00 30.48 381 TYR A N 1
ATOM 3041 C CA . TYR A 1 381 ? 1.183 -18.464 -22.528 1.00 30.48 381 TYR A CA 1
ATOM 3042 C C . TYR A 1 381 ? 1.714 -18.911 -23.900 1.00 30.48 381 TYR A C 1
ATOM 3044 O O . TYR A 1 381 ? 1.662 -18.164 -24.873 1.00 30.48 381 TYR A O 1
ATOM 3052 N N . CYS A 1 382 ? 2.245 -20.133 -23.975 1.00 25.77 382 CYS A N 1
ATOM 3053 C CA . CYS A 1 382 ? 2.570 -20.790 -25.235 1.00 25.77 382 CYS A CA 1
ATOM 3054 C C . CYS A 1 382 ? 1.336 -21.607 -25.659 1.00 25.77 382 CYS A C 1
ATOM 3056 O O . CYS A 1 382 ? 0.944 -22.518 -24.919 1.00 25.77 382 CYS A O 1
ATOM 3058 N N . PRO A 1 383 ? 0.679 -21.301 -26.791 1.00 28.47 383 PRO A N 1
ATOM 3059 C CA . PRO A 1 383 ? -0.481 -22.060 -27.223 1.00 28.47 383 PRO A CA 1
ATOM 3060 C C . PRO A 1 383 ? -0.036 -23.463 -27.642 1.00 28.47 383 PRO A C 1
ATOM 3062 O O . PRO A 1 383 ? 0.838 -23.622 -28.488 1.00 28.47 383 PRO A O 1
ATOM 3065 N N . HIS A 1 384 ? -0.653 -24.465 -27.015 1.00 30.36 384 HIS A N 1
ATOM 3066 C CA . HIS A 1 384 ? -0.733 -25.871 -27.411 1.00 30.36 384 HIS A CA 1
ATOM 3067 C C . HIS A 1 384 ? 0.224 -26.352 -28.518 1.00 30.36 384 HIS A C 1
ATOM 3069 O O . HIS A 1 384 ? -0.064 -26.196 -29.703 1.00 30.36 384 HIS A O 1
ATOM 3075 N N . GLN A 1 385 ? 1.233 -27.136 -28.138 1.00 27.98 385 GLN A N 1
ATOM 3076 C CA . GLN A 1 385 ? 1.629 -28.298 -28.935 1.00 27.98 385 GLN A CA 1
ATOM 3077 C C . GLN A 1 385 ? 1.776 -29.512 -28.024 1.00 27.98 385 GLN A C 1
ATOM 3079 O O . GLN A 1 385 ? 2.720 -29.633 -27.251 1.00 27.98 385 GLN A O 1
ATOM 3084 N N . GLY A 1 386 ? 0.791 -30.405 -28.104 1.00 26.69 386 GLY A N 1
ATOM 3085 C CA . GLY A 1 386 ? 0.980 -31.781 -27.683 1.00 26.69 386 GLY A CA 1
ATOM 3086 C C . GLY A 1 386 ? 1.762 -32.523 -28.759 1.00 26.69 386 GLY A C 1
ATOM 3087 O O . GLY A 1 386 ? 1.373 -32.476 -29.920 1.00 26.69 386 GLY A O 1
ATOM 3088 N N . GLN A 1 387 ? 2.828 -33.212 -28.365 1.00 27.08 387 GLN A N 1
ATOM 3089 C CA . GLN A 1 387 ? 3.076 -34.606 -28.730 1.00 27.08 387 GLN A CA 1
ATOM 3090 C C . GLN A 1 387 ? 4.289 -35.146 -27.965 1.00 27.08 387 GLN A C 1
ATOM 3092 O O . GLN A 1 387 ? 5.269 -34.451 -27.718 1.00 27.08 387 GLN A O 1
ATOM 3097 N N . GLU A 1 388 ? 4.133 -36.394 -27.542 1.00 27.80 388 GLU A N 1
ATOM 3098 C CA . GLU A 1 388 ? 5.017 -37.214 -26.721 1.00 27.80 388 GLU A CA 1
ATOM 3099 C C . GLU A 1 388 ? 6.384 -37.488 -27.373 1.00 27.80 388 GLU A C 1
ATOM 3101 O O . GLU A 1 388 ? 6.442 -37.714 -28.579 1.00 27.80 388 GLU A O 1
ATOM 3106 N N . SER A 1 389 ? 7.439 -37.631 -26.554 1.00 26.17 389 SER A N 1
ATOM 3107 C CA . SER A 1 389 ? 8.397 -38.754 -26.655 1.00 26.17 389 SER A CA 1
ATOM 3108 C C . SER A 1 389 ? 9.405 -38.792 -25.484 1.00 26.17 389 SER A C 1
ATOM 3110 O O . SER A 1 389 ? 10.324 -37.985 -25.422 1.00 26.17 389 SER A O 1
ATOM 3112 N N . SER A 1 390 ? 9.188 -39.752 -24.574 1.00 25.55 390 SER A N 1
ATOM 3113 C CA . SER A 1 390 ? 10.127 -40.744 -23.989 1.00 25.55 390 SER A CA 1
ATOM 3114 C C . SER A 1 390 ? 11.591 -40.423 -23.586 1.00 25.55 390 SER A C 1
ATOM 3116 O O . SER A 1 390 ? 12.403 -40.093 -24.444 1.00 25.55 390 SER A O 1
ATOM 3118 N N . GLY A 1 391 ? 11.933 -40.828 -22.342 1.00 23.39 391 GLY A N 1
ATOM 3119 C CA . GLY A 1 391 ? 13.257 -41.306 -21.854 1.00 23.39 391 GLY A CA 1
ATOM 3120 C C . GLY A 1 391 ? 14.206 -40.204 -21.354 1.00 23.39 391 GLY A C 1
ATOM 3121 O O . GLY A 1 391 ? 14.339 -39.197 -22.025 1.00 23.39 391 GLY A O 1
ATOM 3122 N N . GLU A 1 392 ? 14.912 -40.261 -20.216 1.00 25.48 392 GLU A N 1
ATOM 3123 C CA . GLU A 1 392 ? 15.480 -41.384 -19.448 1.00 25.48 392 GLU A CA 1
ATOM 3124 C C . GLU A 1 392 ? 15.989 -40.882 -18.056 1.00 25.48 392 GLU A C 1
ATOM 3126 O O . GLU A 1 392 ? 16.041 -39.680 -17.798 1.00 25.48 392 GLU A O 1
ATOM 3131 N N . GLU A 1 393 ? 16.320 -41.808 -17.147 1.00 23.25 393 GLU A N 1
ATOM 3132 C CA . GLU A 1 393 ? 16.445 -41.697 -15.674 1.00 23.25 393 GLU A CA 1
ATOM 3133 C C . GLU A 1 393 ? 17.676 -40.974 -15.039 1.00 23.25 393 GLU A C 1
ATOM 3135 O O . GLU A 1 393 ? 18.814 -41.101 -15.475 1.00 23.25 393 GLU A O 1
ATOM 3140 N N . ALA A 1 394 ? 17.400 -40.305 -13.903 1.00 22.11 394 ALA A N 1
ATOM 3141 C CA . ALA A 1 394 ? 18.034 -40.283 -12.555 1.00 22.11 394 ALA A CA 1
ATOM 3142 C C . ALA A 1 394 ? 19.578 -40.306 -12.265 1.00 22.11 394 ALA A C 1
ATOM 3144 O O . ALA A 1 394 ? 20.209 -41.351 -12.340 1.00 22.11 394 ALA A O 1
ATOM 3145 N N . SER A 1 395 ? 20.061 -39.206 -11.625 1.00 22.31 395 SER A N 1
ATOM 3146 C CA . SER A 1 395 ? 20.724 -39.077 -10.273 1.00 22.31 395 SER A CA 1
ATOM 3147 C C . SER A 1 395 ? 22.069 -39.803 -9.936 1.00 22.31 395 SER A C 1
ATOM 3149 O O . SER A 1 395 ? 22.437 -40.736 -10.637 1.00 22.31 395 SER A O 1
ATOM 3151 N N . PRO A 1 396 ? 22.774 -39.592 -8.779 1.00 39.12 396 PRO A N 1
ATOM 3152 C CA . PRO A 1 396 ? 23.086 -38.420 -7.906 1.00 39.12 396 PRO A CA 1
ATOM 3153 C C . PRO A 1 396 ? 24.606 -38.295 -7.534 1.00 39.12 396 PRO A C 1
ATOM 3155 O O . PRO A 1 396 ? 25.367 -39.234 -7.763 1.00 39.12 396 PRO A O 1
ATOM 3158 N N . ARG A 1 397 ? 25.038 -37.220 -6.821 1.00 24.09 397 ARG A N 1
ATOM 3159 C CA . ARG A 1 397 ? 25.819 -37.267 -5.533 1.00 24.09 397 ARG A CA 1
ATOM 3160 C C . ARG A 1 397 ? 26.384 -35.907 -5.031 1.00 24.09 397 ARG A C 1
ATOM 3162 O O . ARG A 1 397 ? 27.106 -35.215 -5.734 1.00 24.09 397 ARG A O 1
ATOM 3169 N N . THR A 1 398 ? 26.071 -35.633 -3.755 1.00 24.11 398 THR A N 1
ATOM 3170 C CA . THR A 1 398 ? 26.770 -34.935 -2.629 1.00 24.11 398 THR A CA 1
ATOM 3171 C C . THR A 1 398 ? 28.296 -34.690 -2.770 1.00 24.11 398 THR A C 1
ATOM 3173 O O . THR A 1 398 ? 28.960 -35.553 -3.329 1.00 24.11 398 THR A O 1
ATOM 3176 N N . ALA A 1 399 ? 28.983 -33.667 -2.216 1.00 24.16 399 ALA A N 1
ATOM 3177 C CA . ALA A 1 399 ? 29.010 -33.104 -0.842 1.00 24.16 399 ALA A CA 1
ATOM 3178 C C . ALA A 1 399 ? 29.944 -31.826 -0.764 1.00 24.16 399 ALA A C 1
ATOM 3180 O O . ALA A 1 399 ? 30.498 -31.448 -1.794 1.00 24.16 399 ALA A O 1
ATOM 3181 N N . PRO A 1 400 ? 30.149 -31.161 0.408 1.00 27.42 400 PRO A N 1
ATOM 3182 C CA . PRO A 1 400 ? 30.398 -29.709 0.564 1.00 27.42 400 PRO A CA 1
ATOM 3183 C C . PRO A 1 400 ? 31.870 -29.264 0.739 1.00 27.42 400 PRO A C 1
ATOM 3185 O O . PRO A 1 400 ? 32.722 -30.057 1.135 1.00 27.42 400 PRO A O 1
ATOM 3188 N N . ILE A 1 401 ? 32.151 -27.959 0.569 1.00 23.09 401 ILE A N 1
ATOM 3189 C CA . ILE A 1 401 ? 33.425 -27.322 0.970 1.00 23.09 401 ILE A CA 1
ATOM 3190 C C . ILE A 1 401 ? 33.168 -25.998 1.718 1.00 23.09 401 ILE A C 1
ATOM 3192 O O . ILE A 1 401 ? 32.565 -25.067 1.195 1.00 23.09 401 ILE A O 1
ATOM 3196 N N . SER A 1 402 ? 33.658 -25.948 2.959 1.00 22.59 402 SER A N 1
ATOM 3197 C CA . SER A 1 402 ? 33.806 -24.787 3.855 1.00 22.59 402 SER A CA 1
ATOM 3198 C C . SER A 1 402 ? 35.091 -24.023 3.529 1.00 22.59 402 SER A C 1
ATOM 3200 O O . SER A 1 402 ? 36.048 -24.706 3.205 1.00 22.59 402 SER A O 1
ATOM 3202 N N . PHE A 1 403 ? 35.161 -22.688 3.696 1.00 23.17 403 PHE A N 1
ATOM 3203 C CA . PHE A 1 403 ? 36.336 -21.999 4.276 1.00 23.17 403 PHE A CA 1
ATOM 3204 C C . PHE A 1 403 ? 36.060 -20.532 4.695 1.00 23.17 403 PHE A C 1
ATOM 3206 O O . PHE A 1 403 ? 35.700 -19.686 3.888 1.00 23.17 403 PHE A O 1
ATOM 3213 N N . LYS A 1 404 ? 36.280 -20.308 5.999 1.00 23.30 404 LYS A N 1
ATOM 3214 C CA . LYS A 1 404 ? 36.859 -19.175 6.760 1.00 23.30 404 LYS A CA 1
ATOM 3215 C C . LYS A 1 404 ? 36.754 -17.716 6.268 1.00 23.30 404 LYS A C 1
ATOM 3217 O O . LYS A 1 404 ? 37.229 -17.343 5.205 1.00 23.30 404 LYS A O 1
ATOM 3222 N N . HIS A 1 405 ? 36.291 -16.890 7.211 1.00 26.42 405 HIS A N 1
ATOM 3223 C CA . HIS A 1 405 ? 36.405 -15.433 7.282 1.00 26.42 405 HIS A CA 1
ATOM 3224 C C . HIS A 1 405 ? 37.846 -14.912 7.238 1.00 26.42 405 HIS A C 1
ATOM 3226 O O . HIS A 1 405 ? 38.705 -15.401 7.973 1.00 26.42 405 HIS A O 1
ATOM 3232 N N . GLU A 1 406 ? 38.036 -13.803 6.522 1.00 25.34 406 GLU A N 1
ATOM 3233 C CA . GLU A 1 406 ? 39.142 -12.872 6.731 1.00 25.34 406 GLU A CA 1
ATOM 3234 C C . GLU A 1 406 ? 38.614 -11.427 6.675 1.00 25.34 406 GLU A C 1
ATOM 3236 O O . GLU A 1 406 ? 37.752 -11.092 5.862 1.00 25.34 406 GLU A O 1
ATOM 3241 N N . LYS A 1 407 ? 39.067 -10.601 7.624 1.00 25.86 407 LYS A N 1
ATOM 3242 C CA . LYS A 1 407 ? 38.681 -9.194 7.810 1.00 25.86 407 LYS A CA 1
ATOM 3243 C C . LYS A 1 407 ? 39.321 -8.314 6.734 1.00 25.86 407 LYS A C 1
ATOM 3245 O O . LYS A 1 407 ? 40.509 -8.465 6.471 1.00 25.86 407 LYS A O 1
ATOM 3250 N N . ILE A 1 408 ? 38.587 -7.318 6.239 1.00 26.42 408 ILE A N 1
ATOM 3251 C CA . ILE A 1 408 ? 39.156 -6.156 5.541 1.00 26.42 408 ILE A CA 1
ATOM 3252 C C . ILE A 1 408 ? 38.705 -4.886 6.274 1.00 26.42 408 ILE A C 1
ATOM 3254 O O . ILE A 1 408 ? 37.557 -4.777 6.697 1.00 26.42 408 ILE A O 1
ATOM 3258 N N . SER A 1 409 ? 39.673 -4.001 6.499 1.00 26.36 409 SER A N 1
ATOM 3259 C CA . SER A 1 409 ? 39.650 -2.793 7.325 1.00 26.36 409 SER A CA 1
ATOM 3260 C C . SER A 1 409 ? 39.066 -1.561 6.630 1.00 26.36 409 SER A C 1
ATOM 3262 O O . SER A 1 409 ? 39.120 -1.444 5.409 1.00 26.36 409 SER A O 1
ATOM 3264 N N . ASP A 1 410 ? 38.618 -0.613 7.455 1.00 29.72 410 ASP A N 1
ATOM 3265 C CA . ASP A 1 410 ? 38.170 0.738 7.109 1.00 29.72 410 ASP A CA 1
ATOM 3266 C C . ASP A 1 410 ? 39.238 1.560 6.366 1.00 29.72 410 ASP A C 1
ATOM 3268 O O . ASP A 1 410 ? 40.175 2.064 6.982 1.00 29.72 410 ASP A O 1
ATOM 3272 N N . ALA A 1 411 ? 39.076 1.716 5.051 1.00 30.45 411 ALA A N 1
ATOM 3273 C CA . ALA A 1 411 ? 39.509 2.874 4.261 1.00 30.45 411 ALA A CA 1
ATOM 3274 C C . ALA A 1 411 ? 39.095 2.657 2.797 1.00 30.45 411 ALA A C 1
ATOM 3276 O O . ALA A 1 411 ? 39.819 1.989 2.077 1.00 30.45 411 ALA A O 1
ATOM 3277 N N . ASP A 1 412 ? 37.926 3.168 2.386 1.00 28.00 412 ASP A N 1
ATOM 3278 C CA . ASP A 1 412 ? 37.612 3.542 0.985 1.00 28.00 412 ASP A CA 1
ATOM 3279 C C . ASP A 1 412 ? 36.211 4.192 0.882 1.00 28.00 412 ASP A C 1
ATOM 3281 O O . ASP A 1 412 ? 35.372 3.858 0.046 1.00 28.00 412 ASP A O 1
ATOM 3285 N N . LEU A 1 413 ? 35.931 5.156 1.767 1.00 27.72 413 LEU A N 1
ATOM 3286 C CA . LEU A 1 413 ? 34.705 5.965 1.764 1.00 27.72 413 LEU A CA 1
ATOM 3287 C C . LEU A 1 413 ? 35.026 7.411 1.370 1.00 27.72 413 LEU A C 1
ATOM 3289 O O . LEU A 1 413 ? 34.974 8.319 2.194 1.00 27.72 413 LEU A O 1
ATOM 3293 N N . SER A 1 414 ? 35.367 7.634 0.100 1.00 28.86 414 SER A N 1
ATOM 3294 C CA . SER A 1 414 ? 35.336 8.972 -0.509 1.00 28.86 414 SER A CA 1
ATOM 3295 C C . SER A 1 414 ? 35.525 8.915 -2.026 1.00 28.86 414 SER A C 1
ATOM 3297 O O . SER A 1 414 ? 36.578 9.296 -2.508 1.00 28.86 414 SER A O 1
ATOM 3299 N N . ASN A 1 415 ? 34.535 8.445 -2.801 1.00 30.34 415 ASN A N 1
ATOM 3300 C CA . ASN A 1 415 ? 34.365 8.835 -4.220 1.00 30.34 415 ASN A CA 1
ATOM 3301 C C . ASN A 1 415 ? 33.164 8.144 -4.890 1.00 30.34 415 ASN A C 1
ATOM 3303 O O . ASN A 1 415 ? 33.350 7.398 -5.839 1.00 30.34 415 ASN A O 1
ATOM 3307 N N . MET A 1 416 ? 31.922 8.396 -4.465 1.00 26.92 416 MET A N 1
ATOM 3308 C CA . MET A 1 416 ? 30.743 8.052 -5.287 1.00 26.92 416 MET A CA 1
ATOM 3309 C C . MET A 1 416 ? 29.627 9.090 -5.147 1.00 26.92 416 MET A C 1
ATOM 3311 O O . MET A 1 416 ? 28.508 8.812 -4.743 1.00 26.92 416 MET A O 1
ATOM 3315 N N . ALA A 1 417 ? 29.949 10.323 -5.526 1.00 27.91 417 ALA A N 1
ATOM 3316 C CA . ALA A 1 417 ? 28.975 11.287 -6.017 1.00 27.91 417 ALA A CA 1
ATOM 3317 C C . ALA A 1 417 ? 29.460 11.697 -7.408 1.00 27.91 417 ALA A C 1
ATOM 3319 O O . ALA A 1 417 ? 30.450 12.421 -7.475 1.00 27.91 417 ALA A O 1
ATOM 3320 N N . LYS A 1 418 ? 28.849 11.156 -8.480 1.00 29.33 418 LYS A N 1
ATOM 3321 C CA . LYS A 1 418 ? 28.876 11.626 -9.892 1.00 29.33 418 LYS A CA 1
ATOM 3322 C C . LYS A 1 418 ? 28.427 10.500 -10.843 1.00 29.33 418 LYS A C 1
ATOM 3324 O O . LYS A 1 418 ? 29.261 9.853 -11.459 1.00 29.33 418 LYS A O 1
ATOM 3329 N N . PHE A 1 419 ? 27.120 10.294 -11.004 1.00 32.06 419 PHE A N 1
ATOM 3330 C CA . PHE A 1 419 ? 26.571 9.573 -12.166 1.00 32.06 419 PHE A CA 1
ATOM 3331 C C . PHE A 1 419 ? 25.290 10.191 -12.793 1.00 32.06 419 PHE A C 1
ATOM 3333 O O . PHE A 1 419 ? 24.474 9.446 -13.315 1.00 32.06 419 PHE A O 1
ATOM 3340 N N . PRO A 1 420 ? 25.089 11.530 -12.862 1.00 28.67 420 PRO A N 1
ATOM 3341 C CA . PRO A 1 420 ? 24.055 12.102 -13.736 1.00 28.67 420 PRO A CA 1
ATOM 3342 C C . PRO A 1 420 ? 24.557 12.400 -15.169 1.00 28.67 420 PRO A C 1
ATOM 3344 O O . PRO A 1 420 ? 23.872 13.071 -15.931 1.00 28.67 420 PRO A O 1
ATOM 3347 N N . ILE A 1 421 ? 25.765 11.966 -15.553 1.00 34.12 421 ILE A N 1
ATOM 3348 C CA . ILE A 1 421 ? 26.432 12.465 -16.772 1.00 34.12 421 ILE A CA 1
ATOM 3349 C C . ILE A 1 421 ? 26.054 11.661 -18.033 1.00 34.12 421 ILE A C 1
ATOM 3351 O O . ILE A 1 421 ? 26.013 12.236 -19.115 1.00 34.12 421 ILE A O 1
ATOM 3355 N N . ILE A 1 422 ? 25.703 10.374 -17.923 1.00 35.19 422 ILE A N 1
ATOM 3356 C CA . ILE A 1 422 ? 25.570 9.481 -19.095 1.00 35.19 422 ILE A CA 1
ATOM 3357 C C . ILE A 1 422 ? 24.343 9.819 -19.968 1.00 35.19 422 ILE A C 1
ATOM 3359 O O . ILE A 1 422 ? 24.481 9.885 -21.185 1.00 35.19 422 ILE A O 1
ATOM 3363 N N . SER A 1 423 ? 23.185 10.167 -19.389 1.00 33.81 423 SER A N 1
ATOM 3364 C CA . SER A 1 423 ? 22.013 10.610 -20.177 1.00 33.81 423 SER A CA 1
ATOM 3365 C C . SER A 1 423 ? 22.104 12.060 -20.679 1.00 33.81 423 SER A C 1
ATOM 3367 O O . SER A 1 423 ? 21.425 12.422 -21.635 1.00 33.81 423 SER A O 1
ATOM 3369 N N . ALA A 1 424 ? 22.945 12.905 -20.069 1.00 31.25 424 ALA A N 1
ATOM 3370 C CA . ALA A 1 424 ? 23.101 14.310 -20.466 1.00 31.25 424 ALA A CA 1
ATOM 3371 C C . ALA A 1 424 ? 24.064 14.498 -21.657 1.00 31.25 424 ALA A C 1
ATOM 3373 O O . ALA A 1 424 ? 23.938 15.470 -22.401 1.00 31.25 424 ALA A O 1
ATOM 3374 N N . VAL A 1 425 ? 24.997 13.562 -21.868 1.00 37.09 425 VAL A N 1
ATOM 3375 C CA . VAL A 1 425 ? 25.960 13.573 -22.989 1.00 37.09 425 VAL A CA 1
ATOM 3376 C C . VAL A 1 425 ? 25.253 13.439 -24.347 1.00 37.09 425 VAL A C 1
ATOM 3378 O O . VAL A 1 425 ? 25.646 14.101 -25.304 1.00 37.09 425 VAL A O 1
ATOM 3381 N N . LEU A 1 426 ? 24.179 12.647 -24.425 1.00 38.53 426 LEU A N 1
ATOM 3382 C CA . LEU A 1 426 ? 23.458 12.347 -25.671 1.00 38.53 426 LEU A CA 1
ATOM 3383 C C . LEU A 1 426 ? 22.459 13.431 -26.099 1.00 38.53 426 LEU A C 1
ATOM 3385 O O . LEU A 1 426 ? 22.261 13.643 -27.292 1.00 38.53 426 LEU A O 1
ATOM 3389 N N . ALA A 1 427 ? 21.911 14.207 -25.159 1.00 31.95 427 ALA A N 1
ATOM 3390 C CA . ALA A 1 427 ? 21.065 15.360 -25.486 1.00 31.95 427 ALA A CA 1
ATOM 3391 C C . ALA A 1 427 ? 21.857 16.546 -26.083 1.00 31.95 427 ALA A C 1
ATOM 3393 O O . ALA A 1 427 ? 21.287 17.389 -26.775 1.00 31.95 427 ALA A O 1
ATOM 3394 N N . LEU A 1 428 ? 23.175 16.613 -25.851 1.00 32.78 428 LEU A N 1
ATOM 3395 C CA . LEU A 1 428 ? 24.061 17.641 -26.414 1.00 32.78 428 LEU A CA 1
ATOM 3396 C C . LEU A 1 428 ? 24.573 17.315 -27.826 1.00 32.78 428 LEU A C 1
ATOM 3398 O O . LEU A 1 428 ? 25.119 18.196 -28.487 1.00 32.78 428 LEU A O 1
ATOM 3402 N N . LEU A 1 429 ? 24.365 16.091 -28.318 1.00 38.56 429 LEU A N 1
ATOM 3403 C CA . LEU A 1 429 ? 24.819 15.656 -29.644 1.00 38.56 429 LEU A CA 1
ATOM 3404 C C . LEU A 1 429 ? 23.837 15.968 -30.785 1.00 38.56 429 LEU A C 1
ATOM 3406 O O . LEU A 1 429 ? 24.148 15.701 -31.940 1.00 38.56 429 LEU A O 1
ATOM 3410 N N . ALA A 1 430 ? 22.707 16.618 -30.488 1.00 34.34 430 ALA A N 1
ATOM 3411 C CA . ALA A 1 430 ? 21.714 17.043 -31.480 1.00 34.34 430 ALA A CA 1
ATOM 3412 C C . ALA A 1 430 ? 21.664 18.570 -31.724 1.00 34.34 430 ALA A C 1
ATOM 3414 O O . ALA A 1 430 ? 20.718 19.059 -32.341 1.00 34.34 430 ALA A O 1
ATOM 3415 N N . VAL A 1 431 ? 22.651 19.356 -31.266 1.00 32.34 431 VAL A N 1
ATOM 3416 C CA . VAL A 1 431 ? 22.669 20.815 -31.497 1.00 32.34 431 VAL A CA 1
ATOM 3417 C C . VAL A 1 431 ? 24.007 21.272 -32.071 1.00 32.34 431 VAL A 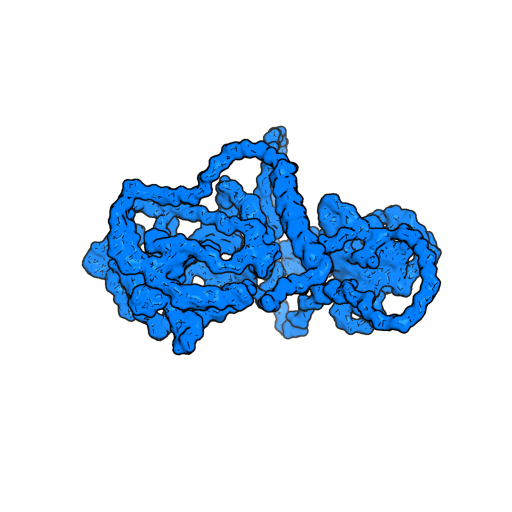C 1
ATOM 3419 O O . VAL A 1 431 ? 24.956 21.575 -31.355 1.00 32.34 431 VAL A O 1
ATOM 3422 N N . GLY A 1 432 ? 24.042 21.387 -33.396 1.00 28.70 432 GLY A N 1
ATOM 3423 C CA . GLY A 1 432 ? 25.121 22.016 -34.147 1.00 28.70 432 GLY A CA 1
ATOM 3424 C C . GLY A 1 432 ? 24.575 22.854 -35.299 1.00 28.70 432 GLY A C 1
ATOM 3425 O O . GLY A 1 432 ? 24.792 22.515 -36.453 1.00 28.70 432 GLY A O 1
ATOM 3426 N N . ALA A 1 433 ? 23.856 23.940 -35.002 1.00 28.36 433 ALA A N 1
ATOM 3427 C CA . ALA A 1 433 ? 23.573 24.982 -35.990 1.00 28.36 433 ALA A CA 1
ATOM 3428 C C . ALA A 1 433 ? 23.346 26.339 -35.307 1.00 28.36 433 ALA A C 1
ATOM 3430 O O . ALA A 1 433 ? 22.217 26.738 -35.029 1.00 28.36 433 ALA A O 1
ATOM 3431 N N . SER A 1 434 ? 24.429 27.074 -35.051 1.00 28.30 434 SER A N 1
ATOM 3432 C CA . SER A 1 434 ? 24.372 28.522 -34.850 1.00 28.30 434 SER A CA 1
ATOM 3433 C C . SER A 1 434 ? 25.055 29.220 -36.025 1.00 28.30 434 SER A C 1
ATOM 3435 O O . SER A 1 434 ? 26.186 28.934 -36.410 1.00 28.30 434 SER A O 1
ATOM 3437 N N . VAL A 1 435 ? 24.271 30.096 -36.644 1.00 30.28 435 VAL A N 1
ATOM 3438 C CA . VAL A 1 435 ? 24.514 30.774 -37.913 1.00 30.28 435 VAL A CA 1
ATOM 3439 C C . VAL A 1 435 ? 25.581 31.853 -37.736 1.00 30.28 435 VAL A C 1
ATOM 3441 O O . VAL A 1 435 ? 25.459 32.725 -36.879 1.00 30.28 435 VAL A O 1
ATOM 3444 N N . SER A 1 436 ? 26.604 31.851 -38.586 1.00 30.36 436 SER A N 1
ATOM 3445 C CA . SER A 1 436 ? 27.360 33.059 -38.920 1.00 30.36 436 SER A CA 1
ATOM 3446 C C . SER A 1 436 ? 27.518 33.125 -40.431 1.00 30.36 436 SER A C 1
ATOM 3448 O O . SER A 1 436 ? 28.031 32.205 -41.061 1.00 30.36 436 SER A O 1
ATOM 3450 N N . ALA A 1 437 ? 26.977 34.197 -41.005 1.00 40.59 437 ALA A N 1
ATOM 3451 C CA . ALA A 1 437 ? 26.889 34.421 -42.436 1.00 40.59 437 ALA A CA 1
ATOM 3452 C C . ALA A 1 437 ? 28.279 34.670 -43.038 1.00 40.59 437 ALA A C 1
ATOM 3454 O O . ALA A 1 437 ? 28.885 35.713 -42.807 1.00 40.59 437 ALA A O 1
ATOM 3455 N N . VAL A 1 438 ? 28.746 33.726 -43.853 1.00 35.81 438 VAL A N 1
ATOM 3456 C CA . VAL A 1 438 ? 29.814 33.920 -44.840 1.00 35.81 438 VAL A CA 1
ATOM 3457 C C . VAL A 1 438 ? 29.366 33.222 -46.126 1.00 35.81 438 VAL A C 1
ATOM 3459 O O . VAL A 1 438 ? 28.726 32.173 -46.071 1.00 35.81 438 VAL A O 1
ATOM 3462 N N . ALA A 1 439 ? 29.626 33.857 -47.272 1.00 37.34 439 ALA A N 1
ATOM 3463 C CA . ALA A 1 439 ? 29.182 33.426 -48.598 1.00 37.34 439 ALA A CA 1
ATOM 3464 C C . ALA A 1 439 ? 29.491 31.938 -48.883 1.00 37.34 439 ALA A C 1
ATOM 3466 O O . ALA A 1 439 ? 30.540 31.447 -48.456 1.00 37.34 439 ALA A O 1
ATOM 3467 N N . PRO A 1 440 ? 28.608 31.218 -49.604 1.00 32.19 440 PRO A N 1
ATOM 3468 C CA . PRO A 1 440 ? 28.741 29.778 -49.764 1.00 32.19 440 PRO A CA 1
ATOM 3469 C C . PRO A 1 440 ? 29.963 29.436 -50.636 1.00 32.19 440 PRO A C 1
ATOM 3471 O O . PRO A 1 440 ? 30.102 29.993 -51.729 1.00 32.19 440 PRO A O 1
ATOM 3474 N N . PRO A 1 441 ? 30.843 28.518 -50.195 1.00 38.34 441 PRO A N 1
ATOM 3475 C CA . PRO A 1 441 ? 31.835 27.911 -51.073 1.00 38.34 441 PRO A CA 1
ATOM 3476 C C . PRO A 1 441 ? 31.132 27.007 -52.106 1.00 38.34 441 PRO A C 1
ATOM 3478 O O . PRO A 1 441 ? 29.985 26.602 -51.887 1.00 38.34 441 PRO A O 1
ATOM 3481 N N . PRO A 1 442 ? 31.775 26.690 -53.247 1.00 39.66 442 PRO A N 1
ATOM 3482 C CA . PRO A 1 442 ? 31.171 25.833 -54.261 1.00 39.66 442 PRO A CA 1
ATOM 3483 C C . PRO A 1 442 ? 30.820 24.469 -53.658 1.00 39.66 442 PRO A C 1
ATOM 3485 O O . PRO A 1 442 ? 31.591 23.912 -52.876 1.00 39.66 442 PRO A O 1
ATOM 3488 N N . ALA A 1 443 ? 29.636 23.964 -54.014 1.00 36.50 443 ALA A N 1
ATOM 3489 C CA . ALA A 1 443 ? 29.098 22.712 -53.498 1.00 36.50 443 ALA A CA 1
ATOM 3490 C C . ALA A 1 443 ? 30.123 21.571 -53.649 1.00 36.50 443 ALA A C 1
ATOM 3492 O O . ALA A 1 443 ? 30.650 21.379 -54.751 1.00 36.50 443 ALA A O 1
ATOM 3493 N N . PRO A 1 444 ? 30.420 20.815 -52.576 1.00 37.94 444 PRO A N 1
ATOM 3494 C CA . PRO A 1 444 ? 31.264 19.644 -52.695 1.00 37.94 444 PRO A CA 1
ATOM 3495 C C . PRO A 1 444 ? 30.523 18.590 -53.520 1.00 37.94 444 PRO A C 1
ATOM 3497 O O . PRO A 1 444 ? 29.328 18.351 -53.336 1.00 37.94 444 PRO A O 1
ATOM 3500 N N . VAL A 1 445 ? 31.244 17.979 -54.457 1.00 37.72 445 VAL A N 1
ATOM 3501 C CA . VAL A 1 445 ? 30.796 16.793 -55.195 1.00 37.72 445 VAL A CA 1
ATOM 3502 C C . VAL A 1 445 ? 30.374 15.733 -54.166 1.00 37.72 445 VAL A C 1
ATOM 3504 O O . VAL A 1 445 ? 31.155 15.485 -53.246 1.00 37.72 445 VAL A O 1
ATOM 3507 N N . PRO A 1 446 ? 29.177 15.124 -54.270 1.00 37.56 446 PRO A N 1
ATOM 3508 C CA . PRO A 1 446 ? 28.755 14.108 -53.319 1.00 37.56 446 PRO A CA 1
ATOM 3509 C C . PRO A 1 446 ? 29.684 12.903 -53.465 1.00 37.56 446 PRO A C 1
ATOM 3511 O O . PRO A 1 446 ? 29.705 12.237 -54.501 1.00 37.56 446 PRO A O 1
ATOM 3514 N N . THR A 1 447 ? 30.498 12.664 -52.441 1.00 39.28 447 THR A N 1
ATOM 3515 C CA . THR A 1 447 ? 31.240 11.414 -52.286 1.00 39.28 447 THR A CA 1
ATOM 3516 C C . THR A 1 447 ? 30.249 10.249 -52.219 1.00 39.28 447 THR A C 1
ATOM 3518 O O . THR A 1 447 ? 29.156 10.423 -51.671 1.00 39.28 447 THR A O 1
ATOM 3521 N N . PRO A 1 448 ? 30.578 9.078 -52.790 1.00 44.22 448 PRO A N 1
ATOM 3522 C CA . PRO A 1 448 ? 29.698 7.916 -52.747 1.00 44.22 448 PRO A CA 1
ATOM 3523 C C . PRO A 1 448 ? 29.336 7.572 -51.297 1.00 44.22 448 PRO A C 1
ATOM 3525 O O . PRO A 1 448 ? 30.203 7.548 -50.430 1.00 44.22 448 PRO A O 1
ATOM 3528 N N . VAL A 1 449 ? 28.055 7.294 -51.050 1.00 52.03 449 VAL A N 1
ATOM 3529 C CA . VAL A 1 449 ? 27.465 6.993 -49.726 1.00 52.03 449 VAL A CA 1
ATOM 3530 C C . VAL A 1 449 ? 27.986 5.664 -49.131 1.00 52.03 449 VAL A C 1
ATOM 3532 O O . VAL A 1 449 ? 27.730 5.360 -47.969 1.00 52.03 449 VAL A O 1
ATOM 3535 N N . ASP A 1 450 ? 28.784 4.927 -49.907 1.00 55.62 450 ASP A N 1
ATOM 3536 C CA . ASP A 1 450 ? 29.288 3.583 -49.608 1.00 55.62 450 ASP A CA 1
ATOM 3537 C C . ASP A 1 450 ? 30.801 3.563 -49.285 1.00 55.62 450 ASP A C 1
ATOM 3539 O O . ASP A 1 450 ? 31.446 2.514 -49.358 1.00 55.62 450 ASP A O 1
ATOM 3543 N N . GLU A 1 451 ? 31.409 4.723 -49.008 1.00 74.69 451 GLU A N 1
ATOM 3544 C CA . GLU A 1 451 ? 32.829 4.823 -48.658 1.00 74.69 451 GLU A CA 1
ATOM 3545 C C . GLU A 1 451 ? 33.020 5.112 -47.165 1.00 74.69 451 GLU A C 1
ATOM 3547 O O . GLU A 1 451 ? 32.553 6.123 -46.642 1.00 74.69 451 GLU A O 1
ATOM 3552 N N . LEU A 1 452 ? 33.765 4.230 -46.496 1.00 89.00 452 LEU A N 1
ATOM 3553 C CA . LEU A 1 452 ? 34.195 4.389 -45.112 1.00 89.00 452 LEU A CA 1
ATOM 3554 C C . LEU A 1 452 ? 34.927 5.722 -44.900 1.00 89.00 452 LEU A C 1
ATOM 3556 O O . LEU A 1 452 ? 35.951 5.979 -45.540 1.00 89.00 452 LEU A O 1
ATOM 3560 N N . ILE A 1 453 ? 34.490 6.507 -43.915 1.00 92.94 453 ILE A N 1
ATOM 3561 C CA . ILE A 1 453 ? 35.125 7.766 -43.510 1.00 92.94 453 ILE A CA 1
ATOM 3562 C C . ILE A 1 453 ? 35.825 7.580 -42.149 1.00 92.94 453 ILE A C 1
ATOM 3564 O O . ILE A 1 453 ? 35.154 7.536 -41.110 1.00 92.94 453 ILE A O 1
ATOM 3568 N N . PRO A 1 454 ? 37.172 7.495 -42.112 1.00 92.50 454 PRO A N 1
ATOM 3569 C CA . PRO A 1 454 ? 37.932 7.466 -40.866 1.00 92.50 454 PRO A CA 1
ATOM 3570 C C . PRO A 1 454 ? 37.768 8.748 -40.048 1.00 92.50 454 PRO A C 1
ATOM 3572 O O . PRO A 1 454 ? 37.758 9.855 -40.590 1.00 92.50 454 PRO A O 1
ATOM 3575 N N . GLY A 1 455 ? 37.721 8.599 -38.725 1.00 89.94 455 GLY A N 1
ATOM 3576 C CA . GLY A 1 455 ? 37.728 9.718 -37.791 1.00 89.94 455 GLY A CA 1
ATOM 3577 C C . GLY A 1 455 ? 39.000 10.582 -37.867 1.00 89.94 455 GLY A C 1
ATOM 3578 O O . GLY A 1 455 ? 40.051 10.114 -38.320 1.00 89.94 455 GLY A O 1
ATOM 3579 N N . PRO A 1 456 ? 38.962 11.841 -37.389 1.00 86.62 456 PRO A N 1
ATOM 3580 C CA . PRO A 1 456 ? 40.122 12.728 -37.415 1.00 86.62 456 PRO A CA 1
ATOM 3581 C C . PRO A 1 456 ? 41.350 12.111 -36.729 1.00 86.62 456 PRO A C 1
ATOM 3583 O O . PRO A 1 456 ? 41.278 11.686 -35.578 1.00 86.62 456 PRO A O 1
ATOM 3586 N N . GLY A 1 457 ? 42.486 12.094 -37.432 1.00 84.00 457 GLY A N 1
ATOM 3587 C CA . GLY A 1 457 ? 43.750 11.539 -36.931 1.00 84.00 457 GLY A CA 1
ATOM 3588 C C . GLY A 1 457 ? 43.923 10.028 -37.132 1.00 84.00 457 GLY A C 1
ATOM 3589 O O . GLY A 1 457 ? 45.007 9.513 -36.854 1.00 84.00 457 GLY A O 1
ATOM 3590 N N . LEU A 1 458 ? 42.912 9.323 -37.651 1.00 90.00 458 LEU A N 1
ATOM 3591 C CA . LEU A 1 458 ? 43.000 7.901 -37.988 1.00 90.00 458 LEU A CA 1
ATOM 3592 C C . LEU A 1 458 ? 43.437 7.695 -39.454 1.00 90.00 458 LEU A C 1
ATOM 3594 O O . LEU A 1 458 ? 43.159 8.535 -40.313 1.00 90.00 458 LEU A O 1
ATOM 3598 N N . PRO A 1 459 ? 44.171 6.608 -39.764 1.00 90.88 459 PRO A N 1
ATOM 3599 C CA . PRO A 1 459 ? 44.685 6.352 -41.110 1.00 90.88 459 PRO A CA 1
ATOM 3600 C C . PRO A 1 459 ? 43.566 6.005 -42.103 1.00 90.88 459 PRO A C 1
ATOM 3602 O O . PRO A 1 459 ? 42.537 5.453 -41.725 1.00 90.88 459 PRO A O 1
ATOM 3605 N N . SER A 1 460 ? 43.786 6.274 -43.392 1.00 90.31 460 SER A N 1
ATOM 3606 C CA . SER A 1 460 ? 42.866 5.844 -44.449 1.00 90.31 460 SER A CA 1
ATOM 3607 C C . SER A 1 460 ? 43.013 4.354 -44.766 1.00 90.31 460 SER A C 1
ATOM 3609 O O . SER A 1 460 ? 44.068 3.759 -44.549 1.00 90.31 460 SER A O 1
ATOM 3611 N N . LEU A 1 461 ? 41.981 3.746 -45.359 1.00 88.00 461 LEU A N 1
ATOM 3612 C CA . LEU A 1 461 ? 42.042 2.349 -45.814 1.00 88.00 461 LEU A CA 1
ATOM 3613 C C . LEU A 1 461 ? 43.234 2.087 -46.740 1.00 88.00 461 LEU A C 1
ATOM 3615 O O . LEU A 1 461 ? 43.974 1.119 -46.562 1.00 88.00 461 LEU A O 1
ATOM 3619 N N . LYS A 1 462 ? 43.495 3.028 -47.655 1.00 86.19 462 LYS A N 1
ATOM 3620 C CA . LYS A 1 462 ? 44.634 2.972 -48.574 1.00 86.19 462 LYS A CA 1
ATOM 3621 C C . LYS A 1 462 ? 45.979 2.921 -47.844 1.00 86.19 462 LYS A C 1
ATOM 3623 O O . LYS A 1 462 ? 46.874 2.223 -48.308 1.00 86.19 462 LYS A O 1
ATOM 3628 N N . SER A 1 463 ? 46.141 3.635 -46.725 1.00 87.38 463 SER A N 1
ATOM 3629 C CA . SER A 1 463 ? 47.400 3.609 -45.966 1.00 87.38 463 SER A CA 1
ATOM 3630 C C . SER A 1 463 ? 47.553 2.371 -45.079 1.00 87.38 463 SER A C 1
ATOM 3632 O O . SER A 1 463 ? 48.672 2.049 -44.687 1.00 87.38 463 SER A O 1
ATOM 3634 N N . LEU A 1 464 ? 46.460 1.652 -44.810 1.00 87.88 464 LEU A N 1
ATOM 3635 C CA . LEU A 1 464 ? 46.473 0.340 -44.158 1.00 87.88 464 LEU A CA 1
ATOM 3636 C C . LEU A 1 464 ? 46.614 -0.826 -45.150 1.00 87.88 464 LEU A C 1
ATOM 3638 O O . LEU A 1 464 ? 46.778 -1.963 -44.719 1.00 87.88 464 LEU A O 1
ATOM 3642 N N . GLY A 1 465 ? 46.553 -0.563 -46.462 1.00 90.12 465 GLY A N 1
ATOM 3643 C CA . GLY A 1 465 ? 46.530 -1.611 -47.486 1.00 90.12 465 GLY A CA 1
ATOM 3644 C C . GLY A 1 465 ? 45.247 -2.447 -47.466 1.00 90.12 465 GLY A C 1
ATOM 3645 O O . GLY A 1 465 ? 45.271 -3.595 -47.896 1.00 90.12 465 GLY A O 1
ATOM 3646 N N . LEU A 1 466 ? 44.150 -1.883 -46.952 1.00 90.00 466 LEU A N 1
ATOM 3647 C CA . LEU A 1 466 ? 42.844 -2.530 -46.843 1.00 90.00 466 LEU A CA 1
ATOM 3648 C C . LEU A 1 466 ? 41.853 -1.899 -47.821 1.00 90.00 466 LEU A C 1
ATOM 3650 O O . LEU A 1 466 ? 41.971 -0.731 -48.193 1.00 90.00 466 LEU A O 1
ATOM 3654 N N . THR A 1 467 ? 40.840 -2.662 -48.207 1.00 91.12 467 THR A N 1
ATOM 3655 C CA . THR A 1 467 ? 39.674 -2.184 -48.952 1.00 91.12 467 THR A CA 1
ATOM 3656 C C . THR A 1 467 ? 38.411 -2.313 -48.105 1.00 91.12 467 THR A C 1
ATOM 3658 O O . THR A 1 467 ? 38.360 -3.096 -47.157 1.00 91.12 467 THR A O 1
ATOM 3661 N N . HIS A 1 468 ? 37.349 -1.584 -48.462 1.00 91.50 468 HIS A N 1
ATOM 3662 C CA . HIS A 1 468 ? 36.041 -1.740 -47.812 1.00 91.50 468 HIS A CA 1
ATOM 3663 C C . HIS A 1 468 ? 35.549 -3.201 -47.877 1.00 91.50 468 HIS A C 1
ATOM 3665 O O . HIS A 1 468 ? 35.010 -3.737 -46.912 1.00 91.50 468 HIS A O 1
ATOM 3671 N N . LYS A 1 469 ? 35.805 -3.891 -48.999 1.00 88.38 469 LYS A N 1
ATOM 3672 C CA . LYS A 1 469 ? 35.471 -5.311 -49.168 1.00 88.38 469 LYS A CA 1
ATOM 3673 C C . LYS A 1 469 ? 36.212 -6.207 -48.171 1.00 88.38 469 LYS A C 1
ATOM 3675 O O . LYS A 1 469 ? 35.619 -7.166 -47.684 1.00 88.38 469 LYS A O 1
ATOM 3680 N N . ASP A 1 470 ? 37.464 -5.885 -47.852 1.00 90.31 470 ASP A N 1
ATOM 3681 C CA . ASP A 1 470 ? 38.237 -6.633 -46.856 1.00 90.31 470 ASP A CA 1
ATOM 3682 C C . ASP A 1 470 ? 37.623 -6.475 -45.463 1.00 90.31 470 ASP A C 1
ATOM 3684 O O . ASP A 1 470 ? 37.488 -7.463 -44.751 1.00 90.31 470 ASP A O 1
ATOM 3688 N N . LEU A 1 471 ? 37.160 -5.271 -45.102 1.00 91.62 471 LEU A N 1
ATOM 3689 C CA . LEU A 1 471 ? 36.480 -5.034 -43.824 1.00 91.62 471 LEU A CA 1
ATOM 3690 C C . LEU A 1 471 ? 35.154 -5.787 -43.708 1.00 91.62 471 LEU A C 1
ATOM 3692 O O . LEU A 1 471 ? 34.870 -6.356 -42.658 1.00 91.62 471 LEU A O 1
ATOM 3696 N N . VAL A 1 472 ? 34.360 -5.846 -44.779 1.00 88.81 472 VAL A N 1
ATOM 3697 C CA . VAL A 1 472 ? 33.128 -6.655 -44.806 1.00 88.81 472 VAL A CA 1
ATOM 3698 C C . VAL A 1 472 ? 33.445 -8.146 -44.617 1.00 88.81 472 VAL A C 1
ATOM 3700 O O . VAL A 1 472 ? 32.697 -8.859 -43.951 1.00 88.81 472 VAL A O 1
ATOM 3703 N N . ALA A 1 473 ? 34.570 -8.622 -45.160 1.00 89.88 473 ALA A N 1
ATOM 3704 C CA . ALA A 1 473 ? 34.985 -10.021 -45.067 1.00 89.88 473 ALA A CA 1
ATOM 3705 C C . ALA A 1 473 ? 35.561 -10.425 -43.694 1.00 89.88 473 ALA A C 1
ATOM 3707 O O . ALA A 1 473 ? 35.654 -11.620 -43.418 1.00 89.88 473 ALA A O 1
ATOM 3708 N N . MET A 1 474 ? 35.927 -9.470 -42.827 1.00 89.81 474 MET A N 1
ATOM 3709 C CA . MET A 1 474 ? 36.511 -9.747 -41.503 1.00 89.81 474 MET A CA 1
ATOM 3710 C C . MET A 1 474 ? 35.521 -10.359 -40.496 1.00 89.81 474 MET A C 1
ATOM 3712 O O . MET A 1 474 ? 35.957 -10.958 -39.515 1.00 89.81 474 MET A O 1
ATOM 3716 N N . GLY A 1 475 ? 34.209 -10.267 -40.739 1.00 87.88 475 GLY A N 1
ATOM 3717 C CA . GLY A 1 475 ? 33.192 -10.821 -39.838 1.00 87.88 475 GLY A CA 1
ATOM 3718 C C . GLY A 1 475 ? 33.067 -10.043 -38.523 1.00 87.88 475 GLY A C 1
ATOM 3719 O O . GLY A 1 475 ? 33.370 -8.854 -38.487 1.00 87.88 475 GLY A O 1
ATOM 3720 N N . ARG A 1 476 ? 32.573 -10.695 -37.462 1.00 89.69 476 ARG A N 1
ATOM 3721 C CA . ARG A 1 476 ? 32.436 -10.084 -36.127 1.00 89.69 476 ARG A CA 1
ATOM 3722 C C . ARG A 1 476 ? 33.769 -10.104 -35.378 1.00 89.69 476 ARG A C 1
ATOM 3724 O O . ARG A 1 476 ? 34.495 -11.097 -35.436 1.00 89.69 476 ARG A O 1
ATOM 3731 N N . VAL A 1 477 ? 34.062 -9.043 -34.629 1.00 91.25 477 VAL A N 1
ATOM 3732 C CA . VAL A 1 477 ? 35.213 -9.001 -33.717 1.00 91.25 477 VAL A CA 1
ATOM 3733 C C . VAL A 1 477 ? 34.990 -9.992 -32.576 1.00 91.25 477 VAL A C 1
ATOM 3735 O O . VAL A 1 477 ? 33.918 -10.052 -31.983 1.00 91.25 477 VAL A O 1
ATOM 3738 N N . ASN A 1 478 ? 36.009 -10.789 -32.255 1.00 86.62 478 ASN A N 1
ATOM 3739 C CA . ASN A 1 478 ? 35.908 -11.719 -31.138 1.00 86.62 478 ASN A CA 1
ATOM 3740 C C . ASN A 1 478 ? 35.921 -10.953 -29.811 1.00 86.62 478 ASN A C 1
ATOM 3742 O O . ASN A 1 478 ? 36.915 -10.311 -29.464 1.00 86.62 478 ASN A O 1
ATOM 3746 N N . ILE A 1 479 ? 34.830 -11.054 -29.065 1.00 79.62 479 ILE A N 1
ATOM 3747 C CA . ILE A 1 479 ? 34.696 -10.462 -27.740 1.00 79.62 479 ILE A CA 1
ATOM 3748 C C . ILE A 1 479 ? 35.386 -11.394 -26.722 1.00 79.62 479 ILE A C 1
ATOM 3750 O O . ILE A 1 479 ? 35.002 -12.561 -26.613 1.00 79.62 479 ILE A O 1
ATOM 3754 N N . PRO A 1 480 ? 36.416 -10.934 -25.978 1.00 71.88 480 PRO A N 1
ATOM 3755 C CA . PRO A 1 480 ? 37.124 -11.774 -25.015 1.00 71.88 480 PRO A CA 1
ATOM 3756 C C . PRO A 1 480 ? 36.191 -12.384 -23.965 1.00 71.88 480 PRO A C 1
ATOM 3758 O O . PRO A 1 480 ? 35.219 -11.767 -23.543 1.00 71.88 480 PRO A O 1
ATOM 3761 N N . GLU A 1 481 ? 36.526 -13.564 -23.441 1.00 57.72 481 GLU A N 1
ATOM 3762 C CA . GLU A 1 481 ? 35.713 -14.207 -22.397 1.00 57.72 481 GLU A CA 1
ATOM 3763 C C . GLU A 1 481 ? 35.656 -13.380 -21.090 1.00 57.72 481 GLU A C 1
ATOM 3765 O O . GLU A 1 481 ? 34.703 -13.481 -20.324 1.00 57.72 481 GLU A O 1
ATOM 3770 N N . SER A 1 482 ? 36.633 -12.498 -20.848 1.00 55.66 482 SER A N 1
ATOM 3771 C CA . SER A 1 482 ? 36.596 -11.506 -19.758 1.00 55.66 482 SER A CA 1
ATOM 3772 C C . SER A 1 482 ? 35.529 -10.417 -19.946 1.00 55.66 482 SER A C 1
ATOM 3774 O O . SER A 1 482 ? 35.197 -9.709 -18.996 1.00 55.66 482 SER A O 1
ATOM 3776 N N . TYR A 1 483 ? 35.003 -10.285 -21.162 1.00 54.75 483 TYR A N 1
ATOM 3777 C CA . TYR A 1 483 ? 33.873 -9.442 -21.536 1.00 54.75 483 TYR A CA 1
ATOM 3778 C C . TYR A 1 483 ? 32.534 -10.201 -21.464 1.00 54.75 483 TYR A C 1
ATOM 3780 O O . TYR A 1 483 ? 31.475 -9.582 -21.448 1.00 54.75 483 TYR A O 1
ATOM 3788 N N . ASN A 1 484 ? 32.564 -11.540 -21.413 1.00 48.59 484 ASN A N 1
ATOM 3789 C CA . ASN A 1 484 ? 31.367 -12.374 -21.384 1.00 48.59 484 ASN A CA 1
ATOM 3790 C C . ASN A 1 484 ? 30.663 -12.278 -20.021 1.00 48.59 484 ASN A C 1
ATOM 3792 O O . ASN A 1 484 ? 31.135 -12.809 -19.008 1.00 48.59 484 ASN A O 1
ATOM 3796 N N . ALA A 1 485 ? 29.457 -11.710 -20.023 1.00 46.94 485 ALA A N 1
ATOM 3797 C CA . ALA A 1 485 ? 28.552 -11.681 -18.872 1.00 46.94 485 ALA A CA 1
ATOM 3798 C C . ALA A 1 485 ? 28.215 -13.090 -18.321 1.00 46.94 485 ALA A C 1
ATOM 3800 O O . ALA A 1 485 ? 27.850 -13.241 -17.154 1.00 46.94 485 ALA A O 1
ATOM 3801 N N . HIS A 1 486 ? 28.419 -14.157 -19.105 1.00 36.47 486 HIS A N 1
ATOM 3802 C CA . HIS A 1 486 ? 28.169 -15.534 -18.668 1.00 36.47 486 HIS A CA 1
ATOM 3803 C C . HIS A 1 486 ? 29.090 -16.026 -17.535 1.00 36.47 486 HIS A C 1
ATOM 3805 O O . HIS A 1 486 ? 28.631 -16.800 -16.694 1.00 36.47 486 HIS A O 1
ATOM 3811 N N . ARG A 1 487 ? 30.348 -15.562 -17.428 1.00 38.56 487 ARG A N 1
ATOM 3812 C CA . ARG A 1 487 ? 31.220 -15.910 -16.277 1.00 38.56 487 ARG A CA 1
ATOM 3813 C C . ARG A 1 487 ? 31.003 -15.011 -15.062 1.00 38.56 487 ARG A C 1
ATOM 3815 O O . ARG A 1 487 ? 31.320 -15.425 -13.946 1.00 38.56 487 ARG A O 1
ATOM 3822 N N . ILE A 1 488 ? 30.380 -13.846 -15.239 1.00 38.41 488 ILE A N 1
ATOM 3823 C CA . ILE A 1 488 ? 29.890 -13.026 -14.124 1.00 38.41 488 ILE A CA 1
ATOM 3824 C C . ILE A 1 488 ? 28.780 -13.773 -13.366 1.00 38.41 488 ILE A C 1
ATOM 3826 O O . ILE A 1 488 ? 28.752 -13.716 -12.141 1.00 38.41 488 ILE A O 1
ATOM 3830 N N . ARG A 1 489 ? 27.992 -14.619 -14.047 1.00 33.69 489 ARG A N 1
ATOM 3831 C CA . ARG A 1 489 ? 27.036 -15.550 -13.416 1.00 33.69 489 ARG A CA 1
ATOM 3832 C C . ARG A 1 489 ? 27.700 -16.515 -12.416 1.00 33.69 489 ARG A C 1
ATOM 3834 O O . ARG A 1 489 ? 27.129 -16.790 -11.370 1.00 33.69 489 ARG A O 1
ATOM 3841 N N . GLY A 1 490 ? 28.924 -16.979 -12.685 1.00 28.64 490 GLY A N 1
ATOM 3842 C CA . GLY A 1 490 ? 29.696 -17.833 -11.767 1.00 28.64 490 GLY A CA 1
ATOM 3843 C C . GLY A 1 490 ? 30.421 -17.068 -10.651 1.00 28.64 490 GLY A C 1
ATOM 3844 O O . GLY A 1 490 ? 30.521 -17.566 -9.533 1.00 28.64 490 GLY A O 1
ATOM 3845 N N . ALA A 1 491 ? 30.890 -15.845 -10.922 1.00 31.67 491 ALA A N 1
ATOM 3846 C CA . ALA A 1 491 ? 31.556 -14.994 -9.930 1.00 31.67 491 ALA A CA 1
ATOM 3847 C C . ALA A 1 491 ? 30.573 -14.341 -8.933 1.00 31.67 491 ALA A C 1
ATOM 3849 O O . ALA A 1 491 ? 30.920 -14.191 -7.758 1.00 31.67 491 ALA A O 1
ATOM 3850 N N . LEU A 1 492 ? 29.338 -14.033 -9.366 1.00 31.23 492 LEU A N 1
ATOM 3851 C CA . LEU A 1 492 ? 28.233 -13.618 -8.487 1.00 31.23 492 LEU A CA 1
ATOM 3852 C C . LEU A 1 492 ? 27.837 -14.724 -7.502 1.00 31.23 492 LEU A C 1
ATOM 3854 O O . LEU A 1 492 ? 27.545 -14.431 -6.349 1.00 31.23 492 LEU A O 1
ATOM 3858 N N . LEU A 1 493 ? 27.890 -15.991 -7.922 1.00 31.92 493 LEU A N 1
ATOM 3859 C CA . LEU A 1 493 ? 27.596 -17.136 -7.053 1.00 31.92 493 LEU A CA 1
ATOM 3860 C C . LEU A 1 493 ? 28.752 -17.483 -6.096 1.00 31.92 493 LEU A C 1
ATOM 3862 O O . LEU A 1 493 ? 28.536 -18.182 -5.110 1.00 31.92 493 LEU A O 1
ATOM 3866 N N . SER A 1 494 ? 29.974 -16.994 -6.352 1.00 29.73 494 SER A N 1
ATOM 3867 C CA . SER A 1 494 ? 31.162 -17.287 -5.533 1.00 29.73 494 SER A CA 1
ATOM 3868 C C . SER A 1 494 ? 31.662 -16.111 -4.683 1.00 29.73 494 SER A C 1
ATOM 3870 O O . SER A 1 494 ? 32.721 -16.225 -4.066 1.00 29.73 494 SER A O 1
ATOM 3872 N N . GLY A 1 495 ? 30.976 -14.961 -4.695 1.00 28.91 495 GLY A N 1
ATOM 3873 C CA . GLY A 1 495 ? 31.328 -13.789 -3.881 1.00 28.91 495 GLY A CA 1
ATOM 3874 C C . GLY A 1 495 ? 32.698 -13.157 -4.179 1.00 28.91 495 GLY A C 1
ATOM 3875 O O . GLY A 1 495 ? 33.233 -12.438 -3.337 1.00 28.91 495 GLY A O 1
ATOM 3876 N N . LYS A 1 496 ? 33.297 -13.403 -5.353 1.00 26.53 496 LYS A N 1
ATOM 3877 C CA . LYS A 1 496 ? 34.578 -12.782 -5.745 1.00 26.53 496 LYS A CA 1
ATOM 3878 C C . LYS A 1 496 ? 34.333 -11.666 -6.758 1.00 26.53 496 LYS A C 1
ATOM 3880 O O . LYS A 1 496 ? 33.683 -11.892 -7.774 1.00 26.53 496 LYS A O 1
ATOM 3885 N N . ARG A 1 497 ? 34.891 -10.472 -6.499 1.00 29.38 497 ARG A N 1
ATOM 3886 C CA . ARG A 1 497 ? 34.866 -9.328 -7.431 1.00 29.38 497 ARG A CA 1
ATOM 3887 C C . ARG A 1 497 ? 35.460 -9.742 -8.783 1.00 29.38 497 ARG A C 1
ATOM 3889 O O . ARG A 1 497 ? 36.646 -10.050 -8.864 1.00 29.38 497 ARG A O 1
ATOM 3896 N N . SER A 1 498 ? 34.635 -9.715 -9.827 1.00 32.09 498 SER A N 1
ATOM 3897 C CA . SER A 1 498 ? 35.076 -9.756 -11.222 1.00 32.09 498 SER A CA 1
ATOM 3898 C C . SER A 1 498 ? 35.276 -8.325 -11.718 1.00 32.09 498 SER A C 1
ATOM 3900 O O . SER A 1 498 ? 34.434 -7.465 -11.479 1.00 32.09 498 SER A O 1
ATOM 3902 N N . THR A 1 499 ? 36.380 -8.066 -12.412 1.00 36.31 499 THR A N 1
ATOM 3903 C CA . THR A 1 499 ? 36.704 -6.785 -13.062 1.00 36.31 499 THR A CA 1
ATOM 3904 C C . THR A 1 499 ? 36.233 -6.743 -14.530 1.00 36.31 499 THR A C 1
ATOM 3906 O O . THR A 1 499 ? 36.848 -6.065 -15.347 1.00 36.31 499 THR A O 1
ATOM 3909 N N . GLY A 1 500 ? 35.202 -7.522 -14.888 1.00 41.62 500 GLY A N 1
ATOM 3910 C CA . GLY A 1 500 ? 34.717 -7.722 -16.266 1.00 41.62 500 GLY A CA 1
ATOM 3911 C C . GLY A 1 500 ? 33.504 -6.863 -16.653 1.00 41.62 500 GLY A C 1
ATOM 3912 O O . GLY A 1 500 ? 32.750 -6.431 -15.787 1.00 41.62 500 GLY A O 1
ATOM 3913 N N . ALA A 1 501 ? 33.356 -6.617 -17.959 1.00 49.22 501 ALA A N 1
ATOM 3914 C CA . ALA A 1 501 ? 32.512 -5.603 -18.607 1.00 49.22 501 ALA A CA 1
ATOM 3915 C C . ALA A 1 501 ? 31.005 -5.603 -18.248 1.00 49.22 501 ALA A C 1
ATOM 3917 O O . ALA A 1 501 ? 30.399 -6.646 -18.018 1.00 49.22 501 ALA A O 1
ATOM 3918 N N . SER A 1 502 ? 30.405 -4.402 -18.250 1.00 56.81 502 SER A N 1
ATOM 3919 C CA . SER A 1 502 ? 28.976 -4.126 -18.010 1.00 56.81 502 SER A CA 1
ATOM 3920 C C . SER A 1 502 ? 28.093 -4.343 -19.254 1.00 56.81 502 SER A C 1
ATOM 3922 O O . SER A 1 502 ? 28.594 -4.425 -20.373 1.00 56.81 502 SER A O 1
ATOM 3924 N N . ILE A 1 503 ? 26.771 -4.402 -19.081 1.00 60.00 503 ILE A N 1
ATOM 3925 C CA . ILE A 1 503 ? 25.774 -4.430 -20.175 1.00 60.00 503 ILE A CA 1
ATOM 3926 C C . ILE A 1 503 ? 25.818 -3.082 -20.942 1.00 60.00 503 ILE A C 1
ATOM 3928 O O . ILE A 1 503 ? 26.049 -2.054 -20.295 1.00 60.00 503 ILE A O 1
ATOM 3932 N N . PRO A 1 504 ? 25.678 -3.044 -22.286 1.00 68.44 504 PRO A N 1
ATOM 3933 C CA . PRO A 1 504 ? 25.634 -1.790 -23.039 1.00 68.44 504 PRO A CA 1
ATOM 3934 C C . PRO A 1 504 ? 24.295 -1.070 -22.851 1.00 68.44 504 PRO A C 1
ATOM 3936 O O . PRO A 1 504 ? 23.258 -1.697 -22.662 1.00 68.44 504 PRO A O 1
ATOM 3939 N N . THR A 1 505 ? 24.317 0.262 -22.897 1.00 70.75 505 THR A N 1
ATOM 3940 C CA . THR A 1 505 ? 23.103 1.087 -22.897 1.00 70.75 505 THR A CA 1
ATOM 3941 C C . THR A 1 505 ? 22.569 1.148 -24.323 1.00 70.75 505 THR A C 1
ATOM 3943 O O . THR A 1 505 ? 23.221 1.745 -25.173 1.00 70.75 505 THR A O 1
ATOM 3946 N N . CYS A 1 506 ? 21.415 0.551 -24.604 1.00 74.94 506 CYS A N 1
ATOM 3947 C CA . CYS A 1 506 ? 20.835 0.551 -25.950 1.00 74.94 506 CYS A CA 1
ATOM 3948 C C . CYS A 1 506 ? 19.917 1.760 -26.186 1.00 74.94 506 CYS A C 1
ATOM 3950 O O . CYS A 1 506 ? 19.332 2.296 -25.244 1.00 74.94 506 CYS A O 1
ATOM 3952 N N . GLU A 1 507 ? 19.822 2.212 -27.439 1.00 68.88 507 GLU A N 1
ATOM 3953 C CA . GLU A 1 507 ? 18.990 3.352 -27.837 1.00 68.88 507 GLU A CA 1
ATOM 3954 C C . GLU A 1 507 ? 17.961 2.954 -28.897 1.00 68.88 507 GLU A C 1
ATOM 3956 O O . GLU A 1 507 ? 18.317 2.630 -30.026 1.00 68.88 507 GLU A O 1
ATOM 3961 N N . ASP A 1 508 ? 16.677 3.069 -28.558 1.00 58.16 508 ASP A N 1
ATOM 3962 C CA . ASP A 1 508 ? 15.581 2.631 -29.439 1.00 58.16 508 ASP A CA 1
ATOM 3963 C C . ASP A 1 508 ? 15.054 3.741 -30.367 1.00 58.16 508 ASP A C 1
ATOM 3965 O O . ASP A 1 508 ? 14.197 3.506 -31.215 1.00 58.16 508 ASP A O 1
ATOM 3969 N N . ASN A 1 509 ? 15.552 4.975 -30.218 1.00 54.28 509 ASN A N 1
ATOM 3970 C CA . ASN A 1 509 ? 15.098 6.135 -30.998 1.00 54.28 509 ASN A CA 1
ATOM 3971 C C . ASN A 1 509 ? 15.797 6.274 -32.359 1.00 54.28 509 ASN A C 1
ATOM 3973 O O . ASN A 1 509 ? 15.408 7.128 -33.159 1.00 54.28 509 ASN A O 1
ATOM 3977 N N . TYR A 1 510 ? 16.837 5.478 -32.609 1.00 61.19 510 TYR A N 1
ATOM 3978 C CA . TYR A 1 510 ? 17.633 5.547 -33.826 1.00 61.19 510 TYR A CA 1
ATOM 3979 C C . TYR A 1 510 ? 17.637 4.196 -34.529 1.00 61.19 510 TYR A C 1
ATOM 3981 O O . TYR A 1 510 ? 18.065 3.184 -33.983 1.00 61.19 510 TYR A O 1
ATOM 3989 N N . GLU A 1 511 ? 17.201 4.197 -35.782 1.00 64.31 511 GLU A N 1
ATOM 3990 C CA . GLU A 1 511 ? 17.337 3.052 -36.668 1.00 64.31 511 GLU A CA 1
ATOM 3991 C C . GLU A 1 511 ? 18.584 3.281 -37.540 1.00 64.31 511 GLU A C 1
ATOM 3993 O O . GLU A 1 511 ? 18.602 4.196 -38.365 1.00 64.31 511 GLU A O 1
ATOM 3998 N N . LEU A 1 512 ? 19.620 2.441 -37.399 1.00 73.50 512 LEU A N 1
ATOM 3999 C CA . LEU A 1 512 ? 20.896 2.571 -38.123 1.00 73.50 512 LEU A CA 1
ATOM 4000 C C . LEU A 1 512 ? 21.367 1.267 -38.757 1.00 73.50 512 LEU A C 1
ATOM 4002 O O . LEU A 1 512 ? 21.448 0.286 -38.028 1.00 73.50 512 LEU A O 1
ATOM 4006 N N . PRO A 1 513 ? 21.760 1.231 -40.046 1.00 76.31 513 PRO A N 1
ATOM 4007 C CA . PRO A 1 513 ? 22.138 -0.018 -40.703 1.00 76.31 513 PRO A CA 1
ATOM 4008 C C . PRO A 1 513 ? 23.312 -0.729 -40.015 1.00 76.31 513 PRO A C 1
ATOM 4010 O O . PRO A 1 513 ? 24.446 -0.241 -40.026 1.00 76.31 513 PRO A O 1
ATOM 4013 N N . LYS A 1 514 ? 23.071 -1.946 -39.510 1.00 82.31 514 LYS A N 1
ATOM 4014 C CA . LYS A 1 514 ? 24.078 -2.828 -38.890 1.00 82.31 514 LYS A CA 1
ATOM 4015 C C . LYS A 1 514 ? 25.292 -3.018 -39.798 1.00 82.31 514 LYS A C 1
ATOM 4017 O O . LYS A 1 514 ? 26.424 -3.077 -39.329 1.00 82.31 514 LYS A O 1
ATOM 4022 N N . LYS A 1 515 ? 25.097 -3.081 -41.116 1.00 86.44 515 LYS A N 1
ATOM 4023 C CA . LYS A 1 515 ? 26.208 -3.236 -42.070 1.00 86.44 515 LYS A CA 1
ATOM 4024 C C . LYS A 1 515 ? 27.258 -2.131 -41.930 1.00 86.44 515 LYS A C 1
ATOM 4026 O O . LYS A 1 515 ? 28.438 -2.459 -41.853 1.00 86.44 515 LYS A O 1
ATOM 4031 N N . GLY A 1 516 ? 26.829 -0.875 -41.807 1.00 88.19 516 GLY A N 1
ATOM 4032 C CA . GLY A 1 516 ? 27.737 0.257 -41.614 1.00 88.19 516 GLY A CA 1
ATOM 4033 C C . GLY A 1 516 ? 28.474 0.190 -40.278 1.00 88.19 516 GLY A C 1
ATOM 4034 O O . GLY A 1 516 ? 29.698 0.309 -40.211 1.00 88.19 516 GLY A O 1
ATOM 4035 N N . ALA A 1 517 ? 27.743 -0.125 -39.204 1.00 91.19 517 ALA A N 1
ATOM 4036 C CA . ALA A 1 517 ? 28.326 -0.279 -37.874 1.00 91.19 517 ALA A CA 1
ATOM 4037 C C . ALA A 1 517 ? 29.409 -1.375 -37.837 1.00 91.19 517 ALA A C 1
ATOM 4039 O O . ALA A 1 517 ? 30.496 -1.146 -37.305 1.00 91.19 517 ALA A O 1
ATOM 4040 N N . GLN A 1 518 ? 29.161 -2.536 -38.455 1.00 94.06 518 GLN A N 1
ATOM 4041 C CA . GLN A 1 518 ? 30.124 -3.643 -38.487 1.00 94.06 518 GLN A CA 1
ATOM 4042 C C . GLN A 1 518 ? 31.381 -3.310 -39.303 1.00 94.06 518 GLN A C 1
ATOM 4044 O O . GLN A 1 518 ? 32.486 -3.664 -38.887 1.00 94.06 518 GLN A O 1
ATOM 4049 N N . VAL A 1 519 ? 31.249 -2.602 -40.432 1.00 94.38 519 VAL A N 1
ATOM 4050 C CA . VAL A 1 519 ? 32.413 -2.141 -41.210 1.00 94.38 519 VAL A CA 1
ATOM 4051 C C . VAL A 1 519 ? 33.265 -1.189 -40.371 1.00 94.38 519 VAL A C 1
ATOM 4053 O O . VAL A 1 519 ? 34.489 -1.342 -40.323 1.00 94.38 519 VAL A O 1
ATOM 4056 N N . CYS A 1 520 ? 32.636 -0.266 -39.642 1.00 94.88 520 CYS A N 1
ATOM 4057 C CA . CYS A 1 520 ? 33.352 0.626 -38.741 1.00 94.88 520 CYS A CA 1
ATOM 4058 C C . CYS A 1 520 ? 34.026 -0.098 -37.568 1.00 94.88 520 CYS A C 1
ATOM 4060 O O . CYS A 1 520 ? 35.170 0.219 -37.237 1.00 94.88 520 CYS A O 1
ATOM 4062 N N . ILE A 1 521 ? 33.377 -1.104 -36.974 1.00 96.06 521 ILE A N 1
ATOM 4063 C CA . ILE A 1 521 ? 33.980 -1.953 -35.934 1.00 96.06 521 ILE A CA 1
ATOM 4064 C C . ILE A 1 521 ? 35.243 -2.639 -36.470 1.00 96.06 521 ILE A C 1
ATOM 4066 O O . ILE A 1 521 ? 36.296 -2.600 -35.829 1.00 96.06 521 ILE A O 1
ATOM 4070 N N . ASN A 1 522 ? 35.168 -3.206 -37.674 1.00 96.75 522 ASN A N 1
ATOM 4071 C CA . ASN A 1 522 ? 36.283 -3.921 -38.294 1.00 96.75 522 ASN A CA 1
ATOM 4072 C C . ASN A 1 522 ? 37.433 -2.980 -38.667 1.00 96.75 522 ASN A C 1
ATOM 4074 O O . ASN A 1 522 ? 38.599 -3.320 -38.450 1.00 96.75 522 ASN A O 1
ATOM 4078 N N . PHE A 1 523 ? 37.123 -1.771 -39.149 1.00 96.75 523 PHE A N 1
ATOM 4079 C CA . PHE A 1 523 ? 38.123 -0.731 -39.382 1.00 96.75 523 PHE A CA 1
ATOM 4080 C C . PHE A 1 523 ? 38.890 -0.391 -38.103 1.00 96.75 523 PHE A C 1
ATOM 4082 O O . PHE A 1 523 ? 40.121 -0.418 -38.098 1.00 96.75 523 PHE A O 1
ATOM 4089 N N . ILE A 1 524 ? 38.174 -0.111 -37.010 1.00 96.25 524 ILE A N 1
ATOM 4090 C CA . ILE A 1 524 ? 38.791 0.240 -35.728 1.00 96.25 524 ILE A CA 1
ATOM 4091 C C . ILE A 1 524 ? 39.599 -0.950 -35.183 1.00 96.25 524 ILE A C 1
ATOM 4093 O O . ILE A 1 524 ? 40.720 -0.764 -34.705 1.00 96.25 524 ILE A O 1
ATOM 4097 N N . SER A 1 525 ? 39.096 -2.180 -35.327 1.00 95.56 525 SER A N 1
ATOM 4098 C CA . SER A 1 525 ? 39.808 -3.396 -34.918 1.00 95.56 525 SER A CA 1
ATOM 4099 C C . SER A 1 525 ? 41.132 -3.580 -35.668 1.00 95.56 525 SER A C 1
ATOM 4101 O O . SER A 1 525 ? 42.137 -3.959 -35.063 1.00 95.56 525 SER A O 1
ATOM 4103 N N . ALA A 1 526 ? 41.173 -3.265 -36.968 1.00 94.62 526 ALA A N 1
ATOM 4104 C CA . ALA A 1 526 ? 42.379 -3.368 -37.795 1.00 94.62 526 ALA A CA 1
ATOM 4105 C C . ALA A 1 526 ? 43.505 -2.404 -37.367 1.00 94.62 526 ALA A C 1
ATOM 4107 O O . ALA A 1 526 ? 44.667 -2.600 -37.728 1.00 94.62 526 ALA A O 1
ATOM 4108 N N . LEU A 1 527 ? 43.193 -1.376 -36.570 1.00 94.00 527 LEU A N 1
ATOM 4109 C CA . LEU A 1 527 ? 44.189 -0.463 -36.006 1.00 94.00 527 LEU A CA 1
ATOM 4110 C C . LEU A 1 527 ? 44.962 -1.075 -34.828 1.00 94.00 527 LEU A C 1
ATOM 4112 O O . LEU A 1 527 ? 46.026 -0.559 -34.471 1.00 94.00 527 LEU A O 1
ATOM 4116 N N . GLY A 1 528 ? 44.474 -2.176 -34.252 1.00 90.06 528 GLY A N 1
ATOM 4117 C CA . GLY A 1 528 ? 45.169 -2.907 -33.199 1.00 90.06 528 GLY A CA 1
ATOM 4118 C C . GLY A 1 528 ? 45.348 -2.083 -31.920 1.00 90.06 528 GLY A C 1
ATOM 4119 O O . GLY A 1 528 ? 44.476 -1.323 -31.499 1.00 90.06 528 GLY A O 1
ATOM 4120 N N . SER A 1 529 ? 46.538 -2.176 -31.324 1.00 88.81 529 SER A N 1
ATOM 4121 C CA . SER A 1 529 ? 46.890 -1.491 -30.075 1.00 88.81 529 SER A CA 1
ATOM 4122 C C . SER A 1 529 ? 47.169 0.014 -30.220 1.00 88.81 529 SER A C 1
ATOM 4124 O O . SER A 1 529 ? 47.645 0.638 -29.270 1.00 88.81 529 SER A O 1
ATOM 4126 N N . LYS A 1 530 ? 46.947 0.613 -31.400 1.00 91.50 530 LYS A N 1
ATOM 4127 C CA . LYS A 1 530 ? 47.099 2.065 -31.594 1.00 91.50 530 LYS A CA 1
ATOM 4128 C C . LYS A 1 530 ? 46.106 2.827 -30.700 1.00 91.50 530 LYS A C 1
ATOM 4130 O O . LYS A 1 530 ? 45.019 2.311 -30.449 1.00 91.50 530 LYS A O 1
ATOM 4135 N N . PRO A 1 531 ? 46.444 4.036 -30.220 1.00 89.88 531 PRO A N 1
ATOM 4136 C CA . PRO A 1 531 ? 45.541 4.805 -29.372 1.00 89.88 531 PRO A CA 1
ATOM 4137 C C . PRO A 1 531 ? 44.401 5.416 -30.196 1.00 89.88 531 PRO A C 1
ATOM 4139 O O . PRO A 1 531 ? 44.635 6.183 -31.128 1.00 89.88 531 PRO A O 1
ATOM 4142 N N . CYS A 1 532 ? 43.170 5.111 -29.805 1.00 91.81 532 CYS A N 1
ATOM 4143 C CA . CYS A 1 532 ? 41.961 5.801 -30.228 1.00 91.81 532 CYS A CA 1
ATOM 4144 C C . CYS A 1 532 ? 41.617 6.835 -29.146 1.00 91.81 532 CYS A C 1
ATOM 4146 O O . CYS A 1 532 ? 41.366 6.469 -27.996 1.00 91.81 532 CYS A O 1
ATOM 4148 N N . ALA A 1 533 ? 41.663 8.123 -29.494 1.00 89.94 533 ALA A N 1
ATOM 4149 C CA . ALA A 1 533 ? 41.635 9.221 -28.530 1.00 89.94 533 ALA A CA 1
ATOM 4150 C C . ALA A 1 533 ? 40.611 10.303 -28.888 1.00 89.94 533 ALA A C 1
ATOM 4152 O O . ALA A 1 533 ? 40.380 10.590 -30.060 1.00 89.94 533 ALA A O 1
ATOM 4153 N N . VAL A 1 534 ? 40.068 10.953 -27.860 1.00 88.00 534 VAL A N 1
ATOM 4154 C CA . VAL A 1 534 ? 39.268 12.179 -27.964 1.00 88.00 534 VAL A CA 1
ATOM 4155 C C . VAL A 1 534 ? 40.084 13.298 -27.327 1.00 88.00 534 VAL A C 1
ATOM 4157 O O . VAL A 1 534 ? 40.339 13.260 -26.124 1.00 88.00 534 VAL A O 1
ATOM 4160 N N . THR A 1 535 ? 40.527 14.276 -28.121 1.00 84.81 535 THR A N 1
ATOM 4161 C CA . THR A 1 535 ? 41.406 15.369 -27.654 1.00 84.81 535 THR A CA 1
ATOM 4162 C C . THR A 1 535 ? 40.774 16.736 -27.880 1.00 84.81 535 THR A C 1
ATOM 4164 O O . THR A 1 535 ? 40.329 17.046 -28.983 1.00 84.81 535 THR A O 1
ATOM 4167 N N . GLY A 1 536 ? 40.764 17.578 -26.841 1.00 75.19 536 GLY A N 1
ATOM 4168 C CA . GLY A 1 536 ? 40.334 18.979 -26.935 1.00 75.19 536 GLY A CA 1
ATOM 4169 C C . GLY A 1 536 ? 38.852 19.195 -27.273 1.00 75.19 536 GLY A C 1
ATOM 4170 O O . GLY A 1 536 ? 38.452 20.322 -27.562 1.00 75.19 536 GLY A O 1
ATOM 4171 N N . LYS A 1 537 ? 38.039 18.132 -27.262 1.00 75.50 537 LYS A N 1
ATOM 4172 C CA . LYS A 1 537 ? 36.598 18.143 -27.540 1.00 75.50 537 LYS A CA 1
ATOM 4173 C C . LYS A 1 537 ? 35.882 17.136 -26.645 1.00 75.50 537 LYS A C 1
ATOM 4175 O O . LYS A 1 537 ? 36.499 16.226 -26.098 1.00 75.50 537 LYS A O 1
ATOM 4180 N N . PHE A 1 538 ? 34.571 17.310 -26.517 1.00 76.94 538 PHE A N 1
ATOM 4181 C CA . PHE A 1 538 ? 33.726 16.417 -25.731 1.00 76.94 538 PHE A CA 1
ATOM 4182 C C . PHE A 1 538 ? 33.443 15.093 -26.450 1.00 76.94 538 PHE A C 1
ATOM 4184 O O . PHE A 1 538 ? 33.425 14.051 -25.806 1.00 76.94 538 PHE A O 1
ATOM 4191 N N . VAL A 1 539 ? 33.277 15.117 -27.776 1.00 83.50 539 VAL A N 1
ATOM 4192 C CA . VAL A 1 539 ? 33.022 13.931 -28.608 1.00 83.50 539 VAL A CA 1
ATOM 4193 C C . VAL A 1 539 ? 33.848 14.009 -29.888 1.00 83.50 539 VAL A C 1
ATOM 4195 O O . VAL A 1 539 ? 34.114 15.103 -30.398 1.00 83.50 539 VAL A O 1
ATOM 4198 N N . GLN A 1 540 ? 34.274 12.855 -30.393 1.00 88.38 540 GLN A N 1
ATOM 4199 C CA . GLN A 1 540 ? 35.009 12.719 -31.644 1.00 88.38 540 GLN A CA 1
ATOM 4200 C C . GLN A 1 540 ? 34.548 11.480 -32.411 1.00 88.38 540 GLN A C 1
ATOM 4202 O O . GLN A 1 540 ? 34.477 10.383 -31.859 1.00 88.38 540 GLN A O 1
ATOM 4207 N N . GLN A 1 541 ? 34.275 11.667 -33.700 1.00 92.88 541 GLN A N 1
ATOM 4208 C CA . GLN A 1 541 ? 34.004 10.581 -34.634 1.00 92.88 541 GLN A CA 1
ATOM 4209 C C . GLN A 1 541 ? 35.246 9.705 -34.779 1.00 92.88 541 GLN A C 1
ATOM 4211 O O . GLN A 1 541 ? 36.340 10.213 -35.029 1.00 92.88 541 GLN A O 1
ATOM 4216 N N . MET A 1 542 ? 35.059 8.396 -34.647 1.00 92.94 542 MET A N 1
ATOM 4217 C CA . MET A 1 542 ? 36.089 7.383 -34.877 1.00 92.94 542 MET A CA 1
ATOM 4218 C C . MET A 1 542 ? 35.934 6.765 -36.266 1.00 92.94 542 MET A C 1
ATOM 4220 O O . MET A 1 542 ? 36.924 6.463 -36.929 1.00 92.94 542 MET A O 1
ATOM 4224 N N . CYS A 1 543 ? 34.699 6.600 -36.732 1.00 93.69 543 CYS A N 1
ATOM 4225 C CA . CYS A 1 543 ? 34.413 6.046 -38.044 1.00 93.69 543 CYS A CA 1
ATOM 4226 C C . CYS A 1 543 ? 32.967 6.332 -38.454 1.00 93.69 543 CYS A C 1
ATOM 4228 O O . CYS A 1 543 ? 32.099 6.347 -37.583 1.00 93.69 543 CYS A O 1
ATOM 4230 N N . THR A 1 544 ? 32.719 6.498 -39.753 1.00 92.94 544 THR A N 1
ATOM 4231 C CA . THR A 1 544 ? 31.374 6.541 -40.340 1.00 92.94 544 THR A CA 1
ATOM 4232 C C . THR A 1 544 ? 31.313 5.670 -41.588 1.00 92.94 544 THR A C 1
ATOM 4234 O O . THR A 1 544 ? 32.212 5.746 -42.424 1.00 92.94 544 THR A O 1
ATOM 4237 N N . ASP A 1 545 ? 30.257 4.873 -41.724 1.00 91.50 545 ASP A N 1
ATOM 4238 C CA . ASP A 1 545 ? 30.009 4.017 -42.885 1.00 91.50 545 ASP A CA 1
ATOM 4239 C C . ASP A 1 545 ? 28.507 3.745 -43.045 1.00 91.50 545 ASP A C 1
ATOM 4241 O O . ASP A 1 545 ? 27.821 3.484 -42.056 1.00 91.50 545 ASP A O 1
ATOM 4245 N N . HIS A 1 546 ? 27.980 3.830 -44.273 1.00 85.69 546 HIS A N 1
ATOM 4246 C CA . HIS A 1 546 ? 26.572 3.548 -44.610 1.00 85.69 546 HIS A CA 1
ATOM 4247 C C . HIS A 1 546 ? 25.537 4.133 -43.613 1.00 85.69 546 HIS A C 1
ATOM 4249 O O . HIS A 1 546 ? 24.552 3.484 -43.255 1.00 85.69 546 HIS A O 1
ATOM 4255 N N . GLY A 1 547 ? 25.760 5.369 -43.147 1.00 80.88 547 GLY A N 1
ATOM 4256 C CA . GLY A 1 547 ? 24.862 6.099 -42.240 1.00 80.88 547 GLY A CA 1
ATOM 4257 C C . GLY A 1 547 ? 25.018 5.792 -40.744 1.00 80.88 547 GLY A C 1
ATOM 4258 O O . GLY A 1 547 ? 24.409 6.487 -39.932 1.00 80.88 547 GLY A O 1
ATOM 4259 N N . ALA A 1 548 ? 25.848 4.817 -40.365 1.00 87.62 548 ALA A N 1
ATOM 4260 C CA . ALA A 1 548 ? 26.200 4.527 -38.978 1.00 87.62 548 ALA A CA 1
ATOM 4261 C C . ALA A 1 548 ? 27.561 5.139 -38.622 1.00 87.62 548 ALA A C 1
ATOM 4263 O O . ALA A 1 548 ? 28.513 5.067 -39.401 1.00 87.62 548 ALA A O 1
ATOM 4264 N N . SER A 1 549 ? 27.668 5.707 -37.425 1.00 91.12 549 SER A N 1
ATOM 4265 C CA . SER A 1 549 ? 28.900 6.292 -36.905 1.00 91.12 549 SER A CA 1
ATOM 4266 C C . SER A 1 549 ? 29.275 5.730 -35.547 1.00 91.12 549 SER A C 1
ATOM 4268 O O . SER A 1 549 ? 28.449 5.656 -34.640 1.00 91.12 549 SER A O 1
ATOM 4270 N N . ILE A 1 550 ? 30.557 5.404 -35.389 1.00 94.19 550 ILE A N 1
ATOM 4271 C CA . ILE A 1 550 ? 31.155 5.102 -34.091 1.00 94.19 550 ILE A CA 1
ATOM 4272 C C . ILE A 1 550 ? 31.776 6.381 -33.544 1.00 94.19 550 ILE A C 1
ATOM 4274 O O . ILE A 1 550 ? 32.692 6.950 -34.147 1.00 94.19 550 ILE A O 1
ATOM 4278 N N . MET A 1 551 ? 31.289 6.823 -32.390 1.00 92.25 551 MET A N 1
ATOM 4279 C CA . MET A 1 551 ? 31.745 8.028 -31.702 1.00 92.25 551 MET A CA 1
ATOM 4280 C C . MET A 1 551 ? 32.461 7.658 -30.403 1.00 92.25 551 MET A C 1
ATOM 4282 O O . MET A 1 551 ? 32.108 6.687 -29.739 1.00 92.25 551 MET A O 1
ATOM 4286 N N . GLY A 1 552 ? 33.466 8.449 -30.030 1.00 89.50 552 GLY A N 1
ATOM 4287 C CA . GLY A 1 552 ? 34.087 8.415 -28.709 1.00 89.50 552 GLY A CA 1
ATOM 4288 C C . GLY A 1 552 ? 33.762 9.682 -27.923 1.00 89.50 552 GLY A C 1
ATOM 4289 O O . GLY A 1 552 ? 33.884 10.780 -28.465 1.00 89.50 552 GLY A O 1
ATOM 4290 N N . ALA A 1 553 ? 33.394 9.552 -26.649 1.00 83.06 553 ALA A N 1
ATOM 4291 C CA . ALA A 1 553 ? 33.044 10.661 -25.768 1.00 83.06 553 ALA A CA 1
ATOM 4292 C C . ALA A 1 553 ? 33.943 10.737 -24.523 1.00 83.06 553 ALA A C 1
ATOM 4294 O O . ALA A 1 553 ? 34.197 9.748 -23.832 1.00 83.06 553 ALA A O 1
ATOM 4295 N N . ASN A 1 554 ? 34.379 11.959 -24.222 1.00 80.88 554 ASN A N 1
ATOM 4296 C CA . ASN A 1 554 ? 35.169 12.352 -23.062 1.00 80.88 554 ASN A CA 1
ATOM 4297 C C . ASN A 1 554 ? 34.252 12.824 -21.930 1.00 80.88 554 ASN A C 1
ATOM 4299 O O . ASN A 1 554 ? 34.130 14.015 -21.632 1.00 80.88 554 ASN A O 1
ATOM 4303 N N . VAL A 1 555 ? 33.591 11.865 -21.286 1.00 64.31 555 VAL A N 1
ATOM 4304 C CA . VAL A 1 555 ? 32.565 12.126 -20.262 1.00 64.31 555 VAL A CA 1
ATOM 4305 C C . VAL A 1 555 ? 33.107 12.806 -18.999 1.00 64.31 555 VAL A C 1
ATOM 4307 O O . VAL A 1 555 ? 32.341 13.386 -18.233 1.00 64.31 555 VAL A O 1
ATOM 4310 N N . LYS A 1 556 ? 34.428 12.766 -18.779 1.00 66.38 556 LYS A N 1
ATOM 4311 C CA . LYS A 1 556 ? 35.098 13.430 -17.649 1.00 66.38 556 LYS A CA 1
ATOM 4312 C C . LYS A 1 556 ? 35.658 14.814 -17.990 1.00 66.38 556 LYS A C 1
ATOM 4314 O O . LYS A 1 556 ? 36.222 15.455 -17.106 1.00 66.38 556 LYS A O 1
ATOM 4319 N N . ASN A 1 557 ? 35.485 15.281 -19.231 1.00 72.69 557 ASN A N 1
ATOM 4320 C CA . ASN A 1 557 ? 35.972 16.574 -19.716 1.00 72.69 557 ASN A CA 1
ATOM 4321 C C . ASN A 1 557 ? 37.481 16.790 -19.461 1.00 72.69 557 ASN A C 1
ATOM 4323 O O . ASN A 1 557 ? 37.913 17.859 -19.029 1.00 72.69 557 ASN A O 1
ATOM 4327 N N . LEU A 1 558 ? 38.284 15.744 -19.678 1.00 76.25 558 LEU A N 1
ATOM 4328 C CA . LEU A 1 558 ? 39.745 15.798 -19.555 1.00 76.25 558 LEU A CA 1
ATOM 4329 C C . LEU A 1 558 ? 40.377 16.403 -20.821 1.00 76.25 558 LEU A C 1
ATOM 4331 O O . LEU A 1 558 ? 39.720 16.514 -21.851 1.00 76.25 558 LEU A O 1
ATOM 4335 N N . ALA A 1 559 ? 41.659 16.778 -20.788 1.00 82.88 559 ALA A N 1
ATOM 4336 C CA . ALA A 1 559 ? 42.335 17.316 -21.979 1.00 82.88 559 ALA A CA 1
ATOM 4337 C C . ALA A 1 559 ? 42.351 16.309 -23.151 1.00 82.88 559 ALA A C 1
ATOM 4339 O O . ALA A 1 559 ? 42.083 16.675 -24.300 1.00 82.88 559 ALA A O 1
ATOM 4340 N N . THR A 1 560 ? 42.597 15.039 -22.822 1.00 84.19 560 THR A N 1
ATOM 4341 C CA . THR A 1 560 ? 42.547 13.891 -23.729 1.00 84.19 560 THR A CA 1
ATOM 4342 C C . THR A 1 560 ? 42.077 12.661 -22.953 1.00 84.19 560 THR A C 1
ATOM 4344 O O . THR A 1 560 ? 42.549 12.427 -21.841 1.00 84.19 560 THR A O 1
ATOM 4347 N N . VAL A 1 561 ? 41.189 11.866 -23.548 1.00 84.31 561 VAL A N 1
ATOM 4348 C CA . VAL A 1 561 ? 40.885 10.483 -23.130 1.00 84.31 561 VAL A CA 1
ATOM 4349 C C . VAL A 1 561 ? 41.241 9.538 -24.267 1.00 84.31 561 VAL A C 1
ATOM 4351 O O . VAL A 1 561 ? 41.087 9.906 -25.432 1.00 84.31 561 VAL A O 1
ATOM 4354 N N . GLN A 1 562 ? 41.738 8.341 -23.962 1.00 88.25 562 GLN A N 1
ATOM 4355 C CA . GLN A 1 562 ? 42.124 7.377 -24.993 1.00 88.25 562 GLN A CA 1
ATOM 4356 C C . GLN A 1 562 ? 42.044 5.933 -24.500 1.00 88.25 562 GLN A C 1
ATOM 4358 O O . GLN A 1 562 ? 42.302 5.661 -23.332 1.00 88.25 562 GLN A O 1
ATOM 4363 N N . SER A 1 563 ? 41.757 5.008 -25.412 1.00 89.50 563 SER A N 1
ATOM 4364 C CA . SER A 1 563 ? 41.962 3.569 -25.209 1.00 89.50 563 SER A CA 1
ATOM 4365 C C . SER A 1 563 ? 42.628 2.953 -26.442 1.00 89.50 563 SER A C 1
ATOM 4367 O O . SER A 1 563 ? 42.821 3.640 -27.448 1.00 89.50 563 SER A O 1
ATOM 4369 N N . SER A 1 564 ? 43.020 1.680 -26.385 1.00 91.94 564 SER A N 1
ATOM 4370 C CA . SER A 1 564 ? 43.490 0.987 -27.584 1.00 91.94 564 SER A CA 1
ATOM 4371 C C . SER A 1 564 ? 42.340 0.843 -28.585 1.00 91.94 564 SER A C 1
ATOM 4373 O O . SER A 1 564 ? 41.189 0.636 -28.198 1.00 91.94 564 SER A O 1
ATOM 4375 N N . CYS A 1 565 ? 42.614 0.961 -29.881 1.00 93.38 565 CYS A N 1
ATOM 4376 C CA . CYS A 1 565 ? 41.567 0.816 -30.885 1.00 93.38 565 CYS A CA 1
ATOM 4377 C C . CYS A 1 565 ? 40.963 -0.600 -30.872 1.00 93.38 565 CYS A C 1
ATOM 4379 O O . CYS A 1 565 ? 39.757 -0.739 -31.035 1.00 93.38 565 CYS A O 1
ATOM 4381 N N . SER A 1 566 ? 41.735 -1.645 -30.555 1.00 91.50 566 SER A N 1
ATOM 4382 C CA . SER A 1 566 ? 41.180 -2.981 -30.291 1.00 91.50 566 SER A CA 1
ATOM 4383 C C . SER A 1 566 ? 40.146 -2.985 -29.160 1.00 91.50 566 SER A C 1
ATOM 4385 O O . SER A 1 566 ? 39.086 -3.584 -29.315 1.00 91.50 566 SER A O 1
ATOM 4387 N N . ASP A 1 567 ? 40.401 -2.284 -28.055 1.00 88.75 567 ASP A N 1
ATOM 4388 C CA . ASP A 1 567 ? 39.454 -2.189 -26.938 1.00 88.75 567 ASP A CA 1
ATOM 4389 C C . ASP A 1 567 ? 38.202 -1.364 -27.283 1.00 88.75 567 ASP A C 1
ATOM 4391 O O . ASP A 1 567 ? 37.104 -1.662 -26.806 1.00 88.75 567 ASP A O 1
ATOM 4395 N N . VAL A 1 568 ? 38.356 -0.336 -28.124 1.00 91.94 568 VAL A N 1
ATOM 4396 C CA . VAL A 1 568 ? 37.235 0.437 -28.685 1.00 91.94 568 VAL A CA 1
ATOM 4397 C C . VAL A 1 568 ? 36.381 -0.438 -29.602 1.00 91.94 568 VAL A C 1
ATOM 4399 O O . VAL A 1 568 ? 35.155 -0.397 -29.517 1.00 91.94 568 VAL A O 1
ATOM 4402 N N . ALA A 1 569 ? 37.010 -1.255 -30.449 1.00 93.69 569 ALA A N 1
ATOM 4403 C CA . ALA A 1 569 ? 36.314 -2.166 -31.351 1.00 93.69 569 ALA A CA 1
ATOM 4404 C C . ALA A 1 569 ? 35.557 -3.265 -30.595 1.00 93.69 569 ALA A C 1
ATOM 4406 O O . ALA A 1 569 ? 34.435 -3.582 -30.970 1.00 93.69 569 ALA A O 1
ATOM 4407 N N . ILE A 1 570 ? 36.123 -3.801 -29.507 1.00 90.19 570 ILE A N 1
ATOM 4408 C CA . ILE A 1 570 ? 35.437 -4.771 -28.640 1.00 90.19 570 ILE A CA 1
ATOM 4409 C C . ILE A 1 570 ? 34.193 -4.139 -28.000 1.00 90.19 570 ILE A C 1
ATOM 4411 O O . ILE A 1 570 ? 33.130 -4.754 -28.020 1.00 90.19 570 ILE A O 1
ATOM 4415 N N . ALA A 1 571 ? 34.293 -2.907 -27.488 1.00 87.00 571 ALA A N 1
ATOM 4416 C CA . ALA A 1 571 ? 33.144 -2.202 -26.916 1.00 87.00 571 ALA A CA 1
ATOM 4417 C C . ALA A 1 571 ? 32.056 -1.925 -27.964 1.00 87.00 571 ALA A C 1
ATOM 4419 O O . ALA A 1 571 ? 30.877 -2.164 -27.716 1.00 87.00 571 ALA A O 1
ATOM 4420 N N . ALA A 1 572 ? 32.439 -1.488 -29.165 1.00 91.81 572 ALA A N 1
ATOM 4421 C CA . ALA A 1 572 ? 31.493 -1.282 -30.257 1.00 91.81 572 ALA A CA 1
ATOM 4422 C C . ALA A 1 572 ? 30.859 -2.599 -30.743 1.00 91.81 572 ALA A C 1
ATOM 4424 O O . ALA A 1 572 ? 29.657 -2.634 -30.983 1.00 91.81 572 ALA A O 1
ATOM 4425 N N . GLN A 1 573 ? 31.620 -3.697 -30.823 1.00 92.38 573 GLN A N 1
ATOM 4426 C CA . GLN A 1 573 ? 31.082 -5.024 -31.143 1.00 92.38 573 GLN A CA 1
ATOM 4427 C C . GLN A 1 573 ? 30.108 -5.515 -30.068 1.00 92.38 573 GLN A C 1
ATOM 4429 O O . GLN A 1 573 ? 29.083 -6.109 -30.386 1.00 92.38 573 GLN A O 1
ATOM 4434 N N . TRP A 1 574 ? 30.384 -5.216 -28.800 1.00 86.62 574 TRP A N 1
ATOM 4435 C CA . TRP A 1 574 ? 29.487 -5.542 -27.698 1.00 86.62 574 TRP A CA 1
ATOM 4436 C C . TRP A 1 574 ? 28.159 -4.789 -27.789 1.00 86.62 574 TRP A C 1
ATOM 4438 O O . TRP A 1 574 ? 27.109 -5.403 -27.626 1.00 86.62 574 TRP A O 1
ATOM 4448 N N . ILE A 1 575 ? 28.180 -3.495 -28.128 1.00 84.81 575 ILE A N 1
ATOM 4449 C CA . ILE A 1 575 ? 26.957 -2.737 -28.444 1.00 84.81 575 ILE A CA 1
ATOM 4450 C C . ILE A 1 575 ? 26.266 -3.360 -29.661 1.00 84.81 575 ILE A C 1
ATOM 4452 O O . ILE A 1 575 ? 25.065 -3.585 -29.636 1.00 84.81 575 ILE A O 1
ATOM 4456 N N . TYR A 1 576 ? 27.018 -3.689 -30.711 1.00 87.69 576 TYR A N 1
ATOM 4457 C CA . TYR A 1 576 ? 26.472 -4.254 -31.942 1.00 87.69 576 TYR A CA 1
ATOM 4458 C C . TYR A 1 576 ? 25.721 -5.571 -31.721 1.00 87.69 576 TYR A C 1
ATOM 4460 O O . TYR A 1 576 ? 24.668 -5.780 -32.321 1.00 87.69 576 TYR A O 1
ATOM 4468 N N . ASP A 1 577 ? 26.274 -6.452 -30.888 1.00 84.56 577 ASP A N 1
ATOM 4469 C CA . ASP A 1 577 ? 25.731 -7.787 -30.637 1.00 84.56 577 ASP A CA 1
ATOM 4470 C C . ASP A 1 577 ? 24.559 -7.783 -29.648 1.00 84.56 577 ASP A C 1
ATOM 4472 O O . ASP A 1 577 ? 23.759 -8.716 -29.673 1.00 84.56 577 ASP A O 1
ATOM 4476 N N . ASN A 1 578 ? 24.459 -6.758 -28.795 1.00 77.69 578 ASN A N 1
ATOM 4477 C CA . ASN A 1 578 ? 23.502 -6.719 -27.683 1.00 77.69 578 ASN A CA 1
ATOM 4478 C C . ASN A 1 578 ? 22.493 -5.561 -27.760 1.00 77.69 578 ASN A C 1
ATOM 4480 O O . ASN A 1 578 ? 21.569 -5.529 -26.954 1.00 77.69 578 ASN A O 1
ATOM 4484 N N . CYS A 1 579 ? 22.647 -4.625 -28.701 1.00 72.31 579 CYS A N 1
ATOM 4485 C CA . CYS A 1 579 ? 21.695 -3.544 -28.947 1.00 72.31 579 CYS A CA 1
ATOM 4486 C C . CYS A 1 579 ? 21.077 -3.658 -30.342 1.00 72.31 579 CYS A C 1
ATOM 4488 O O . CYS A 1 579 ? 21.780 -3.771 -31.347 1.00 72.31 579 CYS A O 1
ATOM 4490 N N . GLY A 1 580 ? 19.748 -3.596 -30.403 1.00 64.00 580 GLY A N 1
ATOM 4491 C CA . GLY A 1 580 ? 18.960 -3.658 -31.631 1.00 64.00 580 GLY A CA 1
ATOM 4492 C C . GLY A 1 580 ? 17.613 -4.340 -31.403 1.00 64.00 580 GLY A C 1
ATOM 4493 O O . GLY A 1 580 ? 17.449 -5.103 -30.457 1.00 64.00 580 GLY A O 1
ATOM 4494 N N . LEU A 1 581 ? 16.651 -4.079 -32.286 1.00 53.94 581 LEU A N 1
ATOM 4495 C CA . LEU A 1 581 ? 15.367 -4.781 -32.291 1.00 53.94 581 LEU A CA 1
ATOM 4496 C C . LEU A 1 581 ? 15.534 -6.096 -33.063 1.00 53.94 581 LEU A C 1
ATOM 4498 O O . LEU A 1 581 ? 16.041 -6.089 -34.188 1.00 53.94 581 LEU A O 1
ATOM 4502 N N . ASP A 1 582 ? 15.085 -7.217 -32.492 1.00 50.78 582 ASP A N 1
ATOM 4503 C CA . ASP A 1 582 ? 15.276 -8.576 -33.043 1.00 50.78 582 ASP A CA 1
ATOM 4504 C C . ASP A 1 582 ? 14.734 -8.763 -34.474 1.00 50.78 582 ASP A C 1
ATOM 4506 O O . ASP A 1 582 ? 15.093 -9.711 -35.174 1.00 50.78 582 ASP A O 1
ATOM 4510 N N . THR A 1 583 ? 13.899 -7.836 -34.950 1.00 49.56 583 THR A N 1
ATOM 4511 C CA . THR A 1 583 ? 13.265 -7.870 -36.272 1.00 49.56 583 THR A CA 1
ATOM 4512 C C . THR A 1 583 ? 13.866 -6.900 -37.295 1.00 49.56 583 THR A C 1
ATOM 4514 O O . THR A 1 583 ? 13.363 -6.840 -38.418 1.00 49.56 583 THR A O 1
ATOM 4517 N N . THR A 1 584 ? 14.904 -6.123 -36.955 1.00 54.53 584 THR A N 1
ATOM 4518 C CA . THR A 1 584 ? 15.494 -5.118 -37.861 1.00 54.53 584 THR A CA 1
ATOM 4519 C C . THR A 1 584 ? 17.012 -5.285 -38.036 1.00 54.53 584 THR A C 1
ATOM 4521 O O . THR A 1 584 ? 17.743 -5.737 -37.147 1.00 54.53 584 THR A O 1
ATOM 4524 N N . ASP A 1 585 ? 17.526 -4.899 -39.211 1.00 63.41 585 ASP A N 1
ATOM 4525 C CA . ASP A 1 585 ? 18.972 -4.837 -39.496 1.00 63.41 585 ASP A CA 1
ATOM 4526 C C . ASP A 1 585 ? 19.606 -3.581 -38.860 1.00 63.41 585 ASP A C 1
ATOM 4528 O O . ASP A 1 585 ? 20.463 -2.956 -39.479 1.00 63.41 585 ASP A O 1
ATOM 4532 N N . MET A 1 586 ? 19.152 -3.175 -37.658 1.00 68.88 586 MET A N 1
ATOM 4533 C CA . MET A 1 586 ? 19.470 -1.874 -37.056 1.00 68.88 586 MET A CA 1
ATOM 4534 C C . MET A 1 586 ? 20.008 -1.942 -35.616 1.00 68.88 586 MET A C 1
ATOM 4536 O O . MET A 1 586 ? 19.552 -2.784 -34.841 1.00 68.88 586 MET A O 1
ATOM 4540 N N . ASN A 1 587 ? 20.960 -1.068 -35.248 1.00 75.69 587 ASN A N 1
ATOM 4541 C CA . ASN A 1 587 ? 21.519 -0.984 -33.887 1.00 75.69 587 ASN A CA 1
ATOM 4542 C C . ASN A 1 587 ? 22.025 0.414 -33.471 1.00 75.69 587 ASN A C 1
ATOM 4544 O O . ASN A 1 587 ? 22.721 1.086 -34.225 1.00 75.69 587 ASN A O 1
ATOM 4548 N N . ALA A 1 588 ? 21.730 0.824 -32.234 1.00 80.12 588 ALA A N 1
ATOM 4549 C CA . ALA A 1 588 ? 22.270 2.033 -31.609 1.00 80.12 588 ALA A CA 1
ATOM 4550 C C . ALA A 1 588 ? 22.453 1.826 -30.096 1.00 80.12 588 ALA A C 1
ATOM 4552 O O . ALA A 1 588 ? 21.714 1.067 -29.465 1.00 80.12 588 ALA A O 1
ATOM 4553 N N . GLY A 1 589 ? 23.455 2.479 -29.510 1.00 82.44 589 GLY A N 1
ATOM 4554 C CA . GLY A 1 589 ? 23.748 2.353 -28.081 1.00 82.44 589 GLY A CA 1
ATOM 4555 C C . GLY A 1 589 ? 25.143 2.830 -27.691 1.00 82.44 589 GLY A C 1
ATOM 4556 O O . GLY A 1 589 ? 25.904 3.304 -28.535 1.00 82.44 589 GLY A O 1
ATOM 4557 N N . ALA A 1 590 ? 25.491 2.691 -26.412 1.00 81.94 590 ALA A N 1
ATOM 4558 C CA . ALA A 1 590 ? 26.743 3.157 -25.829 1.00 81.94 590 ALA A CA 1
ATOM 4559 C C . ALA A 1 590 ? 27.338 2.184 -24.794 1.00 81.94 590 ALA A C 1
ATOM 4561 O O . ALA A 1 590 ? 26.625 1.524 -24.038 1.00 81.94 590 ALA A O 1
ATOM 4562 N N . HIS A 1 591 ? 28.670 2.118 -24.730 1.00 82.25 591 HIS A N 1
ATOM 4563 C CA . HIS A 1 591 ? 29.434 1.294 -23.789 1.00 82.25 591 HIS A CA 1
ATOM 4564 C C . HIS A 1 591 ? 30.876 1.802 -23.638 1.00 82.25 591 HIS A C 1
ATOM 4566 O O . HIS A 1 591 ? 31.418 2.429 -24.543 1.00 82.25 591 HIS A O 1
ATOM 4572 N N . PHE A 1 592 ? 31.521 1.584 -22.490 1.00 79.31 592 PHE A N 1
ATOM 4573 C CA . PHE A 1 592 ? 32.894 2.059 -22.267 1.00 79.31 592 PHE A CA 1
ATOM 4574 C C . PHE A 1 592 ? 33.933 1.184 -22.977 1.00 79.31 592 PHE A C 1
ATOM 4576 O O . PHE A 1 592 ? 33.895 -0.042 -22.890 1.00 79.31 592 PHE A O 1
ATOM 4583 N N . ALA A 1 593 ? 34.935 1.816 -23.596 1.00 78.19 593 ALA A N 1
ATOM 4584 C CA . ALA A 1 593 ? 36.082 1.096 -24.139 1.00 78.19 593 ALA A CA 1
ATOM 4585 C C . ALA A 1 593 ? 36.773 0.270 -23.041 1.00 78.19 593 ALA A C 1
ATOM 4587 O O . ALA A 1 593 ? 37.005 0.746 -21.922 1.00 78.19 593 ALA A O 1
ATOM 4588 N N . HIS A 1 594 ? 37.132 -0.970 -23.370 1.00 60.91 594 HIS A N 1
ATOM 4589 C CA . HIS A 1 594 ? 37.895 -1.833 -22.471 1.00 60.91 594 HIS A CA 1
ATOM 4590 C C . HIS A 1 594 ? 39.264 -1.189 -22.137 1.00 60.91 594 HIS A C 1
ATOM 4592 O O . HIS A 1 594 ? 39.769 -0.366 -22.897 1.00 60.91 594 HIS A O 1
ATOM 4598 N N . GLY A 1 595 ? 39.824 -1.435 -20.948 1.00 61.00 595 GLY A N 1
ATOM 4599 C CA . GLY A 1 595 ? 41.035 -0.730 -20.471 1.00 61.00 595 GLY A CA 1
ATOM 4600 C C . GLY A 1 595 ? 40.813 0.706 -19.947 1.00 61.00 595 GLY A C 1
ATOM 4601 O O . GLY A 1 595 ? 41.773 1.351 -19.535 1.00 61.00 595 GLY A O 1
ATOM 4602 N N . ASN A 1 596 ? 39.554 1.176 -19.971 1.00 62.28 596 ASN A N 1
ATOM 4603 C CA . ASN A 1 596 ? 38.919 2.345 -19.334 1.00 62.28 596 ASN A CA 1
ATOM 4604 C C . ASN A 1 596 ? 39.711 3.655 -19.144 1.00 62.28 596 ASN A C 1
ATOM 4606 O O . ASN A 1 596 ? 39.473 4.376 -18.180 1.00 62.28 596 ASN A O 1
ATOM 4610 N N . GLY A 1 597 ? 40.517 4.084 -20.116 1.00 57.00 597 GLY A N 1
ATOM 4611 C CA . GLY A 1 597 ? 41.014 5.471 -20.195 1.00 57.00 597 GLY A CA 1
ATOM 4612 C C . GLY A 1 597 ? 39.925 6.558 -20.358 1.00 57.00 597 GLY A C 1
ATOM 4613 O O . GLY A 1 597 ? 40.145 7.537 -21.063 1.00 57.00 597 GLY A O 1
ATOM 4614 N N . ASP A 1 598 ? 38.758 6.372 -19.730 1.00 68.62 598 ASP A N 1
ATOM 4615 C CA . ASP A 1 598 ? 37.585 7.231 -19.605 1.00 68.62 598 ASP A CA 1
ATOM 4616 C C . ASP A 1 598 ? 36.900 7.579 -20.925 1.00 68.62 598 ASP A C 1
ATOM 4618 O O . ASP A 1 598 ? 36.295 8.641 -21.079 1.00 68.62 598 ASP A O 1
ATOM 4622 N N . LEU A 1 599 ? 36.973 6.636 -21.865 1.00 75.81 599 LEU A N 1
ATOM 4623 C CA . LEU A 1 599 ? 36.425 6.754 -23.205 1.00 75.81 599 LEU A CA 1
ATOM 4624 C C . LEU A 1 599 ? 35.118 5.957 -23.341 1.00 75.81 599 LEU A C 1
ATOM 4626 O O . LEU A 1 599 ? 35.128 4.724 -23.313 1.00 75.81 599 LEU A O 1
ATOM 4630 N N . LEU A 1 600 ? 33.999 6.668 -23.495 1.00 81.44 600 LEU A N 1
ATOM 4631 C CA . LEU A 1 600 ? 32.689 6.084 -23.802 1.00 81.44 600 LEU A CA 1
ATOM 4632 C C . LEU A 1 600 ? 32.532 5.956 -25.320 1.00 81.44 600 LEU A C 1
ATOM 4634 O O . LEU A 1 600 ? 32.771 6.926 -26.033 1.00 81.44 600 LEU A O 1
ATOM 4638 N N . ILE A 1 601 ? 32.136 4.786 -25.807 1.00 90.12 601 ILE A N 1
ATOM 4639 C CA . ILE A 1 601 ? 31.932 4.486 -27.226 1.00 90.12 601 ILE A CA 1
ATOM 4640 C C . ILE A 1 601 ? 30.440 4.404 -27.511 1.00 90.12 601 ILE A C 1
ATOM 4642 O O . ILE A 1 601 ? 29.712 3.815 -26.719 1.00 90.12 601 ILE A O 1
ATOM 4646 N N . SER A 1 602 ? 29.985 4.968 -28.627 1.00 88.38 602 SER A N 1
ATOM 4647 C CA . SER A 1 602 ? 28.593 4.850 -29.064 1.00 88.38 602 SER A CA 1
ATOM 4648 C C . SER A 1 602 ? 28.458 4.568 -30.556 1.00 88.38 602 SER A C 1
ATOM 4650 O O . SER A 1 602 ? 29.323 4.951 -31.344 1.00 88.38 602 SER A O 1
ATOM 4652 N N . ILE A 1 603 ? 27.365 3.896 -30.926 1.00 90.38 603 ILE A N 1
ATOM 4653 C CA . ILE A 1 603 ? 26.903 3.697 -32.304 1.00 90.38 603 ILE A CA 1
ATOM 4654 C C . ILE A 1 603 ? 25.689 4.609 -32.506 1.00 90.38 603 ILE A C 1
ATOM 4656 O O . ILE A 1 603 ? 24.670 4.422 -31.841 1.00 90.38 603 ILE A O 1
ATOM 4660 N N . VAL A 1 604 ? 25.823 5.616 -33.374 1.00 84.69 604 VAL A N 1
ATOM 4661 C CA . VAL A 1 604 ? 24.845 6.704 -33.587 1.00 84.69 604 VAL A CA 1
ATOM 4662 C C . VAL A 1 604 ? 24.727 7.073 -35.077 1.00 84.69 604 VAL A C 1
ATOM 4664 O O . VAL A 1 604 ? 25.583 6.653 -35.862 1.00 84.69 604 VAL A O 1
ATOM 4667 N N . PRO A 1 605 ? 23.702 7.839 -35.508 1.00 80.00 605 PRO A N 1
ATOM 4668 C CA . PRO A 1 605 ? 23.625 8.325 -36.886 1.00 80.00 605 PRO A CA 1
ATOM 4669 C C . PRO A 1 605 ? 24.822 9.203 -37.273 1.00 80.00 605 PRO A C 1
ATOM 4671 O O . PRO A 1 605 ? 25.394 9.887 -36.423 1.00 80.00 605 PRO A O 1
ATOM 4674 N N . ALA A 1 606 ? 25.196 9.152 -38.554 1.00 73.25 606 ALA A N 1
ATOM 4675 C CA . ALA A 1 606 ? 26.234 9.988 -39.165 1.00 73.25 606 ALA A CA 1
ATOM 4676 C C . ALA A 1 606 ? 25.915 11.483 -39.224 1.00 73.25 606 ALA A C 1
ATOM 4678 O O . ALA A 1 606 ? 24.736 11.832 -39.467 1.00 73.25 606 ALA A O 1
#

Radius of gyration: 33.07 Å; chains: 1; bounding box: 80×98×85 Å

Foldseek 3Di:
DDDDDDDDPVVVVVVVVVVCVVVVVVVVVVVVVVPPDDDDDPDDDPPPDPPPPPCPQWDWFDQDLLGGAIARPPDDQLAFADDDDDPFDLADAPDPQKDFDGPNPQADRHNCQQVLLVLLLVLCVVPVLQFWDFAPPCVVVLQLVLLCDQVNHPCRHYVVQWPDDPQWTQRPSNRDIHGNGQDPDSSVSLSVVRNRGLKKKWKWDQDPVNQAIAGGIIRHQQDAQAGVSVRHGPGPCVSCVQPFCCVPHPPVVVRVCLVPADRSIKIKDKDKFKDLAPDRGNNHRRQFDGPPPDDLPPDDDARDLQGMWIKMWIWMWHARDPRRIIMIIIRIDTHRVVNCVVVVCQVSNLSSLVSCCVYPGNCVCRGRVVSRCVPPPRPPDDPDDDDDDDDDDDYDDDDDDDDDDDDDDDDDPDDPDDDPQPVVLVVVVPDDDDDDDDDDDPDDDDDDQADKDFWPPDDHCVVLVHDLVNLLVVPFQDQDVLQDCVVVVVCSVVVHDRPGFDQWFWDPPDFAALSFLSSLLSSLLSQFQDKDKDAPDQKIWRMTGNFKTKMKGQSVPDRMFIGGSNQLSSQSSSQSVRYDDPPGSGTWTWTARPVPSRIIIIIHTD